Protein AF-A0A936FU42-F1 (afdb_monomer_lite)

Foldseek 3Di:
DPPPVVVVVVVVVVVVVPPPDDFDWDWDWDDKFKAWDDPLDQAGDPCRVVRLVVLLVVCLLPVQKAKEKEFEAAPDDDQQSQQLSRLSNSVNSLLVVVLVPNDNVSYHYHTQRNPPQPADSVDPVSRRSRRMMMMIIIDTDTDDDDDDDDDDDPVVVVVVVVVVVVVVVVVVVVSVVVVVVVVVVVVVVVVVVVVVVVVVVVVVVVVVVVVVVVVVVVVVVVVVVVVVVVVVVVVVVVVVVVVVVVVVVVVVVVVVVVVVVVVVVVVVVVPDDDDDDDDDDDDDDDDDDDDDDDDDDDDDDDDDDDDDDDDDDDDDDDDDDDDDDDDDDDDDDDDDDDDDPDPDDDLDQAAWKQKAFEAAPVPRFGAWWKKWWADPVRDIDIDTAPRRRIDIGGDDAQDWIWIWIEAAQWQIDIDITGGHSDPDYHYDYIYGDDAFDKDFLPPFDADPLDLHTRPSNVVSLVSVLVNCVNHVPWAKEKWFFADDAPQDPVRQDPSQQVRRQSNSVSSVVSNVVVVRDPRRYHYHYPYQVDQPCNPDRPNDPSRVSRGTIMIGTNGD

Structure (mmCIF, N/CA/C/O backbone):
data_AF-A0A936FU42-F1
#
_entry.id   AF-A0A936FU42-F1
#
loop_
_atom_site.group_PDB
_atom_site.id
_atom_site.type_symbol
_atom_site.label_atom_id
_atom_site.label_alt_id
_atom_site.label_comp_id
_atom_site.label_asym_id
_atom_site.label_entity_id
_atom_site.label_seq_id
_atom_site.pdbx_PDB_ins_code
_atom_site.Cartn_x
_atom_site.Cartn_y
_atom_site.Cartn_z
_atom_site.occupancy
_atom_site.B_iso_or_equiv
_atom_site.auth_seq_id
_atom_site.auth_comp_id
_atom_site.auth_asym_id
_atom_site.auth_atom_id
_atom_site.pdbx_PDB_model_num
ATOM 1 N N . MET A 1 1 ? -40.659 41.402 34.732 1.00 45.66 1 MET A N 1
ATOM 2 C CA . MET A 1 1 ? -39.389 41.041 34.055 1.00 45.66 1 MET A CA 1
ATOM 3 C C . MET A 1 1 ? -39.177 39.518 34.016 1.00 45.66 1 MET A C 1
ATOM 5 O O . MET A 1 1 ? -38.180 39.026 34.521 1.00 45.66 1 MET A O 1
ATOM 9 N N . ARG A 1 2 ? -40.112 38.744 33.442 1.00 39.75 2 ARG A N 1
ATOM 10 C CA . ARG A 1 2 ? -39.961 37.280 33.254 1.00 39.75 2 ARG A CA 1
ATOM 11 C C . ARG A 1 2 ? -40.356 36.780 31.857 1.00 39.75 2 ARG A C 1
ATOM 13 O O . ARG A 1 2 ? -40.262 35.591 31.597 1.00 39.75 2 ARG A O 1
ATOM 20 N N . SER A 1 3 ? -40.696 37.684 30.938 1.00 39.44 3 SER A N 1
ATOM 21 C CA . SER A 1 3 ? -41.165 37.325 29.588 1.00 39.44 3 SER A CA 1
ATOM 22 C C . SER A 1 3 ? -40.184 37.690 28.467 1.00 39.44 3 SER A C 1
ATOM 24 O O . SER A 1 3 ? -40.525 37.545 27.304 1.00 39.44 3 SER A O 1
ATOM 26 N N . ILE A 1 4 ? -38.966 38.144 28.799 1.00 35.12 4 ILE A N 1
ATOM 27 C CA . ILE A 1 4 ? -37.943 38.540 27.806 1.00 35.12 4 ILE A CA 1
ATOM 28 C C . ILE A 1 4 ? -36.847 37.460 27.650 1.00 35.12 4 ILE A C 1
ATOM 30 O O . ILE A 1 4 ? -36.282 37.314 26.573 1.00 35.12 4 ILE A O 1
ATOM 34 N N . SER A 1 5 ? -36.614 36.604 28.658 1.00 39.22 5 SER A N 1
ATOM 35 C CA . SER A 1 5 ? -35.595 35.535 28.581 1.00 39.22 5 SER A CA 1
ATOM 36 C C . SER A 1 5 ? -35.994 34.304 27.762 1.00 39.22 5 SER A C 1
ATOM 38 O O . SER A 1 5 ? -35.105 33.607 27.286 1.00 39.22 5 SER A O 1
ATOM 40 N N . LEU A 1 6 ? -37.288 34.015 27.570 1.00 33.84 6 LEU A N 1
ATOM 41 C CA . LEU A 1 6 ? -37.700 32.832 26.796 1.00 33.84 6 LEU A CA 1
ATOM 42 C C . LEU A 1 6 ? -37.689 33.062 25.279 1.00 33.84 6 LEU A C 1
ATOM 44 O O . LEU A 1 6 ? -37.496 32.111 24.529 1.00 33.84 6 LEU A O 1
ATOM 48 N N . ILE A 1 7 ? -37.840 34.307 24.820 1.00 35.84 7 ILE A N 1
ATOM 49 C CA . ILE A 1 7 ? -37.869 34.626 23.384 1.00 35.84 7 ILE A CA 1
ATOM 50 C C . ILE A 1 7 ? -36.449 34.620 22.790 1.00 35.84 7 ILE A C 1
ATOM 52 O O . ILE A 1 7 ? -36.260 34.168 21.665 1.00 35.84 7 ILE A O 1
ATOM 56 N N . ILE A 1 8 ? -35.426 34.995 23.569 1.00 35.59 8 ILE A N 1
ATOM 57 C CA . ILE A 1 8 ? -34.021 34.973 23.120 1.00 35.59 8 ILE A CA 1
ATOM 58 C C . ILE A 1 8 ? -33.492 33.531 23.001 1.00 35.59 8 ILE A C 1
ATOM 60 O O . ILE A 1 8 ? -32.760 33.216 22.068 1.00 35.59 8 ILE A O 1
ATOM 64 N N . VAL A 1 9 ? -33.926 32.613 23.873 1.00 36.50 9 VAL A N 1
ATOM 65 C CA . VAL A 1 9 ? -33.519 31.196 23.805 1.00 36.50 9 VAL A CA 1
ATOM 66 C C . VAL A 1 9 ? -34.270 30.438 22.697 1.00 36.50 9 VAL A C 1
ATOM 68 O O . VAL A 1 9 ? -33.690 29.562 22.062 1.00 36.50 9 VAL A O 1
ATOM 71 N N . PHE A 1 10 ? -35.512 30.819 22.373 1.00 30.73 10 PHE A N 1
ATOM 72 C CA . PHE A 1 10 ? -36.248 30.229 21.244 1.00 30.73 10 PHE A CA 1
ATOM 73 C C . PHE A 1 10 ? -35.762 30.717 19.866 1.00 30.73 10 PHE A C 1
ATOM 75 O O . PHE A 1 10 ? -35.779 29.937 18.914 1.00 30.73 10 PHE A O 1
ATOM 82 N N . ILE A 1 11 ? -35.255 31.952 19.756 1.00 32.56 11 ILE A N 1
ATOM 83 C CA . ILE A 1 11 ? -34.631 32.455 18.516 1.00 32.56 11 ILE A CA 1
ATOM 84 C C . ILE A 1 11 ? -33.245 31.816 18.284 1.00 32.56 11 ILE A C 1
ATOM 86 O O . ILE A 1 11 ? -32.903 31.497 17.148 1.00 32.56 11 ILE A O 1
ATOM 90 N N . PHE A 1 12 ? -32.484 31.494 19.338 1.00 34.22 12 PHE A N 1
ATOM 91 C CA . PHE A 1 12 ? -31.205 30.772 19.205 1.00 34.22 12 PHE A CA 1
ATOM 92 C C . PHE A 1 12 ? -31.357 29.285 18.812 1.00 34.22 12 PHE A C 1
ATOM 94 O O . PHE A 1 12 ? -30.491 28.731 18.128 1.00 34.22 12 PHE A O 1
ATOM 101 N N . ILE A 1 13 ? -32.464 28.634 19.192 1.00 32.66 13 ILE A N 1
ATOM 102 C CA . ILE A 1 13 ? -32.719 27.209 18.892 1.00 32.66 13 ILE A CA 1
ATOM 103 C C . ILE A 1 13 ? -33.344 27.006 17.495 1.00 32.66 13 ILE A C 1
ATOM 105 O O . ILE A 1 13 ? -33.163 25.951 16.888 1.00 32.66 13 ILE A O 1
ATOM 109 N N . GLN A 1 14 ? -34.002 28.022 16.924 1.00 30.70 14 GLN A N 1
ATOM 110 C CA . GLN A 1 14 ? -34.424 27.997 15.513 1.00 30.70 14 GLN A CA 1
ATOM 111 C C . GLN A 1 14 ? -33.289 28.386 14.544 1.00 30.70 14 GLN A C 1
ATOM 113 O O . GLN A 1 14 ? -33.281 27.921 13.408 1.00 30.70 14 GLN A O 1
ATOM 118 N N . CYS A 1 15 ? -32.272 29.137 14.988 1.00 33.41 15 CYS A N 1
ATOM 119 C CA . CYS A 1 15 ? -31.095 29.443 14.159 1.00 33.41 15 CYS A CA 1
ATOM 120 C C . CYS A 1 15 ? -30.047 28.319 14.096 1.00 33.41 15 CYS A C 1
ATOM 122 O O . CYS A 1 15 ? -29.225 28.315 13.187 1.00 33.41 15 CYS A O 1
ATOM 124 N N . SER A 1 16 ? -30.059 27.338 15.002 1.00 33.97 16 SER A N 1
ATOM 125 C CA . SER A 1 16 ? -29.097 26.218 14.967 1.00 33.97 16 SER A CA 1
ATOM 126 C C . SER A 1 16 ? -29.553 25.034 14.102 1.00 33.97 16 SER A C 1
ATOM 128 O O . SER A 1 16 ? -28.726 24.207 13.731 1.00 33.97 16 SER A O 1
ATOM 130 N N . ASN A 1 17 ? -30.831 24.988 13.703 1.00 34.59 17 ASN A N 1
ATOM 131 C CA . ASN A 1 17 ? -31.381 23.955 12.813 1.00 34.59 17 ASN A CA 1
ATOM 132 C C . ASN A 1 17 ? -31.725 24.452 11.394 1.00 34.59 17 ASN A C 1
ATOM 134 O O . ASN A 1 17 ? -32.290 23.690 10.615 1.00 34.59 17 ASN A O 1
ATOM 138 N N . LEU A 1 18 ? -31.339 25.683 11.023 1.00 34.81 18 LEU A N 1
ATOM 139 C CA . LEU A 1 18 ? -31.452 26.192 9.643 1.00 34.81 18 LEU A CA 1
ATOM 140 C C . LEU A 1 18 ? -30.109 26.388 8.910 1.00 34.81 18 LEU A C 1
ATOM 142 O O . LEU A 1 18 ? -30.102 26.875 7.786 1.00 34.81 18 LEU A O 1
ATOM 146 N N . PHE A 1 19 ? -28.978 25.982 9.499 1.00 40.75 19 PHE A N 1
ATOM 147 C CA . PHE A 1 19 ? -27.646 26.072 8.867 1.00 40.75 19 PHE A CA 1
ATOM 148 C C . PHE A 1 19 ? -27.065 24.718 8.442 1.00 40.75 19 PHE A C 1
ATOM 150 O O . PHE A 1 19 ? -25.863 24.578 8.229 1.00 40.75 19 PHE A O 1
ATOM 157 N N . SER A 1 20 ? -27.914 23.706 8.275 1.00 43.56 20 SER A N 1
ATOM 158 C CA . SER A 1 20 ? -27.537 22.526 7.507 1.00 43.56 20 SER A CA 1
ATOM 159 C C . SER A 1 20 ? -28.136 22.661 6.118 1.00 43.56 20 SER A C 1
ATOM 161 O O . SER A 1 20 ? -29.265 22.235 5.910 1.00 43.56 20 SER A O 1
ATOM 163 N N . GLN A 1 21 ? -27.407 23.310 5.205 1.00 45.69 21 GLN A N 1
ATOM 164 C CA . GLN A 1 21 ? -27.310 22.918 3.793 1.00 45.69 21 GLN A CA 1
ATOM 165 C C . GLN A 1 21 ? -26.443 23.906 2.994 1.00 45.69 21 GLN A C 1
ATOM 167 O O . GLN A 1 21 ? -26.700 25.105 2.959 1.00 45.69 21 GLN A O 1
ATOM 172 N N . ASN A 1 22 ? -25.456 23.322 2.302 1.00 40.09 22 ASN A N 1
ATOM 173 C CA . ASN A 1 22 ? -24.639 23.866 1.210 1.00 40.09 22 ASN A CA 1
ATOM 174 C C . ASN A 1 22 ? -23.448 24.765 1.575 1.00 40.09 22 ASN A C 1
ATOM 176 O O . ASN A 1 22 ? -23.336 25.890 1.094 1.00 40.09 22 ASN A O 1
ATOM 180 N N . THR A 1 23 ? -22.472 24.229 2.312 1.00 40.94 23 THR A N 1
ATOM 181 C CA . THR A 1 23 ? -21.099 24.743 2.196 1.00 40.94 23 THR A CA 1
ATOM 182 C C . THR A 1 23 ? -20.504 24.228 0.884 1.00 40.94 23 THR A C 1
ATOM 184 O O . THR A 1 23 ? -20.269 23.029 0.745 1.00 40.94 23 THR A O 1
ATOM 187 N N . ILE A 1 24 ? -20.284 25.110 -0.093 1.00 46.22 24 ILE A N 1
ATOM 188 C CA . ILE A 1 24 ? -19.522 24.771 -1.300 1.00 46.22 24 ILE A CA 1
ATOM 189 C C . ILE A 1 24 ? -18.041 24.819 -0.919 1.00 46.22 24 ILE A C 1
ATOM 191 O O . ILE A 1 24 ? -17.534 25.861 -0.503 1.00 46.22 24 ILE A O 1
ATOM 195 N N . GLU A 1 25 ? -17.353 23.684 -1.019 1.00 58.94 25 GLU A N 1
ATOM 196 C CA . GLU A 1 25 ? -15.897 23.649 -0.909 1.00 58.94 25 GLU A CA 1
ATOM 197 C C . GLU A 1 25 ? -15.304 24.253 -2.187 1.00 58.94 25 GLU A C 1
ATOM 199 O O . GLU A 1 25 ? -15.361 23.658 -3.263 1.00 58.94 25 GLU A O 1
ATOM 204 N N . ASN A 1 26 ? -14.753 25.460 -2.074 1.00 76.62 26 ASN A N 1
ATOM 205 C CA . ASN A 1 26 ? -14.016 26.116 -3.148 1.00 76.62 26 ASN A CA 1
ATOM 206 C C . ASN A 1 26 ? -12.517 25.840 -2.969 1.00 76.62 26 ASN A C 1
ATOM 208 O O . ASN A 1 26 ? -12.024 25.839 -1.845 1.00 76.62 26 ASN A O 1
ATOM 212 N N . LEU A 1 27 ? -11.767 25.638 -4.054 1.00 85.50 27 LEU A N 1
ATOM 213 C CA . LEU A 1 27 ? -10.320 25.395 -3.994 1.00 85.50 27 LEU A CA 1
ATOM 214 C C . LEU A 1 27 ? -9.545 26.624 -4.475 1.00 85.50 27 LEU A C 1
ATOM 216 O O . LEU A 1 27 ? -9.586 26.970 -5.656 1.00 85.50 27 LEU A O 1
ATOM 220 N N . LYS A 1 28 ? -8.784 27.256 -3.578 1.00 92.31 28 LYS A N 1
ATOM 221 C CA . LYS A 1 28 ? -7.870 28.352 -3.916 1.00 92.31 28 LYS A CA 1
ATOM 222 C C . LYS A 1 28 ? -6.492 27.795 -4.258 1.00 92.31 28 LYS A C 1
ATOM 224 O O . LYS A 1 28 ? -5.871 27.151 -3.417 1.00 92.31 28 LYS A O 1
ATOM 229 N N . LEU A 1 29 ? -5.988 28.061 -5.463 1.00 93.69 29 LEU A N 1
ATOM 230 C CA . LEU A 1 29 ? -4.612 27.709 -5.830 1.00 93.69 29 LEU A CA 1
ATOM 231 C C . LEU A 1 29 ? -3.622 28.523 -4.982 1.00 93.69 29 LEU A C 1
ATOM 233 O O . LEU A 1 29 ? -3.698 29.751 -4.952 1.00 93.69 29 LEU A O 1
ATOM 237 N N . ILE A 1 30 ? -2.706 27.837 -4.303 1.00 96.56 30 ILE A N 1
ATOM 238 C CA . ILE A 1 30 ? -1.634 28.438 -3.502 1.00 96.56 30 ILE A CA 1
ATOM 239 C C . ILE A 1 30 ? -0.381 28.613 -4.347 1.00 96.56 30 ILE A C 1
ATOM 241 O O . ILE A 1 30 ? 0.146 29.716 -4.449 1.00 96.56 30 ILE A O 1
ATOM 245 N N . GLU A 1 31 ? 0.085 27.532 -4.967 1.00 97.25 31 GLU A N 1
ATOM 246 C CA . GLU A 1 31 ? 1.273 27.559 -5.813 1.00 97.25 31 GLU A CA 1
ATOM 247 C C . GLU A 1 31 ? 1.204 26.447 -6.862 1.00 97.25 31 GLU A C 1
ATOM 249 O O . GLU A 1 31 ? 0.598 25.393 -6.640 1.00 97.25 31 GLU A O 1
ATOM 254 N N . LYS A 1 32 ? 1.836 26.705 -8.010 1.00 97.31 32 LYS A N 1
ATOM 255 C CA . LYS A 1 32 ? 2.000 25.765 -9.114 1.00 97.31 32 LYS A CA 1
ATOM 256 C C . LYS A 1 32 ? 3.492 25.520 -9.343 1.00 97.31 32 LYS A C 1
ATOM 258 O O . LYS A 1 32 ? 4.252 26.459 -9.562 1.00 97.31 32 LYS A O 1
ATOM 263 N N . PHE A 1 33 ? 3.881 24.253 -9.368 1.00 97.50 33 PHE A N 1
ATOM 264 C CA . PHE A 1 33 ? 5.228 23.786 -9.674 1.00 97.50 33 PHE A CA 1
ATOM 265 C C . PHE A 1 33 ? 5.238 22.994 -10.977 1.00 97.50 33 PHE A C 1
ATOM 267 O O . PHE A 1 33 ? 4.219 22.436 -11.384 1.00 97.50 33 PHE A O 1
ATOM 274 N N . GLU A 1 34 ? 6.402 22.905 -11.612 1.00 96.69 34 GLU A N 1
ATOM 275 C CA . GLU A 1 34 ? 6.609 22.088 -12.804 1.00 96.69 34 GLU A CA 1
ATOM 276 C C . GLU A 1 34 ? 7.904 21.292 -12.662 1.00 96.69 34 GLU A C 1
ATOM 278 O O . GLU A 1 34 ? 8.923 21.815 -12.209 1.00 96.69 34 GLU A O 1
ATOM 283 N N . ILE A 1 35 ? 7.846 20.021 -13.045 1.00 97.62 35 ILE A N 1
ATOM 284 C CA . ILE A 1 35 ? 9.013 19.158 -13.216 1.00 97.62 35 ILE A CA 1
ATOM 285 C C . ILE A 1 35 ? 9.015 18.587 -14.628 1.00 97.62 35 ILE A C 1
ATOM 287 O O . ILE A 1 35 ? 7.963 18.500 -15.268 1.00 97.62 35 ILE A O 1
ATOM 291 N N . TYR A 1 36 ? 10.182 18.149 -15.087 1.00 96.81 36 TYR A N 1
ATOM 292 C CA . TYR A 1 36 ? 10.384 17.679 -16.452 1.00 96.81 36 TYR A CA 1
ATOM 293 C C . TYR A 1 36 ? 10.873 16.237 -16.493 1.00 96.81 36 TYR A C 1
ATOM 295 O O . TYR A 1 36 ? 11.430 15.710 -15.531 1.00 96.81 36 TYR A O 1
ATOM 303 N N . PHE A 1 37 ? 10.646 15.602 -17.638 1.00 96.62 37 PHE A N 1
ATOM 304 C CA . PHE A 1 37 ? 11.007 14.218 -17.878 1.00 96.62 37 PHE A CA 1
ATOM 305 C C . PHE A 1 37 ? 11.813 14.067 -19.159 1.00 96.62 37 PHE A C 1
ATOM 307 O O . PHE A 1 37 ? 11.536 14.671 -20.203 1.00 96.62 37 PHE A O 1
ATOM 314 N N . GLU A 1 38 ? 12.763 13.146 -19.094 1.00 95.62 38 GLU A N 1
ATOM 315 C CA . GLU A 1 38 ? 13.476 12.676 -20.269 1.00 95.62 38 GLU A CA 1
ATOM 316 C C . GLU A 1 38 ? 12.534 11.988 -21.269 1.00 95.62 38 GLU A C 1
ATOM 318 O O . GLU A 1 38 ? 11.441 11.505 -20.935 1.00 95.62 38 GLU A O 1
ATOM 323 N N . SER A 1 39 ? 12.969 11.950 -22.529 1.00 93.31 39 SER A N 1
ATOM 324 C CA . SER A 1 39 ? 12.204 11.320 -23.606 1.00 93.31 39 SER A CA 1
ATOM 325 C C . SER A 1 39 ? 11.890 9.859 -23.275 1.00 93.31 39 SER A C 1
ATOM 327 O O . SER A 1 39 ? 12.772 9.101 -22.874 1.00 93.31 39 SER A O 1
ATOM 329 N N . ASN A 1 40 ? 10.615 9.485 -23.416 1.00 89.38 40 ASN A N 1
ATOM 330 C CA . ASN A 1 40 ? 10.083 8.152 -23.116 1.00 89.38 40 ASN A CA 1
ATOM 331 C C . ASN A 1 40 ? 10.349 7.634 -21.681 1.00 89.38 40 ASN A C 1
ATOM 333 O O . ASN A 1 40 ? 10.277 6.431 -21.430 1.00 89.38 40 ASN A O 1
ATOM 337 N N . LYS A 1 41 ? 10.658 8.524 -20.728 1.00 93.50 41 LYS A N 1
ATOM 338 C CA . LYS A 1 41 ? 10.861 8.177 -19.314 1.00 93.50 41 LYS A CA 1
ATOM 339 C C . LYS A 1 41 ? 9.776 8.768 -18.422 1.00 93.50 41 LYS A C 1
ATOM 341 O O . LYS A 1 41 ? 9.181 9.806 -18.730 1.00 93.50 41 LYS A O 1
ATOM 346 N N . TYR A 1 42 ? 9.558 8.090 -17.301 1.00 92.56 42 TYR A N 1
ATOM 347 C CA . TYR A 1 42 ? 8.673 8.507 -16.210 1.00 92.56 42 TYR A CA 1
ATOM 348 C C . TYR A 1 42 ? 9.385 8.536 -14.856 1.00 92.56 42 TYR A C 1
ATOM 350 O O . TYR A 1 42 ? 8.831 9.028 -13.883 1.00 92.56 42 TYR A O 1
ATOM 358 N N . GLN A 1 43 ? 10.627 8.055 -14.789 1.00 91.31 43 GLN A N 1
ATOM 359 C CA . GLN A 1 43 ? 11.470 8.220 -13.615 1.00 91.31 43 GLN A CA 1
ATOM 360 C C . GLN A 1 43 ? 11.700 9.712 -13.365 1.00 91.31 43 GLN A C 1
ATOM 362 O O . GLN A 1 43 ? 11.962 10.468 -14.304 1.00 91.31 43 GLN A O 1
ATOM 367 N N . LEU A 1 44 ? 11.603 10.118 -12.100 1.00 92.19 44 LEU A N 1
ATOM 368 C CA . LEU A 1 44 ? 11.905 11.482 -11.687 1.00 92.19 44 LEU A CA 1
ATOM 369 C C . LEU A 1 44 ? 13.371 11.795 -12.006 1.00 92.19 44 LEU A C 1
ATOM 371 O O . LEU A 1 44 ? 14.264 11.012 -11.675 1.00 92.19 44 LEU A O 1
ATOM 375 N N . ALA A 1 45 ? 13.606 12.927 -12.666 1.00 91.94 45 ALA A N 1
ATOM 376 C CA . ALA A 1 45 ? 14.949 13.445 -12.881 1.00 91.94 45 ALA A CA 1
ATOM 377 C C . ALA A 1 45 ? 15.585 13.871 -11.545 1.00 91.94 45 ALA A C 1
ATOM 379 O O . ALA A 1 45 ? 14.894 14.067 -10.543 1.00 91.94 45 ALA A O 1
ATOM 380 N N . SER A 1 46 ? 16.912 13.999 -11.511 1.00 91.00 46 SER A N 1
ATOM 381 C CA . SER A 1 46 ? 17.663 14.275 -10.276 1.00 91.00 46 SER A CA 1
ATOM 382 C C . SER A 1 46 ? 17.320 15.616 -9.620 1.00 91.00 46 SER A C 1
ATOM 384 O O . SER A 1 46 ? 17.528 15.785 -8.423 1.00 91.00 46 SER A O 1
ATOM 386 N N . ASP A 1 47 ? 16.809 16.573 -10.390 1.00 91.00 47 ASP A N 1
ATOM 387 C CA . ASP A 1 47 ? 16.375 17.894 -9.935 1.00 91.00 47 ASP A CA 1
ATOM 388 C C . ASP A 1 47 ? 14.936 17.903 -9.388 1.00 91.00 47 ASP A C 1
ATOM 390 O O . ASP A 1 47 ? 14.614 18.727 -8.527 1.00 91.00 47 ASP A O 1
ATOM 394 N N . ALA A 1 48 ? 14.083 16.966 -9.818 1.00 95.75 48 ALA A N 1
ATOM 395 C CA . ALA A 1 48 ? 12.675 16.903 -9.432 1.00 95.75 48 ALA A CA 1
ATOM 396 C C . ALA A 1 48 ? 12.436 16.876 -7.906 1.00 95.75 48 ALA A C 1
ATOM 398 O O . ALA A 1 48 ? 11.575 17.638 -7.457 1.00 95.75 48 ALA A O 1
ATOM 399 N N . PRO A 1 49 ? 13.189 16.118 -7.074 1.00 95.19 49 PRO A N 1
ATOM 400 C CA . PRO A 1 49 ? 13.006 16.133 -5.619 1.00 95.19 49 PRO A CA 1
ATOM 401 C C . PRO A 1 49 ? 13.078 17.537 -5.001 1.00 95.19 49 PRO A C 1
ATOM 403 O O . PRO A 1 49 ? 12.284 17.873 -4.127 1.00 95.19 49 PRO A O 1
ATOM 406 N N . SER A 1 50 ? 13.963 18.410 -5.498 1.00 94.56 50 SER A N 1
ATOM 407 C CA . SER A 1 50 ? 14.086 19.784 -4.985 1.00 94.56 50 SER A CA 1
ATOM 408 C C . SER A 1 50 ? 12.818 20.620 -5.210 1.00 94.56 50 SER A C 1
ATOM 410 O O . SER A 1 50 ? 12.456 21.461 -4.384 1.00 94.56 50 SER A O 1
ATOM 412 N N . VAL A 1 51 ? 12.109 20.369 -6.314 1.00 97.06 51 VAL A N 1
ATOM 413 C CA . VAL A 1 51 ? 10.841 21.021 -6.646 1.00 97.06 51 VAL A CA 1
ATOM 414 C C . VAL A 1 51 ? 9.704 20.412 -5.831 1.00 97.06 51 VAL A C 1
ATOM 416 O O . VAL A 1 51 ? 8.928 21.149 -5.225 1.00 97.06 51 VAL A O 1
ATOM 419 N N . LEU A 1 52 ? 9.633 19.081 -5.769 1.00 97.62 52 LEU A N 1
ATOM 420 C CA . LEU A 1 52 ? 8.577 18.367 -5.054 1.00 97.62 52 LEU A CA 1
ATOM 421 C C . LEU A 1 52 ? 8.616 18.637 -3.542 1.00 97.62 52 LEU A C 1
ATOM 423 O O . LEU A 1 52 ? 7.562 18.835 -2.945 1.00 97.62 52 LEU A O 1
ATOM 427 N N . ASN A 1 53 ? 9.803 18.800 -2.948 1.00 96.69 53 ASN A N 1
ATOM 428 C CA . ASN A 1 53 ? 9.963 19.210 -1.546 1.00 96.69 53 ASN A CA 1
ATOM 429 C C . ASN A 1 53 ? 9.323 20.571 -1.233 1.00 96.69 53 ASN A C 1
ATOM 431 O O . ASN A 1 53 ? 8.871 20.808 -0.113 1.00 96.69 53 ASN A O 1
ATOM 435 N N . ARG A 1 54 ? 9.258 21.494 -2.204 1.00 97.31 54 ARG A N 1
ATOM 436 C CA . ARG A 1 54 ? 8.576 22.785 -2.003 1.00 97.31 54 ARG A CA 1
ATOM 437 C C . ARG A 1 54 ? 7.059 22.614 -1.957 1.00 97.31 54 ARG A C 1
ATOM 439 O O . ARG A 1 54 ? 6.420 23.196 -1.083 1.00 97.31 54 ARG A O 1
ATOM 446 N N . ALA A 1 55 ? 6.502 21.779 -2.834 1.00 97.12 55 ALA A N 1
ATOM 447 C CA . ALA A 1 55 ? 5.083 21.428 -2.804 1.00 97.12 55 ALA A CA 1
ATOM 448 C C . ALA A 1 55 ? 4.709 20.683 -1.510 1.00 97.12 55 ALA A C 1
ATOM 450 O O . ALA A 1 55 ? 3.706 21.009 -0.877 1.00 97.12 55 ALA A O 1
ATOM 451 N N . GLU A 1 56 ? 5.554 19.744 -1.077 1.00 96.88 56 GLU A N 1
ATOM 452 C CA . GLU A 1 56 ? 5.407 19.029 0.195 1.00 96.88 56 GLU A CA 1
ATOM 453 C C . GLU A 1 56 ? 5.406 19.998 1.383 1.00 96.88 56 GLU A C 1
ATOM 455 O O . GLU A 1 56 ? 4.496 19.970 2.211 1.00 96.88 56 GLU A O 1
ATOM 460 N N . LYS A 1 57 ? 6.362 20.934 1.430 1.00 96.31 57 LYS A N 1
ATOM 461 C CA . LYS A 1 57 ? 6.424 21.959 2.479 1.00 96.31 57 LYS A CA 1
ATOM 462 C C . LYS A 1 57 ? 5.139 22.786 2.550 1.00 96.31 57 LYS A C 1
ATOM 464 O O . LYS A 1 57 ? 4.668 23.076 3.649 1.00 96.31 57 LYS A O 1
ATOM 469 N N . LEU A 1 58 ? 4.556 23.160 1.409 1.00 95.75 58 LEU A N 1
ATOM 470 C CA . LEU A 1 58 ? 3.263 23.846 1.394 1.00 95.75 58 LEU A CA 1
ATOM 471 C C . LEU A 1 58 ? 2.138 22.953 1.912 1.00 95.75 58 LEU A C 1
ATOM 473 O O . LEU A 1 58 ? 1.307 23.427 2.680 1.00 95.75 58 LEU A O 1
ATOM 477 N N . TYR A 1 59 ? 2.087 21.683 1.522 1.00 95.25 59 TYR A N 1
ATOM 478 C CA . TYR A 1 59 ? 1.087 20.763 2.059 1.00 95.25 59 TYR A CA 1
ATOM 479 C C . TYR A 1 59 ? 1.209 20.633 3.588 1.00 95.25 59 TYR A C 1
ATOM 481 O O . TYR A 1 59 ? 0.224 20.796 4.304 1.00 95.25 59 TYR A O 1
ATOM 489 N N . ASN A 1 60 ? 2.425 20.473 4.111 1.00 91.75 60 ASN A N 1
ATOM 490 C CA . ASN A 1 60 ? 2.666 20.281 5.545 1.00 91.75 60 ASN A CA 1
ATOM 491 C C . ASN A 1 60 ? 2.304 21.511 6.401 1.00 91.75 60 ASN A C 1
ATOM 493 O O . ASN A 1 60 ? 1.904 21.364 7.557 1.00 91.75 60 ASN A O 1
ATOM 497 N N . GLN A 1 61 ? 2.350 22.724 5.837 1.00 92.31 61 GLN A N 1
ATOM 498 C CA . GLN A 1 61 ? 1.871 23.939 6.515 1.00 92.31 61 GLN A CA 1
ATOM 499 C C . GLN A 1 61 ? 0.366 23.906 6.824 1.00 92.31 61 GLN A C 1
ATOM 501 O O . GLN A 1 61 ? -0.066 24.518 7.801 1.00 92.31 61 GLN A O 1
ATOM 506 N N . ASN A 1 62 ? -0.433 23.221 6.002 1.00 88.62 62 ASN A N 1
ATOM 507 C CA . ASN A 1 62 ? -1.862 23.027 6.218 1.00 88.62 62 ASN A CA 1
ATOM 508 C C . ASN A 1 62 ? -2.306 21.719 5.550 1.00 88.62 62 ASN A C 1
ATOM 510 O O . ASN A 1 62 ? -2.612 21.691 4.361 1.00 88.62 62 ASN A O 1
ATOM 514 N N . THR A 1 63 ? -2.407 20.650 6.337 1.00 89.12 63 THR A N 1
ATOM 515 C CA . THR A 1 63 ? -2.735 19.293 5.866 1.00 89.12 63 THR A CA 1
ATOM 516 C C . THR A 1 63 ? -4.177 19.134 5.368 1.00 89.12 63 THR A C 1
ATOM 518 O O . THR A 1 63 ? -4.560 18.052 4.940 1.00 89.12 63 THR A O 1
ATOM 521 N N . LYS A 1 64 ? -4.992 20.201 5.389 1.00 88.62 64 LYS A N 1
ATOM 522 C CA . LYS A 1 64 ? -6.275 20.250 4.667 1.00 88.62 64 LYS A CA 1
ATOM 523 C C . LYS A 1 64 ? -6.097 20.555 3.175 1.00 88.62 64 LYS A C 1
ATOM 525 O O . LYS A 1 64 ? -7.050 20.411 2.415 1.00 88.62 64 LYS A O 1
ATOM 530 N N . ARG A 1 65 ? -4.911 21.011 2.754 1.00 93.31 65 ARG A N 1
ATOM 531 C CA . ARG A 1 65 ? -4.606 21.315 1.352 1.00 93.31 65 ARG A CA 1
ATOM 532 C C . ARG A 1 65 ? -4.725 20.069 0.482 1.00 93.31 65 ARG A C 1
ATOM 534 O O . ARG A 1 65 ? -4.562 18.945 0.944 1.00 93.31 65 ARG A O 1
ATOM 541 N N . LYS A 1 66 ? -4.999 20.279 -0.799 1.00 94.06 66 LYS A N 1
ATOM 542 C CA . LYS A 1 66 ? -5.056 19.224 -1.812 1.00 94.06 66 LYS A CA 1
ATOM 543 C C . LYS A 1 66 ? -3.953 19.442 -2.831 1.00 94.06 66 LYS A C 1
ATOM 545 O O . LYS A 1 66 ? -3.643 20.576 -3.178 1.00 94.06 66 LYS A O 1
ATOM 550 N N . ILE A 1 67 ? -3.372 18.359 -3.319 1.00 96.44 67 ILE A N 1
ATOM 551 C CA . ILE A 1 67 ? -2.391 18.370 -4.395 1.00 96.44 67 ILE A CA 1
ATOM 552 C C . ILE A 1 67 ? -3.073 17.835 -5.649 1.00 96.44 67 ILE A C 1
ATOM 554 O O . ILE A 1 67 ? -3.665 16.755 -5.638 1.00 96.44 67 ILE A O 1
ATOM 558 N N . ARG A 1 68 ? -2.988 18.578 -6.748 1.00 95.69 68 ARG A N 1
ATOM 559 C CA . ARG A 1 68 ? -3.346 18.097 -8.080 1.00 95.69 68 ARG A CA 1
ATOM 560 C C . ARG A 1 68 ? -2.085 17.949 -8.903 1.00 95.69 68 ARG A C 1
ATOM 562 O O . ARG A 1 68 ? -1.298 18.881 -9.017 1.00 95.69 68 ARG A O 1
ATOM 569 N N . ILE A 1 69 ? -1.907 16.777 -9.486 1.00 97.12 69 ILE A N 1
ATOM 570 C CA . ILE A 1 69 ? -0.801 16.477 -10.382 1.00 97.12 69 ILE A CA 1
ATOM 571 C C . ILE A 1 69 ? -1.383 16.356 -11.778 1.00 97.12 69 ILE A C 1
ATOM 573 O O . ILE A 1 69 ? -2.187 15.465 -12.024 1.00 97.12 69 ILE A O 1
ATOM 577 N N . THR A 1 70 ? -0.967 17.220 -12.692 1.00 92.31 70 THR A N 1
ATOM 578 C CA . THR A 1 70 ? -1.326 17.115 -14.105 1.00 92.31 70 THR A CA 1
ATOM 579 C C . THR A 1 70 ? -0.084 16.779 -14.907 1.00 92.31 70 THR A C 1
ATOM 581 O O . THR A 1 70 ? 0.877 17.535 -14.849 1.00 92.31 70 THR A O 1
ATOM 584 N N . ALA A 1 71 ? -0.071 15.685 -15.661 1.00 94.50 71 ALA A N 1
ATOM 585 C CA . ALA A 1 71 ? 1.097 15.314 -16.459 1.00 94.50 71 ALA A CA 1
ATOM 586 C C . ALA A 1 71 ? 0.827 15.350 -17.962 1.00 94.50 71 ALA A C 1
ATOM 588 O O . ALA A 1 71 ? -0.289 15.103 -18.424 1.00 94.50 71 ALA A O 1
ATOM 589 N N . GLN A 1 72 ? 1.876 15.604 -18.740 1.00 91.94 72 GLN A N 1
ATOM 590 C CA . GLN A 1 72 ? 1.851 15.687 -20.195 1.00 91.94 72 GLN A CA 1
ATOM 591 C C . GLN A 1 72 ? 3.069 14.988 -20.815 1.00 91.94 72 GLN A C 1
ATOM 593 O O . GLN A 1 72 ? 4.113 14.760 -20.187 1.00 91.94 72 GLN A O 1
ATOM 598 N N . THR A 1 73 ? 2.937 14.652 -22.090 1.00 92.81 73 THR A N 1
ATOM 599 C CA . THR A 1 73 ? 4.021 14.230 -22.972 1.00 92.81 73 THR A CA 1
ATOM 600 C C . THR A 1 73 ? 4.292 15.280 -24.037 1.00 92.81 73 THR A C 1
ATOM 602 O O . THR A 1 73 ? 3.591 16.284 -24.152 1.00 92.81 73 THR A O 1
ATOM 605 N N . ASP A 1 74 ? 5.324 15.036 -24.840 1.00 91.44 74 ASP A N 1
ATOM 606 C CA . ASP A 1 74 ? 5.418 15.699 -26.132 1.00 91.44 74 ASP A CA 1
ATOM 607 C C . ASP A 1 74 ? 4.456 15.056 -27.148 1.00 91.44 74 ASP A C 1
ATOM 609 O O . ASP A 1 74 ? 3.698 14.132 -26.837 1.00 91.44 74 ASP A O 1
ATOM 613 N N . GLY A 1 75 ? 4.451 15.597 -28.364 1.00 90.12 75 GLY A N 1
ATOM 614 C CA . GLY A 1 75 ? 3.565 15.171 -29.444 1.00 90.12 75 GLY A CA 1
ATOM 615 C C . GLY A 1 75 ? 3.980 13.887 -30.167 1.00 90.12 75 GLY A C 1
ATOM 616 O O . GLY A 1 75 ? 3.279 13.484 -31.096 1.00 90.12 75 GLY A O 1
ATOM 617 N N . VAL A 1 76 ? 5.104 13.257 -29.808 1.00 92.31 76 VAL A N 1
ATOM 618 C CA . VAL A 1 76 ? 5.666 12.140 -30.581 1.00 92.31 76 VAL A CA 1
ATOM 619 C C . VAL A 1 76 ? 4.971 10.830 -30.217 1.00 92.31 76 VAL A C 1
ATOM 621 O O . VAL A 1 76 ? 4.842 10.475 -29.051 1.00 92.31 76 VAL A O 1
ATOM 624 N N . GLY A 1 77 ? 4.552 10.064 -31.224 1.00 89.25 77 GLY A N 1
ATOM 625 C CA . GLY A 1 77 ? 3.948 8.743 -31.034 1.00 89.25 77 GLY A CA 1
ATOM 626 C C . GLY A 1 77 ? 2.421 8.749 -30.910 1.00 89.25 77 GLY A C 1
ATOM 627 O O . GLY A 1 77 ? 1.739 9.742 -31.174 1.00 89.25 77 GLY A O 1
ATOM 628 N N . LYS A 1 78 ? 1.872 7.578 -30.570 1.00 80.19 78 LYS A N 1
ATOM 629 C CA . LYS A 1 78 ? 0.423 7.326 -30.534 1.00 80.19 78 LYS A CA 1
ATOM 630 C C . LYS A 1 78 ? -0.219 7.929 -29.285 1.00 80.19 78 LYS A C 1
ATOM 632 O O . LYS A 1 78 ? 0.367 7.884 -28.207 1.00 80.19 78 LYS A O 1
ATOM 637 N N . ASP A 1 79 ? -1.459 8.386 -29.417 1.00 71.12 79 ASP A N 1
ATOM 638 C CA . ASP A 1 79 ? -2.231 9.053 -28.358 1.00 71.12 79 ASP A CA 1
ATOM 639 C C . ASP A 1 79 ? -2.324 8.193 -27.097 1.00 71.12 79 ASP A C 1
ATOM 641 O O . ASP A 1 79 ? -1.958 8.641 -26.017 1.00 71.12 79 ASP A O 1
ATOM 645 N N . ASN A 1 80 ? -2.701 6.920 -27.246 1.00 66.50 80 ASN A N 1
ATOM 646 C CA . ASN A 1 80 ? -2.799 5.991 -26.119 1.00 66.50 80 ASN A CA 1
ATOM 647 C C . ASN A 1 80 ? -1.445 5.762 -25.424 1.00 66.50 80 ASN A C 1
ATOM 649 O O . ASN A 1 80 ? -1.377 5.699 -24.201 1.00 66.50 80 ASN A O 1
ATOM 653 N N . SER A 1 81 ? -0.351 5.670 -26.188 1.00 72.81 81 SER A N 1
ATOM 654 C CA . SER A 1 81 ? 0.997 5.527 -25.621 1.00 72.81 81 SER A CA 1
ATOM 655 C C . SER A 1 81 ? 1.406 6.769 -24.826 1.00 72.81 81 SER A C 1
ATOM 657 O O . SER A 1 81 ? 1.970 6.643 -23.743 1.00 72.81 81 SER A O 1
ATOM 659 N N . ASN A 1 82 ? 1.081 7.957 -25.337 1.00 82.00 82 ASN A N 1
ATOM 660 C CA . ASN A 1 82 ? 1.350 9.224 -24.666 1.00 82.00 82 ASN A CA 1
ATOM 661 C C . ASN A 1 82 ? 0.490 9.422 -23.421 1.00 82.00 82 ASN A C 1
ATOM 663 O O . ASN A 1 82 ? 1.003 9.856 -22.394 1.00 82.00 82 ASN A O 1
ATOM 667 N N . TYR A 1 83 ? -0.788 9.049 -23.477 1.00 78.06 83 TYR A N 1
ATOM 668 C CA . TYR A 1 83 ? -1.661 9.042 -22.308 1.00 78.06 83 TYR A CA 1
ATOM 669 C C . TYR A 1 83 ? -1.065 8.175 -21.194 1.00 78.06 83 TYR A C 1
ATOM 671 O O . TYR A 1 83 ? -0.821 8.681 -20.106 1.00 78.06 83 TYR A O 1
ATOM 679 N N . ILE A 1 84 ? -0.702 6.921 -21.500 1.00 72.75 84 ILE A N 1
ATOM 680 C CA . ILE A 1 84 ? -0.059 6.002 -20.544 1.00 72.75 84 ILE A CA 1
ATOM 681 C C . ILE A 1 84 ? 1.236 6.596 -19.968 1.00 72.75 84 ILE A C 1
ATOM 683 O O . ILE A 1 84 ? 1.492 6.483 -18.771 1.00 72.75 84 ILE A O 1
ATOM 687 N N . LEU A 1 85 ? 2.074 7.223 -20.798 1.00 84.38 85 LEU A N 1
ATOM 688 C CA . LEU A 1 85 ? 3.341 7.798 -20.343 1.00 84.38 85 LEU A CA 1
ATOM 689 C C . LEU A 1 85 ? 3.143 9.031 -19.446 1.00 84.38 85 LEU A C 1
ATOM 691 O O . LEU A 1 85 ? 3.819 9.153 -18.426 1.00 84.38 85 LEU A O 1
ATOM 695 N N . SER A 1 86 ? 2.232 9.935 -19.809 1.00 86.06 86 SER A N 1
ATOM 696 C CA . SER A 1 86 ? 1.819 11.069 -18.969 1.00 86.06 86 SER A CA 1
ATOM 697 C C . SER A 1 86 ? 1.323 10.566 -17.609 1.00 86.06 86 SER A C 1
ATOM 699 O O . SER A 1 86 ? 1.744 11.050 -16.563 1.00 86.06 86 SER A O 1
ATOM 701 N N . ASP A 1 87 ? 0.537 9.502 -17.601 1.00 76.50 87 ASP A N 1
ATOM 702 C CA . ASP A 1 87 ? -0.020 8.951 -16.377 1.00 76.50 87 ASP A CA 1
ATOM 703 C C . ASP A 1 87 ? 1.038 8.322 -15.462 1.00 76.50 87 ASP A C 1
ATOM 705 O O . ASP A 1 87 ? 1.095 8.602 -14.261 1.00 76.50 87 ASP A O 1
ATOM 709 N N . LYS A 1 88 ? 1.969 7.553 -16.050 1.00 81.88 88 LYS A N 1
ATOM 710 C CA . LYS A 1 88 ? 3.158 7.042 -15.353 1.00 81.88 88 LYS A CA 1
ATOM 711 C C . LYS A 1 88 ? 3.934 8.168 -14.676 1.00 81.88 88 LYS A C 1
ATOM 713 O O . LYS A 1 88 ? 4.349 8.018 -13.531 1.00 81.88 88 LYS A O 1
ATOM 718 N N . ARG A 1 89 ? 4.100 9.304 -15.359 1.00 93.69 89 ARG A N 1
ATOM 719 C CA . ARG A 1 89 ? 4.775 10.493 -14.815 1.00 93.69 89 ARG A CA 1
ATOM 720 C C . ARG A 1 89 ? 4.020 11.084 -13.635 1.00 93.69 89 ARG A C 1
ATOM 722 O O . ARG A 1 89 ? 4.634 11.341 -12.601 1.00 93.69 89 ARG A O 1
ATOM 729 N N . ALA A 1 90 ? 2.703 11.253 -13.754 1.00 90.00 90 ALA A N 1
ATOM 730 C CA . ALA A 1 90 ? 1.887 11.726 -12.641 1.00 90.00 90 ALA A CA 1
ATOM 731 C C . ALA A 1 90 ? 1.979 10.787 -11.431 1.00 90.00 90 ALA A C 1
ATOM 733 O O . ALA A 1 90 ? 2.061 11.242 -10.291 1.00 90.00 90 ALA A O 1
ATOM 734 N N . ASN A 1 91 ? 2.050 9.478 -11.671 1.00 82.31 91 ASN A N 1
ATOM 735 C CA . ASN A 1 91 ? 2.174 8.494 -10.605 1.00 82.31 91 ASN A CA 1
ATOM 736 C C . ASN A 1 91 ? 3.550 8.486 -9.974 1.00 82.31 91 ASN A C 1
ATOM 738 O O . ASN A 1 91 ? 3.631 8.407 -8.758 1.00 82.31 91 ASN A O 1
ATOM 742 N N . SER A 1 92 ? 4.628 8.645 -10.737 1.00 90.31 92 SER A N 1
ATOM 743 C CA . SER A 1 92 ? 5.957 8.833 -10.153 1.00 90.31 92 SER A CA 1
ATOM 744 C C . SER A 1 92 ? 5.998 10.033 -9.201 1.00 90.31 92 SER A C 1
ATOM 746 O O . SER A 1 92 ? 6.605 9.938 -8.138 1.00 90.31 92 SER A O 1
ATOM 748 N N . VAL A 1 93 ? 5.274 11.112 -9.517 1.00 95.19 93 VAL A N 1
ATOM 749 C CA . VAL A 1 93 ? 5.096 12.256 -8.607 1.00 95.19 93 VAL A CA 1
ATOM 750 C C . VAL A 1 93 ? 4.205 11.910 -7.408 1.00 95.19 93 VAL A C 1
ATOM 752 O O . VAL A 1 93 ? 4.556 12.227 -6.276 1.00 95.19 93 VAL A O 1
ATOM 755 N N . LYS A 1 94 ? 3.072 11.226 -7.610 1.00 90.25 94 LYS A N 1
ATOM 756 C CA . LYS A 1 94 ? 2.206 10.781 -6.504 1.00 90.25 94 LYS A CA 1
ATOM 757 C C . LYS A 1 94 ? 2.958 9.867 -5.540 1.00 90.25 94 LYS A C 1
ATOM 759 O O . LYS A 1 94 ? 2.897 10.090 -4.340 1.00 90.25 94 LYS A O 1
ATOM 764 N N . TYR A 1 95 ? 3.687 8.875 -6.047 1.00 84.62 95 TYR A N 1
ATOM 765 C CA . TYR A 1 95 ? 4.482 7.954 -5.238 1.00 84.62 95 TYR A CA 1
ATOM 766 C C . TYR A 1 95 ? 5.578 8.672 -4.461 1.00 84.62 95 TYR A C 1
ATOM 768 O O . TYR A 1 95 ? 5.787 8.326 -3.306 1.00 84.62 95 TYR A O 1
ATOM 776 N N . TYR A 1 96 ? 6.209 9.698 -5.040 1.00 93.19 96 TYR A N 1
ATOM 777 C CA . TYR A 1 96 ? 7.109 10.564 -4.282 1.00 93.19 96 TYR A CA 1
ATOM 778 C C . TYR A 1 96 ? 6.402 11.157 -3.061 1.00 93.19 96 TYR A C 1
ATOM 780 O O . TYR A 1 96 ? 6.879 11.005 -1.942 1.00 93.19 96 TYR A O 1
ATOM 788 N N . PHE A 1 97 ? 5.228 11.762 -3.242 1.00 94.31 97 PHE A N 1
ATOM 789 C CA . PHE A 1 97 ? 4.473 12.339 -2.130 1.00 94.31 97 PHE A CA 1
ATOM 790 C C . PHE A 1 97 ? 4.000 11.292 -1.110 1.00 94.31 97 PHE A C 1
ATOM 792 O O . PHE A 1 97 ? 4.080 11.546 0.090 1.00 94.31 97 PHE A O 1
ATOM 799 N N . LEU A 1 98 ? 3.585 10.101 -1.559 1.00 84.50 98 LEU A N 1
ATOM 800 C CA . LEU A 1 98 ? 3.249 8.982 -0.669 1.00 84.50 98 LEU A CA 1
ATOM 801 C C . LEU A 1 98 ? 4.463 8.503 0.141 1.00 84.50 98 LEU A C 1
ATOM 803 O O . LEU A 1 98 ? 4.306 8.136 1.302 1.00 84.50 98 LEU A O 1
ATOM 807 N N . GLU A 1 99 ? 5.661 8.485 -0.451 1.00 83.81 99 GLU A N 1
ATOM 808 C CA . GLU A 1 99 ? 6.915 8.161 0.247 1.00 83.81 99 GLU A CA 1
ATOM 809 C C . GLU A 1 99 ? 7.287 9.229 1.288 1.00 83.81 99 GLU A C 1
ATOM 811 O O . GLU A 1 99 ? 7.888 8.893 2.305 1.00 83.81 99 GLU A O 1
ATOM 816 N N . HIS A 1 100 ? 6.869 10.480 1.077 1.00 89.75 100 HIS A N 1
ATOM 817 C CA . HIS A 1 100 ? 7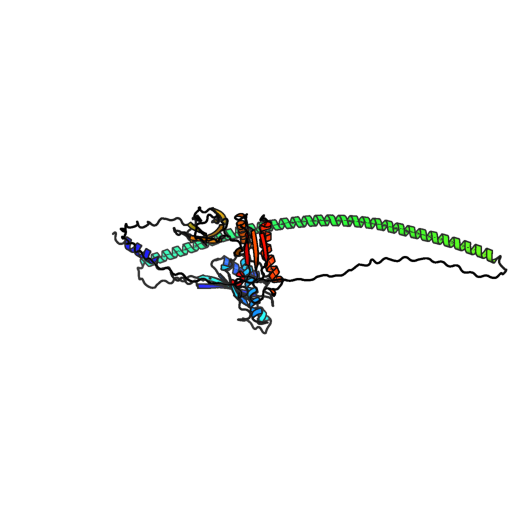.099 11.613 1.982 1.00 89.75 100 HIS A CA 1
ATOM 818 C C . HIS A 1 100 ? 5.911 11.882 2.928 1.00 89.75 100 HIS A C 1
ATOM 820 O O . HIS A 1 100 ? 5.802 12.951 3.520 1.00 89.75 100 HIS A O 1
ATOM 826 N N . GLY A 1 101 ? 5.012 10.906 3.100 1.00 85.75 101 GLY A N 1
ATOM 827 C CA . GLY A 1 101 ? 3.968 10.951 4.130 1.00 85.75 101 GLY A CA 1
ATOM 828 C C . GLY A 1 101 ? 2.707 11.738 3.767 1.00 85.75 101 GLY A C 1
ATOM 829 O O . GLY A 1 101 ? 1.813 11.858 4.603 1.00 85.75 101 GLY A O 1
ATOM 830 N N . ILE A 1 102 ? 2.580 12.235 2.535 1.00 89.38 102 ILE A N 1
ATOM 831 C CA . ILE A 1 102 ? 1.328 12.845 2.078 1.00 89.38 102 ILE A CA 1
ATOM 832 C C . ILE A 1 102 ? 0.316 11.723 1.815 1.00 89.38 102 ILE A C 1
ATOM 834 O O . ILE A 1 102 ? 0.611 10.802 1.049 1.00 89.38 102 ILE A O 1
ATOM 838 N N . PRO A 1 103 ? -0.880 11.763 2.421 1.00 82.00 103 PRO A N 1
ATOM 839 C CA . PRO A 1 103 ? -1.858 10.701 2.278 1.00 82.00 103 PRO A CA 1
ATOM 840 C C . PRO A 1 103 ? -2.490 10.722 0.877 1.00 82.00 103 PRO A C 1
ATOM 842 O O . PRO A 1 103 ? -2.636 11.769 0.240 1.00 82.00 103 PRO A O 1
ATOM 845 N N . SER A 1 104 ? -2.863 9.545 0.363 1.00 81.44 104 SER A N 1
ATOM 846 C CA . SER A 1 104 ? -3.335 9.417 -1.025 1.00 81.44 104 SER A CA 1
ATOM 847 C C . SER A 1 104 ? -4.620 10.200 -1.313 1.00 81.44 104 SER A C 1
ATOM 849 O O . SER A 1 104 ? -4.857 10.536 -2.468 1.00 81.44 104 SER A O 1
ATOM 851 N N . ASP A 1 105 ? -5.459 10.460 -0.314 1.00 81.81 105 ASP A N 1
ATOM 852 C CA . ASP A 1 105 ? -6.715 11.216 -0.422 1.00 81.81 105 ASP A CA 1
ATOM 853 C C . ASP A 1 105 ? -6.499 12.742 -0.497 1.00 81.81 105 ASP A C 1
ATOM 855 O O . ASP A 1 105 ? -7.407 13.503 -0.854 1.00 81.81 105 ASP A O 1
ATOM 859 N N . ALA A 1 106 ? -5.288 13.212 -0.190 1.00 89.75 106 ALA A N 1
ATOM 860 C CA . ALA A 1 106 ? -4.863 14.578 -0.458 1.00 89.75 106 ALA A CA 1
ATOM 861 C C . ALA A 1 106 ? -4.391 14.777 -1.905 1.00 89.75 106 ALA A C 1
ATOM 863 O O . ALA A 1 106 ? -4.275 15.921 -2.340 1.00 89.75 106 ALA A O 1
ATOM 864 N N . ILE A 1 107 ? -4.130 13.701 -2.656 1.00 92.06 107 ILE A N 1
ATOM 865 C CA . ILE A 1 107 ? -3.502 13.757 -3.979 1.00 92.06 107 ILE A CA 1
ATOM 866 C C . ILE A 1 107 ? -4.497 13.329 -5.061 1.00 92.06 107 ILE A C 1
ATOM 868 O O . ILE A 1 107 ? -5.017 12.216 -5.059 1.00 92.06 107 ILE A O 1
ATOM 872 N N . SER A 1 108 ? -4.692 14.192 -6.050 1.00 87.69 108 SER A N 1
ATOM 873 C CA . SER A 1 108 ? -5.443 13.907 -7.272 1.00 87.69 108 SER A CA 1
ATOM 874 C C . SER A 1 108 ? -4.510 13.917 -8.481 1.00 87.69 108 SER A C 1
ATOM 876 O O . SER A 1 108 ? -3.560 14.698 -8.534 1.00 87.69 108 SER A O 1
ATOM 878 N N . ILE A 1 109 ? -4.774 13.047 -9.452 1.00 86.88 109 ILE A N 1
ATOM 879 C CA . ILE A 1 109 ? -4.032 12.976 -10.713 1.00 86.88 109 ILE A CA 1
ATOM 880 C C . ILE A 1 109 ? -4.956 13.375 -11.859 1.00 86.88 109 ILE A C 1
ATOM 882 O O . ILE A 1 109 ? -6.141 13.050 -11.870 1.00 86.88 109 ILE A O 1
ATOM 886 N N . THR A 1 110 ? -4.405 14.096 -12.825 1.00 82.94 110 THR A N 1
ATOM 887 C CA . THR A 1 110 ? -5.012 14.398 -14.113 1.00 82.94 110 THR A CA 1
ATOM 888 C C . THR A 1 110 ? -4.024 14.053 -15.222 1.00 82.94 110 THR A C 1
ATOM 890 O O . THR A 1 110 ? -2.877 14.498 -15.233 1.00 82.94 110 THR A O 1
ATOM 893 N N . THR A 1 111 ? -4.488 13.271 -16.187 1.00 81.62 111 THR A N 1
ATOM 894 C CA . THR A 1 111 ? -3.643 12.710 -17.242 1.00 81.62 111 THR A CA 1
ATOM 895 C C . THR A 1 111 ? -4.092 13.265 -18.575 1.00 81.62 111 THR A C 1
ATOM 897 O O . THR A 1 111 ? -5.248 13.099 -18.959 1.00 81.62 111 THR A O 1
ATOM 900 N N . MET A 1 112 ? -3.176 13.948 -19.261 1.00 84.06 112 MET A N 1
ATOM 901 C CA . MET A 1 112 ? -3.480 14.700 -20.482 1.00 84.06 112 MET A CA 1
ATOM 902 C C . MET A 1 112 ? -2.819 14.107 -21.732 1.00 84.06 112 MET A C 1
ATOM 904 O O . MET A 1 112 ? -3.084 14.561 -22.839 1.00 84.06 112 MET A O 1
ATOM 908 N N . GLY A 1 113 ? -1.939 13.107 -21.595 1.00 86.12 113 GLY A N 1
ATOM 909 C CA . GLY A 1 113 ? -1.181 12.591 -22.737 1.00 86.12 113 GLY A CA 1
ATOM 910 C C . GLY A 1 113 ? -0.429 13.707 -23.464 1.00 86.12 113 GLY A C 1
ATOM 911 O O . GLY A 1 113 ? 0.259 14.498 -22.821 1.00 86.12 113 GLY A O 1
ATOM 912 N N . LYS A 1 114 ? -0.583 13.785 -24.790 1.00 88.06 114 LYS A N 1
ATOM 913 C CA . LYS A 1 114 ? 0.023 14.843 -25.619 1.00 88.06 114 LYS A CA 1
ATOM 914 C C . LYS A 1 114 ? -0.867 16.077 -25.805 1.00 88.06 114 LYS A C 1
ATOM 916 O O . LYS A 1 114 ? -0.489 16.987 -26.547 1.00 88.06 114 LYS A O 1
ATOM 921 N N . ASP A 1 115 ? -2.043 16.093 -25.183 1.00 83.12 115 ASP A N 1
ATOM 922 C CA . ASP A 1 115 ? -2.990 17.191 -25.316 1.00 83.12 115 ASP A CA 1
ATOM 923 C C . ASP A 1 115 ? -2.498 18.421 -24.547 1.00 83.12 115 ASP A C 1
ATOM 925 O O . ASP A 1 115 ? -1.743 18.331 -23.574 1.00 83.12 115 ASP A O 1
ATOM 929 N N . PHE A 1 116 ? -2.944 19.595 -24.994 1.00 86.06 116 PHE A N 1
ATOM 930 C CA . PHE A 1 116 ? -2.586 20.892 -24.409 1.00 86.06 116 PHE A CA 1
ATOM 931 C C . PHE A 1 116 ? -1.057 21.127 -24.314 1.00 86.06 116 PHE A C 1
ATOM 933 O O . PHE A 1 116 ? -0.519 21.371 -23.219 1.00 86.06 116 PHE A O 1
ATOM 940 N N . PRO A 1 117 ? -0.324 21.060 -25.448 1.00 90.06 117 PRO A N 1
ATOM 941 C CA . PRO A 1 117 ? 1.091 21.410 -25.472 1.00 90.06 117 PRO A CA 1
ATOM 942 C C . PRO A 1 117 ? 1.273 22.892 -25.124 1.00 90.06 117 PRO A C 1
ATOM 944 O O . PRO A 1 117 ? 0.510 23.746 -25.569 1.00 90.06 117 PRO A O 1
ATOM 947 N N . VAL A 1 118 ? 2.305 23.200 -24.339 1.00 90.81 118 VAL A N 1
ATOM 948 C CA . VAL A 1 118 ? 2.656 24.579 -23.942 1.00 90.81 118 VAL A CA 1
ATOM 949 C C . VAL A 1 118 ? 3.818 25.139 -24.760 1.00 90.81 118 VAL A C 1
ATOM 951 O O . VAL A 1 118 ? 4.107 26.328 -24.692 1.00 90.81 118 VAL A O 1
ATOM 954 N N . ALA A 1 119 ? 4.476 24.291 -25.551 1.00 92.69 119 ALA A N 1
ATOM 955 C CA . ALA A 1 119 ? 5.545 24.660 -26.466 1.00 92.69 119 ALA A CA 1
ATOM 956 C C . ALA A 1 119 ? 5.431 23.900 -27.800 1.00 92.69 119 ALA A C 1
ATOM 958 O O . ALA A 1 119 ? 4.687 22.926 -27.928 1.00 92.69 119 ALA A O 1
ATOM 959 N N . ASN A 1 120 ? 6.177 24.343 -28.815 1.00 92.56 120 ASN A N 1
ATOM 960 C CA . ASN A 1 120 ? 6.134 23.751 -30.153 1.00 92.56 120 ASN A CA 1
ATOM 961 C C . ASN A 1 120 ? 6.744 22.329 -30.172 1.00 92.56 120 ASN A C 1
ATOM 963 O O . ASN A 1 120 ? 7.932 22.162 -29.904 1.00 92.56 120 ASN A O 1
ATOM 967 N N . ASN A 1 121 ? 5.952 21.319 -30.549 1.00 92.56 121 ASN A N 1
ATOM 968 C CA . ASN A 1 121 ? 6.387 19.918 -30.630 1.00 92.56 121 ASN A CA 1
ATOM 969 C C . ASN A 1 121 ? 7.312 19.594 -31.819 1.00 92.56 121 ASN A C 1
ATOM 971 O O . ASN A 1 121 ? 7.973 18.552 -31.805 1.00 92.56 121 ASN A O 1
ATOM 975 N N . ASP A 1 122 ? 7.420 20.474 -32.811 1.00 93.12 122 ASP A N 1
ATOM 976 C CA . ASP A 1 122 ? 8.303 20.271 -33.964 1.00 93.12 122 ASP A CA 1
ATOM 977 C C . ASP A 1 122 ? 9.782 20.438 -33.577 1.00 93.12 122 ASP A C 1
ATOM 979 O O . ASP A 1 122 ? 10.672 19.831 -34.177 1.00 93.12 122 ASP A O 1
ATOM 983 N N . LYS A 1 123 ? 10.062 21.203 -32.513 1.00 93.69 123 LYS A N 1
ATOM 984 C CA . LYS A 1 123 ? 11.417 21.468 -32.010 1.00 93.69 123 LYS A CA 1
ATOM 985 C C . LYS A 1 123 ? 11.706 20.661 -30.748 1.00 93.69 123 LYS A C 1
ATOM 987 O O . LYS A 1 123 ? 10.867 20.591 -29.855 1.00 93.69 123 LYS A O 1
ATOM 992 N N . GLU A 1 124 ? 12.916 20.110 -30.627 1.00 94.88 124 GLU A N 1
ATOM 993 C CA . GLU A 1 124 ? 13.293 19.313 -29.446 1.00 94.88 124 GLU A CA 1
ATOM 994 C C . GLU A 1 124 ? 13.191 20.107 -28.140 1.00 94.88 124 GLU A C 1
ATOM 996 O O . GLU A 1 124 ? 12.703 19.577 -27.146 1.00 94.88 124 GLU A O 1
ATOM 1001 N N . ASP A 1 125 ? 13.566 21.386 -28.142 1.00 93.56 125 ASP A N 1
ATOM 1002 C CA . ASP A 1 125 ? 13.460 22.220 -26.941 1.00 93.56 125 ASP A CA 1
ATOM 1003 C C . ASP A 1 125 ? 12.004 22.434 -26.510 1.00 93.56 125 ASP A C 1
ATOM 1005 O O . ASP A 1 125 ? 11.700 22.402 -25.321 1.00 93.56 125 ASP A O 1
ATOM 1009 N N . GLY A 1 126 ? 11.074 22.556 -27.462 1.00 93.31 126 GLY A N 1
ATOM 1010 C CA . GLY A 1 126 ? 9.652 22.616 -27.135 1.00 93.31 126 GLY A CA 1
ATOM 1011 C C . GLY A 1 126 ? 9.109 21.270 -26.648 1.00 93.31 126 GLY A C 1
ATOM 1012 O O . GLY A 1 126 ? 8.342 21.227 -25.686 1.00 93.31 126 GLY A O 1
ATOM 1013 N N . ARG A 1 127 ? 9.573 20.150 -27.219 1.00 95.81 127 ARG A N 1
ATOM 1014 C CA . ARG A 1 127 ? 9.234 18.809 -26.715 1.00 95.81 127 ARG A CA 1
ATOM 1015 C C . ARG A 1 127 ? 9.704 18.597 -25.276 1.00 95.81 127 ARG A C 1
ATOM 1017 O O . ARG A 1 127 ? 8.930 18.086 -24.471 1.00 95.81 127 ARG A O 1
ATOM 1024 N N . LYS A 1 128 ? 10.916 19.039 -24.919 1.00 95.00 128 LYS A N 1
ATOM 1025 C CA . LYS A 1 128 ? 11.425 18.994 -23.533 1.00 95.00 128 LYS A CA 1
ATOM 1026 C C . LYS A 1 128 ? 10.481 19.685 -22.549 1.00 95.00 128 LYS A C 1
ATOM 1028 O O . LYS A 1 128 ? 10.159 19.095 -21.525 1.00 95.00 128 LYS A O 1
ATOM 1033 N N . ILE A 1 129 ? 9.986 20.876 -22.891 1.00 93.44 129 ILE A N 1
ATOM 1034 C CA . ILE A 1 129 ? 9.037 21.624 -22.049 1.00 93.44 129 ILE A CA 1
ATOM 1035 C C . ILE A 1 129 ? 7.687 20.892 -21.957 1.00 93.44 129 ILE A C 1
ATOM 1037 O O . ILE A 1 129 ? 7.056 20.862 -20.903 1.00 93.44 129 ILE A O 1
ATOM 1041 N N . ASN A 1 130 ? 7.234 20.262 -23.043 1.00 92.50 130 ASN A N 1
ATOM 1042 C CA . ASN A 1 130 ? 5.966 19.530 -23.044 1.00 92.50 130 ASN A CA 1
ATOM 1043 C C . ASN A 1 130 ? 6.012 18.230 -22.228 1.00 92.50 130 ASN A C 1
ATOM 1045 O O . ASN A 1 130 ? 4.990 17.835 -21.666 1.00 92.50 130 ASN A O 1
ATOM 1049 N N . ARG A 1 131 ? 7.183 17.592 -22.097 1.00 97.31 131 ARG A N 1
ATOM 1050 C CA . ARG A 1 131 ? 7.401 16.428 -21.224 1.00 97.31 131 ARG A CA 1
ATOM 1051 C C . ARG A 1 131 ? 7.463 16.846 -19.751 1.00 97.31 131 ARG A C 1
ATOM 1053 O O . ARG A 1 131 ? 8.525 16.799 -19.134 1.00 97.31 131 ARG A O 1
ATOM 1060 N N . ARG A 1 132 ? 6.322 17.231 -19.182 1.00 96.62 132 ARG A N 1
ATOM 1061 C CA . ARG A 1 132 ? 6.233 17.815 -17.837 1.00 96.62 132 ARG A CA 1
ATOM 1062 C C . ARG A 1 132 ? 5.189 17.146 -16.953 1.00 96.62 132 ARG A C 1
ATOM 1064 O O . ARG A 1 132 ? 4.255 16.514 -17.442 1.00 96.62 132 ARG A O 1
ATOM 1071 N N . ALA A 1 133 ? 5.327 17.356 -15.651 1.00 97.44 133 ALA A N 1
ATOM 1072 C CA . ALA A 1 133 ? 4.219 17.282 -14.713 1.00 97.44 133 ALA A CA 1
ATOM 1073 C C . ALA A 1 133 ? 4.099 18.613 -13.973 1.00 97.44 133 ALA A C 1
ATOM 1075 O O . ALA A 1 133 ? 5.080 19.155 -13.469 1.00 97.44 133 ALA A O 1
ATOM 1076 N N . THR A 1 134 ? 2.882 19.130 -13.929 1.00 97.06 134 THR A N 1
ATOM 1077 C CA . THR A 1 134 ? 2.460 20.275 -13.143 1.00 97.06 134 THR A CA 1
ATOM 1078 C C . THR A 1 134 ? 1.918 19.792 -11.801 1.00 97.06 134 THR A C 1
ATOM 1080 O O . THR A 1 134 ? 1.080 18.896 -11.760 1.00 97.06 134 THR A O 1
ATOM 1083 N N . ILE A 1 135 ? 2.371 20.401 -10.711 1.00 98.31 135 ILE A N 1
ATOM 1084 C CA . ILE A 1 135 ? 1.911 20.122 -9.353 1.00 98.31 135 ILE A CA 1
ATOM 1085 C C . ILE A 1 135 ? 1.270 21.392 -8.810 1.00 98.31 135 ILE A C 1
ATOM 1087 O O . ILE A 1 135 ? 1.939 22.407 -8.656 1.00 98.31 135 ILE A O 1
ATOM 1091 N N . GLU A 1 136 ? -0.016 21.338 -8.511 1.00 97.75 136 GLU A N 1
ATOM 1092 C CA . GLU A 1 136 ? -0.792 22.453 -7.979 1.00 97.75 136 GLU A CA 1
ATOM 1093 C C . GLU A 1 136 ? -1.206 22.144 -6.544 1.00 97.75 136 GLU A C 1
ATOM 1095 O O . GLU A 1 136 ? -1.818 21.109 -6.278 1.00 97.75 136 GLU A O 1
ATOM 1100 N N . VAL A 1 137 ? -0.879 23.041 -5.614 1.00 97.19 137 VAL A N 1
ATOM 1101 C CA . VAL A 1 137 ? -1.307 22.937 -4.215 1.00 97.19 137 VAL A CA 1
ATOM 1102 C C . VAL A 1 137 ? -2.495 23.866 -4.008 1.00 97.19 137 VAL A C 1
ATOM 1104 O O . VAL A 1 137 ? -2.383 25.071 -4.222 1.00 97.19 137 VAL A O 1
ATOM 1107 N N . TYR A 1 138 ? -3.626 23.318 -3.580 1.00 93.94 138 TYR A N 1
ATOM 1108 C CA . TYR A 1 138 ? -4.865 24.043 -3.325 1.00 93.94 138 TYR A CA 1
ATOM 1109 C C . TYR A 1 138 ? -5.188 24.090 -1.840 1.00 93.94 138 TYR A C 1
ATOM 1111 O O . TYR A 1 138 ? -4.985 23.116 -1.121 1.00 93.94 138 TYR A O 1
ATOM 1119 N N . GLU A 1 139 ? -5.764 25.197 -1.396 1.00 91.81 139 GLU A N 1
ATOM 1120 C CA . GLU A 1 139 ? -6.335 25.356 -0.066 1.00 91.81 139 GLU A CA 1
ATOM 1121 C C . GLU A 1 139 ? -7.865 25.374 -0.153 1.00 91.81 139 GLU A C 1
ATOM 1123 O O . GLU A 1 139 ? -8.412 26.160 -0.934 1.00 91.81 139 GLU A O 1
ATOM 1128 N N . PRO A 1 140 ? -8.569 24.520 0.613 1.00 84.94 140 PRO A N 1
ATOM 1129 C CA . PRO A 1 140 ? -10.020 24.571 0.675 1.00 84.94 140 PRO A CA 1
ATOM 1130 C C . PRO A 1 140 ? -10.467 25.848 1.386 1.00 84.94 140 PRO A C 1
ATOM 1132 O O . PRO A 1 140 ? -10.053 26.148 2.506 1.00 84.94 140 PRO A O 1
ATOM 1135 N N . THR A 1 141 ? -11.327 26.598 0.712 1.00 79.94 141 THR A N 1
ATOM 1136 C CA . THR A 1 141 ? -11.994 27.798 1.208 1.00 79.94 141 THR A CA 1
ATOM 1137 C C . THR A 1 141 ? -13.485 27.519 1.328 1.00 79.94 141 THR A C 1
ATOM 1139 O O . THR A 1 141 ? -14.079 26.903 0.443 1.00 79.94 141 THR A O 1
ATOM 1142 N N . TYR A 1 142 ? -14.082 27.981 2.421 1.00 69.06 142 TYR A N 1
ATOM 1143 C CA . TYR A 1 142 ? -15.505 27.825 2.691 1.00 69.06 142 TYR A CA 1
ATOM 1144 C C . TYR A 1 142 ? -16.150 29.204 2.632 1.00 69.06 142 TYR A C 1
ATOM 1146 O O . TYR A 1 142 ? -15.791 30.093 3.405 1.00 69.06 142 TYR A O 1
ATOM 1154 N N . GLU A 1 143 ? -17.077 29.393 1.700 1.00 52.38 143 GLU A N 1
ATOM 1155 C CA . GLU A 1 143 ? -17.858 30.621 1.606 1.00 52.38 143 GLU A CA 1
ATOM 1156 C C . GLU A 1 143 ? -19.131 30.434 2.437 1.00 52.38 143 GLU A C 1
ATOM 1158 O O . GLU A 1 143 ? -19.934 29.536 2.179 1.00 52.38 143 GLU A O 1
ATOM 1163 N N . THR A 1 144 ? -19.305 31.236 3.488 1.00 46.38 144 THR A N 1
ATOM 1164 C CA . THR A 1 144 ? -20.547 31.241 4.264 1.00 46.38 144 THR A CA 1
ATOM 1165 C C . THR A 1 144 ? -21.585 32.074 3.525 1.00 46.38 144 THR A C 1
ATOM 1167 O O . THR A 1 144 ? -21.493 33.302 3.500 1.00 46.38 144 THR A O 1
ATOM 1170 N N . VAL A 1 145 ? -22.586 31.418 2.942 1.00 43.53 145 VAL A N 1
ATOM 1171 C CA . VAL A 1 145 ? -23.769 32.090 2.402 1.00 43.53 145 VAL A CA 1
ATOM 1172 C C . VAL A 1 145 ? -24.694 32.430 3.572 1.00 43.53 145 VAL A C 1
ATOM 1174 O O . VAL A 1 145 ? -25.362 31.553 4.116 1.00 43.53 145 VAL A O 1
ATOM 1177 N N . TYR A 1 146 ? -24.726 33.696 3.991 1.00 44.16 146 TYR A N 1
ATOM 1178 C CA . TYR A 1 146 ? -25.758 34.165 4.918 1.00 44.16 146 TYR A CA 1
ATOM 1179 C C . TYR A 1 146 ? -27.028 34.516 4.131 1.00 44.16 146 TYR A C 1
ATOM 1181 O O . TYR A 1 146 ? -26.942 35.295 3.177 1.00 44.16 146 TYR A O 1
ATOM 1189 N N . PRO A 1 147 ? -28.212 34.003 4.512 1.00 43.56 147 PRO A N 1
ATOM 1190 C CA . PRO A 1 147 ? -29.464 34.498 3.961 1.00 43.56 147 PRO A CA 1
ATOM 1191 C C . PRO A 1 147 ? -29.650 35.959 4.387 1.00 43.56 147 PRO A C 1
ATOM 1193 O O . PRO A 1 147 ? -29.652 36.296 5.570 1.00 43.56 147 PRO A O 1
ATOM 1196 N N . SER A 1 148 ? -29.763 36.848 3.406 1.00 40.25 148 SER A N 1
ATOM 1197 C CA . SER A 1 148 ? -29.942 38.281 3.618 1.00 40.25 148 SER A CA 1
ATOM 1198 C C . SER A 1 148 ? -31.291 38.579 4.282 1.00 40.25 148 SER A C 1
ATOM 1200 O O . SER A 1 148 ? -32.332 38.439 3.641 1.00 40.25 148 SER A O 1
ATOM 1202 N N . GLY A 1 149 ? -31.269 39.052 5.532 1.00 44.94 149 GLY A N 1
ATOM 1203 C CA . GLY A 1 149 ? -32.404 39.759 6.131 1.00 44.94 149 GLY A CA 1
ATOM 1204 C C . GLY A 1 149 ? -32.520 39.650 7.650 1.00 44.94 149 GLY A C 1
ATOM 1205 O O . GLY A 1 149 ? -33.215 38.769 8.137 1.00 44.94 149 GLY A O 1
ATOM 1206 N N . SER A 1 150 ? -31.925 40.586 8.397 1.00 37.25 150 SER A N 1
ATOM 1207 C CA . SER A 1 150 ? -32.531 41.148 9.618 1.00 37.25 150 SER A CA 1
ATOM 1208 C C . SER A 1 150 ? -31.714 42.343 10.114 1.00 37.25 150 SER A C 1
ATOM 1210 O O . SER A 1 150 ? -30.526 42.232 10.405 1.00 37.25 150 SER A O 1
ATOM 1212 N N . SER A 1 151 ? -32.364 43.500 10.181 1.00 49.41 151 SER A N 1
ATOM 1213 C CA . SER A 1 151 ? -31.869 44.736 10.780 1.00 49.41 151 SER A CA 1
ATOM 1214 C C . SER A 1 151 ? -31.963 44.661 12.311 1.00 49.41 151 SER A C 1
ATOM 1216 O O . SER A 1 151 ? -33.072 44.607 12.842 1.00 49.41 151 SER A O 1
ATOM 1218 N N . GLY A 1 152 ? -30.831 44.725 13.018 1.00 37.91 152 GLY A N 1
ATOM 1219 C CA . GLY A 1 152 ? -30.783 44.781 14.484 1.00 37.91 152 GLY A CA 1
ATOM 1220 C C . GLY A 1 152 ? -29.588 45.584 15.016 1.00 37.91 152 GLY A C 1
ATOM 1221 O O . GLY A 1 152 ? -28.445 45.210 14.802 1.00 37.91 152 GLY A O 1
ATOM 1222 N N . GLY A 1 153 ? -29.894 46.721 15.655 1.00 44.59 153 GLY A N 1
ATOM 1223 C CA . GLY A 1 153 ? -29.148 47.452 16.697 1.00 44.59 153 GLY A CA 1
ATOM 1224 C C . GLY A 1 153 ? -27.610 47.561 16.682 1.00 44.59 153 GLY A C 1
ATOM 1225 O O . GLY A 1 153 ? -26.888 46.590 16.881 1.00 44.59 153 GLY A O 1
ATOM 1226 N N . ASN A 1 154 ? -27.105 48.803 16.693 1.00 54.00 154 ASN A N 1
ATOM 1227 C CA . ASN A 1 154 ? -25.678 49.162 16.828 1.00 54.00 154 ASN A CA 1
ATOM 1228 C C . ASN A 1 154 ? -24.937 48.584 18.058 1.00 54.00 154 ASN A C 1
ATOM 1230 O O . ASN A 1 154 ? -23.713 48.637 18.093 1.00 54.00 154 ASN A O 1
ATOM 1234 N N . THR A 1 155 ? -25.616 48.033 19.067 1.00 47.22 155 THR A N 1
ATOM 1235 C CA . THR A 1 155 ? -24.962 47.378 20.220 1.00 47.22 155 THR A CA 1
ATOM 1236 C C . THR A 1 155 ? -24.757 45.874 20.002 1.00 47.22 155 THR A C 1
ATOM 1238 O O . THR A 1 155 ? -23.767 45.324 20.479 1.00 47.22 155 THR A O 1
ATOM 1241 N N . GLU A 1 156 ? -25.636 45.220 19.235 1.00 46.69 156 GLU A N 1
ATOM 1242 C CA . GLU A 1 156 ? -25.475 43.822 18.810 1.00 46.69 156 GLU A CA 1
ATOM 1243 C C . GLU A 1 156 ? -24.341 43.693 17.794 1.00 46.69 156 GLU A C 1
ATOM 1245 O O . GLU A 1 156 ? -23.501 42.811 17.946 1.00 46.69 156 GLU A O 1
ATOM 1250 N N . ASN A 1 157 ? -24.221 44.634 16.851 1.00 50.53 157 ASN A N 1
ATOM 1251 C CA . ASN A 1 157 ? -23.115 44.646 15.887 1.00 50.53 157 ASN A CA 1
ATOM 1252 C C . ASN A 1 157 ? -21.739 44.762 16.562 1.00 50.53 157 ASN A C 1
ATOM 1254 O O . ASN A 1 157 ? -20.825 44.038 16.191 1.00 50.53 157 ASN A O 1
ATOM 1258 N N . VAL A 1 158 ? -21.596 45.579 17.612 1.00 54.09 158 VAL A N 1
ATOM 1259 C CA . VAL A 1 158 ? -20.320 45.715 18.346 1.00 54.09 158 VAL A CA 1
ATOM 1260 C C . VAL A 1 158 ? -19.988 44.454 19.154 1.00 54.09 158 VAL A C 1
ATOM 1262 O O . VAL A 1 158 ? -18.821 44.076 19.269 1.00 54.09 158 VAL A O 1
ATOM 1265 N N . ILE A 1 159 ? -20.994 43.778 19.719 1.00 53.25 159 ILE A N 1
ATOM 1266 C CA . ILE A 1 159 ? -20.790 42.509 20.434 1.00 53.25 159 ILE A CA 1
ATOM 1267 C C . ILE A 1 159 ? -20.427 41.399 19.445 1.00 53.25 159 ILE A C 1
ATOM 1269 O O . ILE A 1 159 ? -19.509 40.630 19.721 1.00 53.25 159 ILE A O 1
ATOM 1273 N N . ILE A 1 160 ? -21.089 41.346 18.290 1.00 53.69 160 ILE A N 1
ATOM 1274 C CA . ILE A 1 160 ? -20.800 40.391 17.217 1.00 53.69 160 ILE A CA 1
ATOM 1275 C C . ILE A 1 160 ? -19.397 40.633 16.656 1.00 53.69 160 ILE A C 1
ATOM 1277 O O . ILE A 1 160 ? -18.630 39.682 16.556 1.00 53.69 160 ILE A O 1
ATOM 1281 N N . GLU A 1 161 ? -19.009 41.881 16.384 1.00 56.50 161 GLU A N 1
ATOM 1282 C CA . GLU A 1 161 ? -17.661 42.236 15.923 1.00 56.50 161 GLU A CA 1
ATOM 1283 C C . GLU A 1 161 ? -16.589 41.830 16.937 1.00 56.50 161 GLU A C 1
ATOM 1285 O O . GLU A 1 161 ? -15.629 41.153 16.571 1.00 56.50 161 GLU A O 1
ATOM 1290 N N . LYS A 1 162 ? -16.776 42.143 18.227 1.00 62.97 162 LYS A N 1
ATOM 1291 C CA . LYS A 1 162 ? -15.824 41.736 19.274 1.00 62.97 162 LYS A CA 1
ATOM 1292 C C . LYS A 1 162 ? -15.785 40.225 19.493 1.00 62.97 162 LYS A C 1
ATOM 1294 O O . LYS A 1 162 ? -14.719 39.680 19.779 1.00 62.97 162 LYS A O 1
ATOM 1299 N N . GLN A 1 163 ? -16.912 39.525 19.359 1.00 57.41 163 GLN A N 1
ATOM 1300 C CA . GLN A 1 163 ? -16.943 38.061 19.404 1.00 57.41 163 GLN A CA 1
ATOM 1301 C C . GLN A 1 163 ? -16.263 37.448 18.174 1.00 57.41 163 GLN A C 1
ATOM 1303 O O . GLN A 1 163 ? -15.557 36.451 18.317 1.00 57.41 163 GLN A O 1
ATOM 1308 N N . MET A 1 164 ? -16.388 38.072 17.001 1.00 58.28 164 MET A N 1
ATOM 1309 C CA . MET A 1 164 ? -15.666 37.696 15.784 1.00 58.28 164 MET A CA 1
ATOM 1310 C C . MET A 1 164 ? -14.163 37.931 15.918 1.00 58.28 164 MET A C 1
ATOM 1312 O O . MET A 1 164 ? -13.381 37.065 15.538 1.00 58.28 164 MET A O 1
ATOM 1316 N N . GLU A 1 165 ? -13.733 39.064 16.472 1.00 67.12 165 GLU A N 1
ATOM 1317 C CA . GLU A 1 165 ? -12.317 39.326 16.749 1.00 67.12 165 GLU A CA 1
ATOM 1318 C C . GLU A 1 165 ? -11.752 38.331 17.762 1.00 67.12 165 GLU A C 1
ATOM 1320 O O . GLU A 1 165 ? -10.663 37.795 17.561 1.00 67.12 165 GLU A O 1
ATOM 1325 N N . LEU A 1 166 ? -12.512 38.012 18.813 1.00 67.38 166 LEU A N 1
ATOM 1326 C CA . LEU A 1 166 ? -12.118 37.010 19.800 1.00 67.38 166 LEU A CA 1
ATOM 1327 C C . LEU A 1 166 ? -12.046 35.601 19.191 1.00 67.38 166 LEU A C 1
ATOM 1329 O O . LEU A 1 166 ? -11.133 34.845 19.521 1.00 67.38 166 LEU A O 1
ATOM 1333 N N . ALA A 1 167 ? -12.979 35.243 18.306 1.00 59.78 167 ALA A N 1
ATOM 1334 C CA . ALA A 1 167 ? -12.966 33.972 17.587 1.00 59.78 167 ALA A CA 1
ATOM 1335 C C . ALA A 1 167 ? -11.753 33.877 16.650 1.00 59.78 167 ALA A C 1
ATOM 1337 O O . ALA A 1 167 ? -11.008 32.904 16.733 1.00 59.78 167 ALA A O 1
ATOM 1338 N N . LYS A 1 168 ? -11.479 34.929 15.866 1.00 64.06 168 LYS A N 1
ATOM 1339 C CA . LYS A 1 168 ? -10.290 35.026 15.003 1.00 64.06 168 LYS A CA 1
ATOM 1340 C C . LYS A 1 168 ? -8.994 34.944 15.810 1.00 64.06 168 LYS A C 1
ATOM 1342 O O . LYS A 1 168 ? -8.073 34.228 15.434 1.00 64.06 168 LYS A O 1
ATOM 1347 N N . ALA A 1 169 ? -8.916 35.628 16.951 1.00 64.62 169 ALA A N 1
ATOM 1348 C CA . ALA A 1 169 ? -7.739 35.586 17.817 1.00 64.62 169 ALA A CA 1
ATOM 1349 C C . ALA A 1 169 ? -7.514 34.191 18.429 1.00 64.62 169 ALA A C 1
ATOM 1351 O O . ALA A 1 169 ? -6.375 33.724 18.507 1.00 64.62 169 ALA A O 1
ATOM 1352 N N . LYS A 1 170 ? -8.590 33.503 18.836 1.00 65.38 170 LYS A N 1
ATOM 1353 C CA . LYS A 1 170 ? -8.525 32.119 19.329 1.00 65.38 170 LYS A CA 1
ATOM 1354 C C . LYS A 1 170 ? -8.123 31.144 18.228 1.00 65.38 170 LYS A C 1
ATOM 1356 O O . LYS A 1 170 ? -7.295 30.280 18.484 1.00 65.38 170 LYS A O 1
ATOM 1361 N N . GLU A 1 171 ? -8.646 31.308 17.020 1.00 69.50 171 GLU A N 1
ATOM 1362 C CA . GLU A 1 171 ? -8.284 30.491 15.862 1.00 69.50 171 GLU A CA 1
ATOM 1363 C C . GLU A 1 171 ? -6.797 30.642 15.515 1.00 69.50 171 GLU A C 1
ATOM 1365 O O . GLU A 1 171 ? -6.091 29.643 15.402 1.00 69.50 171 GLU A O 1
ATOM 1370 N N . VAL A 1 172 ? -6.274 31.874 15.500 1.00 75.00 172 VAL A N 1
ATOM 1371 C CA . VAL A 1 172 ? -4.838 32.143 15.302 1.00 75.00 172 VAL A CA 1
ATOM 1372 C C . VAL A 1 172 ? -3.981 31.512 16.405 1.00 75.00 172 VAL A C 1
ATOM 1374 O O . VAL A 1 172 ? -2.890 31.008 16.134 1.00 75.00 172 VAL A O 1
ATOM 1377 N N . LEU A 1 173 ? -4.442 31.524 17.659 1.00 66.69 173 LEU A N 1
ATOM 1378 C CA . LEU A 1 173 ? -3.735 30.878 18.769 1.00 66.69 173 LEU A CA 1
ATOM 1379 C C . LEU A 1 173 ? -3.753 29.349 18.663 1.00 66.69 173 LEU A C 1
ATOM 1381 O O . LEU A 1 173 ? -2.728 28.718 18.919 1.00 66.69 173 LEU A O 1
ATOM 1385 N N . VAL A 1 174 ? -4.880 28.759 18.260 1.00 72.75 174 VAL A N 1
ATOM 1386 C CA . VAL A 1 174 ? -5.002 27.317 18.001 1.00 72.75 174 VAL A CA 1
ATOM 1387 C C . VAL A 1 174 ? -4.107 26.909 16.832 1.00 72.75 174 VAL A C 1
ATOM 1389 O O . VAL A 1 174 ? -3.397 25.912 16.932 1.00 72.75 174 VAL A O 1
ATOM 1392 N N . GLU A 1 175 ? -4.053 27.709 15.766 1.00 71.12 175 GLU A N 1
ATOM 1393 C CA . GLU A 1 175 ? -3.185 27.461 14.614 1.00 71.12 175 GLU A CA 1
ATOM 1394 C C . GLU A 1 175 ? -1.700 27.565 14.990 1.00 71.12 175 GLU A C 1
ATOM 1396 O O . GLU A 1 175 ? -0.909 26.689 14.639 1.00 71.12 175 GLU A O 1
ATOM 1401 N N . LYS A 1 176 ? -1.307 28.592 15.758 1.00 78.44 176 LYS A N 1
ATOM 1402 C CA . LYS A 1 176 ? 0.068 28.724 16.269 1.00 78.44 176 LYS A CA 1
ATOM 1403 C C . LYS A 1 176 ? 0.449 27.558 17.174 1.00 78.44 176 LYS A C 1
ATOM 1405 O O . LYS A 1 176 ? 1.541 27.021 17.028 1.00 78.44 176 LYS A O 1
ATOM 1410 N N . LYS A 1 177 ? -0.442 27.147 18.080 1.00 76.44 177 LYS A N 1
ATOM 1411 C CA . LYS A 1 177 ? -0.200 26.009 18.971 1.00 76.44 177 LYS A CA 1
ATOM 1412 C C . LYS A 1 177 ? -0.078 24.700 18.188 1.00 76.44 177 LYS A C 1
ATOM 1414 O O . LYS A 1 177 ? 0.875 23.966 18.402 1.00 76.44 177 LYS A O 1
ATOM 1419 N N . SER A 1 178 ? -0.958 24.470 17.214 1.00 76.50 178 SER A N 1
ATOM 1420 C CA . SER A 1 178 ? -0.881 23.310 16.320 1.00 76.50 178 SER A CA 1
ATOM 1421 C C . SER A 1 178 ? 0.417 23.285 15.506 1.00 76.50 178 SER A C 1
ATOM 1423 O O . SER A 1 178 ? 0.996 22.216 15.339 1.00 76.50 178 SER A O 1
ATOM 1425 N N . LYS A 1 179 ? 0.915 24.439 15.038 1.00 75.62 179 LYS A N 1
ATOM 1426 C CA . LYS A 1 179 ? 2.226 24.529 14.369 1.00 75.62 179 LYS A CA 1
ATOM 1427 C C . LYS A 1 179 ? 3.369 24.132 15.299 1.00 75.62 179 LYS A C 1
ATOM 1429 O O . LYS A 1 179 ? 4.201 23.332 14.898 1.00 75.62 179 LYS A O 1
ATOM 1434 N N . VAL A 1 180 ? 3.370 24.622 16.539 1.00 81.25 180 VAL A N 1
ATOM 1435 C CA . VAL A 1 180 ? 4.391 24.262 17.539 1.00 81.25 180 VAL A CA 1
ATOM 1436 C C . VAL A 1 180 ? 4.340 22.771 17.886 1.00 81.25 180 VAL A C 1
ATOM 1438 O O . VAL A 1 180 ? 5.382 22.123 17.955 1.00 81.25 180 VAL A O 1
ATOM 1441 N N . ASP A 1 181 ? 3.144 22.210 18.067 1.00 75.56 181 ASP A N 1
ATOM 1442 C CA . ASP A 1 181 ? 2.978 20.785 18.373 1.00 75.56 181 ASP A CA 1
ATOM 1443 C C . ASP A 1 181 ? 3.468 19.907 17.203 1.00 75.56 181 ASP A C 1
ATOM 1445 O O . ASP A 1 181 ? 4.185 18.930 17.423 1.00 75.56 181 ASP A O 1
ATOM 1449 N N . LYS A 1 182 ? 3.194 20.314 15.955 1.00 75.75 182 LYS A N 1
ATOM 1450 C CA . LYS A 1 182 ? 3.698 19.647 14.742 1.00 75.75 182 LYS A CA 1
ATOM 1451 C C . LYS A 1 182 ? 5.211 19.771 14.570 1.00 75.75 182 LYS A C 1
ATOM 1453 O O . LYS A 1 182 ? 5.856 18.788 14.229 1.00 75.75 182 LYS A O 1
ATOM 1458 N N . GLU A 1 183 ? 5.797 20.941 14.826 1.00 84.31 183 GLU A N 1
ATOM 1459 C CA . GLU A 1 183 ? 7.256 21.129 14.781 1.00 84.31 183 GLU A CA 1
ATOM 1460 C C . GLU A 1 183 ? 7.965 20.248 15.819 1.00 84.31 183 GLU A C 1
ATOM 1462 O O . GLU A 1 183 ? 9.041 19.707 15.559 1.00 84.31 183 GLU A O 1
ATOM 1467 N N . LYS A 1 184 ? 7.345 20.057 16.988 1.00 79.31 184 LYS A N 1
ATOM 1468 C CA . LYS A 1 184 ? 7.854 19.168 18.036 1.00 79.31 184 LYS A CA 1
ATOM 1469 C C . LYS A 1 184 ? 7.783 17.695 17.626 1.00 79.31 184 LYS A C 1
ATOM 1471 O O . LYS A 1 184 ? 8.728 16.951 17.885 1.00 79.31 184 LYS A O 1
ATOM 1476 N N . GLU A 1 185 ? 6.700 17.282 16.974 1.00 84.06 185 GLU A N 1
ATOM 1477 C CA . GLU A 1 185 ? 6.550 15.933 16.417 1.00 84.06 185 GLU A CA 1
ATOM 1478 C C . GLU A 1 185 ? 7.538 15.681 15.265 1.00 84.06 185 GLU A C 1
ATOM 1480 O O . GLU A 1 185 ? 8.220 14.657 15.236 1.00 84.06 185 GLU A O 1
ATOM 1485 N N . GLU A 1 186 ? 7.704 16.647 14.358 1.00 83.94 186 GLU A N 1
ATOM 1486 C CA . GLU A 1 186 ? 8.687 16.583 13.273 1.00 83.94 186 GLU A CA 1
ATOM 1487 C C . GLU A 1 186 ? 10.117 16.478 13.821 1.00 83.94 186 GLU A C 1
ATOM 1489 O O . GLU A 1 186 ? 10.923 15.692 13.317 1.00 83.94 186 GLU A O 1
ATOM 1494 N N . LEU A 1 187 ? 10.437 17.220 14.886 1.00 83.06 187 LEU A N 1
ATOM 1495 C CA . LEU A 1 187 ? 11.729 17.126 15.561 1.00 83.06 187 LEU A CA 1
ATOM 1496 C C . LEU A 1 187 ? 11.949 15.740 16.184 1.00 83.06 187 LEU A C 1
ATOM 1498 O O . LEU A 1 187 ? 13.039 15.187 16.040 1.00 83.06 187 LEU A O 1
ATOM 1502 N N . ALA A 1 188 ? 10.930 15.159 16.823 1.00 79.94 188 ALA A N 1
ATOM 1503 C CA . ALA A 1 188 ? 11.003 13.809 17.381 1.00 79.94 188 ALA A CA 1
ATOM 1504 C C . ALA A 1 188 ? 11.216 12.750 16.282 1.00 79.94 188 ALA A C 1
ATOM 1506 O O . ALA A 1 188 ? 12.080 11.881 16.410 1.00 79.94 188 ALA A O 1
ATOM 1507 N N . ASN A 1 189 ? 10.512 12.877 15.154 1.00 82.12 189 ASN A N 1
ATOM 1508 C CA . ASN A 1 189 ? 10.680 11.993 14.000 1.00 82.12 189 ASN A CA 1
ATOM 1509 C C . ASN A 1 189 ? 12.078 12.118 13.376 1.00 82.12 189 ASN A C 1
ATOM 1511 O O . ASN A 1 189 ? 12.715 11.104 13.084 1.00 82.12 189 ASN A O 1
ATOM 1515 N N . LYS A 1 190 ? 12.602 13.343 13.233 1.00 83.75 190 LYS A N 1
ATOM 1516 C CA . LYS A 1 190 ? 13.981 13.579 12.771 1.00 83.75 190 LYS A CA 1
ATOM 1517 C C . LYS A 1 190 ? 15.015 12.996 13.732 1.00 83.75 190 LYS A C 1
ATOM 1519 O O . LYS A 1 190 ? 16.004 12.431 13.275 1.00 83.75 190 LYS A O 1
ATOM 1524 N N . GLN A 1 191 ? 14.792 13.089 15.043 1.00 83.00 191 GLN A N 1
ATOM 1525 C CA . GLN A 1 191 ? 15.664 12.465 16.043 1.00 83.00 191 GLN A CA 1
ATOM 1526 C C . GLN A 1 191 ? 15.646 10.937 15.931 1.00 83.00 191 GLN A C 1
ATOM 1528 O O . GLN A 1 191 ? 16.708 10.321 15.904 1.00 83.00 191 GLN A O 1
ATOM 1533 N N . MET A 1 192 ? 14.472 10.324 15.775 1.00 89.19 192 MET A N 1
ATOM 1534 C CA . MET A 1 192 ? 14.358 8.878 15.568 1.00 89.19 192 MET A CA 1
ATOM 1535 C C . MET A 1 192 ? 15.055 8.422 14.275 1.00 89.19 192 MET A C 1
ATOM 1537 O O . MET A 1 192 ? 15.778 7.425 14.277 1.00 89.19 192 MET A O 1
ATOM 1541 N N . GLN A 1 193 ? 14.890 9.163 13.173 1.00 79.75 193 GLN A N 1
ATOM 1542 C CA . GLN A 1 193 ? 15.595 8.887 11.917 1.00 79.75 193 GLN A CA 1
ATOM 1543 C C . GLN A 1 193 ? 17.112 9.026 12.068 1.00 79.75 193 GLN A C 1
ATOM 1545 O O . GLN A 1 193 ? 17.852 8.181 11.567 1.00 79.75 193 GLN A O 1
ATOM 1550 N N . LEU A 1 194 ? 17.579 10.054 12.781 1.00 85.62 194 LEU A N 1
ATOM 1551 C CA . LEU A 1 194 ? 18.999 10.251 13.057 1.00 85.62 194 LEU A CA 1
ATOM 1552 C C . LEU A 1 194 ? 19.586 9.069 13.840 1.00 85.62 194 LEU A C 1
ATOM 1554 O O . LEU A 1 194 ? 20.660 8.589 13.487 1.00 85.62 194 LEU A O 1
ATOM 1558 N N . GLU A 1 195 ? 18.885 8.569 14.858 1.00 87.69 195 GLU A N 1
ATOM 1559 C CA . GLU A 1 195 ? 19.329 7.396 15.621 1.00 87.69 195 GLU A CA 1
ATOM 1560 C C . GLU A 1 195 ? 19.342 6.119 14.772 1.00 87.69 195 GLU A C 1
ATOM 1562 O O . GLU A 1 195 ? 20.295 5.342 14.842 1.00 87.69 195 GLU A O 1
ATOM 1567 N N . LYS A 1 196 ? 18.361 5.938 13.881 1.00 87.31 196 LYS A N 1
ATOM 1568 C CA . LYS A 1 196 ? 18.368 4.822 12.926 1.00 87.31 196 LYS A CA 1
ATOM 1569 C C . LYS A 1 196 ? 19.561 4.894 11.965 1.00 87.31 196 LYS A C 1
ATOM 1571 O O . LYS A 1 196 ? 20.250 3.896 11.777 1.00 87.31 196 LYS A O 1
ATOM 1576 N N . ILE A 1 197 ? 19.846 6.071 11.403 1.00 85.38 197 ILE A N 1
ATOM 1577 C CA . ILE A 1 197 ? 21.000 6.282 10.512 1.00 85.38 197 ILE A CA 1
ATOM 1578 C C . ILE A 1 197 ? 22.314 6.021 11.257 1.00 85.38 197 ILE A C 1
ATOM 1580 O O . ILE A 1 197 ? 23.217 5.399 10.701 1.00 85.38 197 ILE A O 1
ATOM 1584 N N . LYS A 1 198 ? 22.432 6.455 12.519 1.00 87.81 198 LYS A N 1
ATOM 1585 C CA . LYS A 1 198 ? 23.605 6.156 13.354 1.00 87.81 198 LYS A CA 1
ATOM 1586 C C . LYS A 1 198 ? 23.779 4.654 13.576 1.00 87.81 198 LYS A C 1
ATOM 1588 O O . LYS A 1 198 ? 24.904 4.170 13.484 1.00 87.81 198 LYS A O 1
ATOM 1593 N N . ALA A 1 199 ? 22.693 3.922 13.830 1.00 86.38 199 ALA A N 1
ATOM 1594 C CA . ALA A 1 199 ? 22.735 2.470 13.992 1.00 86.38 199 ALA A CA 1
ATOM 1595 C C . ALA A 1 199 ? 23.172 1.763 12.696 1.00 86.38 199 ALA A C 1
ATOM 1597 O O . ALA A 1 199 ? 24.079 0.933 12.730 1.00 86.38 199 ALA A O 1
ATOM 1598 N N . GLU A 1 200 ? 22.608 2.150 11.547 1.00 88.00 200 GLU A N 1
ATOM 1599 C CA . GLU A 1 200 ? 23.009 1.621 10.234 1.00 88.00 200 GLU A CA 1
ATOM 1600 C C . GLU A 1 200 ? 24.480 1.939 9.908 1.00 88.00 200 GLU A C 1
ATOM 1602 O O . GLU A 1 200 ? 25.198 1.103 9.356 1.00 88.00 200 GLU A O 1
ATOM 1607 N N . LEU A 1 201 ? 24.959 3.136 10.264 1.00 89.19 201 LEU A N 1
ATOM 1608 C CA . LEU A 1 201 ? 26.360 3.521 10.086 1.00 89.19 201 LEU A CA 1
ATOM 1609 C C . LEU A 1 201 ? 27.292 2.678 10.967 1.00 89.19 201 LEU A C 1
ATOM 1611 O O . LEU A 1 201 ? 28.341 2.242 10.496 1.00 89.19 201 LEU A O 1
ATOM 1615 N N . ALA A 1 202 ? 26.903 2.415 12.217 1.00 90.38 202 ALA A N 1
ATOM 1616 C CA . ALA A 1 202 ? 27.662 1.564 13.129 1.00 90.38 202 ALA A CA 1
ATOM 1617 C C . ALA A 1 202 ? 27.740 0.112 12.626 1.00 90.38 202 ALA A C 1
ATOM 1619 O O . ALA A 1 202 ? 28.803 -0.506 12.683 1.00 90.38 202 ALA A O 1
ATOM 1620 N N . GLU A 1 203 ? 26.647 -0.422 12.075 1.00 90.56 203 GLU A N 1
ATOM 1621 C CA . GLU A 1 203 ? 26.633 -1.753 11.464 1.00 90.56 203 GLU A CA 1
ATOM 1622 C C . GLU A 1 203 ? 27.538 -1.819 10.226 1.00 90.56 203 GLU A C 1
ATOM 1624 O O . GLU A 1 203 ? 28.363 -2.728 10.111 1.00 90.56 203 GLU A O 1
ATOM 1629 N N . LYS A 1 204 ? 27.462 -0.825 9.330 1.00 90.12 204 LYS A N 1
ATOM 1630 C CA . LYS A 1 204 ? 28.358 -0.741 8.165 1.00 90.12 204 LYS A CA 1
ATOM 1631 C C . LYS A 1 204 ? 29.824 -0.635 8.567 1.00 90.12 204 LYS A C 1
ATOM 1633 O O . LYS A 1 204 ? 30.665 -1.269 7.936 1.00 90.12 204 LYS A O 1
ATOM 1638 N N . GLN A 1 205 ? 30.130 0.125 9.617 1.00 90.12 205 GLN A N 1
ATOM 1639 C CA . GLN A 1 205 ? 31.491 0.226 10.136 1.00 90.12 205 GLN A CA 1
ATOM 1640 C C . GLN A 1 205 ? 31.988 -1.130 10.654 1.00 90.12 205 GLN A C 1
ATOM 1642 O O . GLN A 1 205 ? 33.089 -1.546 10.309 1.00 90.12 205 GLN A O 1
ATOM 1647 N N . ARG A 1 206 ? 31.147 -1.868 11.389 1.00 92.94 206 ARG A N 1
ATOM 1648 C CA . ARG A 1 206 ? 31.474 -3.223 11.849 1.00 92.94 206 ARG A CA 1
ATOM 1649 C C . ARG A 1 206 ? 31.732 -4.186 10.685 1.00 92.94 206 ARG A C 1
ATOM 1651 O O . ARG A 1 206 ? 32.661 -4.985 10.760 1.00 92.94 206 ARG A O 1
ATOM 1658 N N . LEU A 1 207 ? 30.922 -4.137 9.625 1.00 90.75 207 LEU A N 1
ATOM 1659 C CA . LEU A 1 207 ? 31.129 -4.969 8.432 1.00 90.75 207 LEU A CA 1
ATOM 1660 C C . LEU A 1 207 ? 32.435 -4.618 7.712 1.00 90.75 207 LEU A C 1
ATOM 1662 O O . LEU A 1 207 ? 33.174 -5.520 7.330 1.00 90.75 207 LEU A O 1
ATOM 1666 N N . LEU A 1 208 ? 32.746 -3.325 7.592 1.00 89.06 208 LEU A N 1
ATOM 1667 C CA . LEU A 1 208 ? 34.008 -2.859 7.019 1.00 89.06 208 LEU A CA 1
ATOM 1668 C C . LEU A 1 208 ? 35.217 -3.359 7.822 1.00 89.06 208 LEU A C 1
ATOM 1670 O O . LEU A 1 208 ? 36.235 -3.726 7.239 1.00 89.06 208 LEU A O 1
ATOM 1674 N N . ASP A 1 209 ? 35.119 -3.385 9.150 1.00 92.69 209 ASP A N 1
ATOM 1675 C CA . ASP A 1 209 ? 36.198 -3.877 10.008 1.00 92.69 209 ASP A CA 1
ATOM 1676 C C . ASP A 1 209 ? 36.392 -5.398 9.865 1.00 92.69 209 ASP A C 1
ATOM 1678 O O . ASP A 1 209 ? 37.530 -5.863 9.791 1.00 92.69 209 ASP A O 1
ATOM 1682 N N . LEU A 1 210 ? 35.303 -6.168 9.726 1.00 92.62 210 LEU A N 1
ATOM 1683 C CA . LEU A 1 210 ? 35.367 -7.606 9.424 1.00 92.62 210 LEU A CA 1
ATOM 1684 C C . LEU A 1 210 ? 35.993 -7.883 8.050 1.00 92.62 210 LEU A C 1
ATOM 1686 O O . LEU A 1 210 ? 36.813 -8.790 7.915 1.00 92.62 210 LEU A O 1
ATOM 1690 N N . GLU A 1 211 ? 35.638 -7.094 7.035 1.00 92.25 211 GLU A N 1
ATOM 1691 C CA . GLU A 1 211 ? 36.198 -7.230 5.688 1.00 92.25 211 GLU A CA 1
ATOM 1692 C C . GLU A 1 211 ? 37.699 -6.910 5.671 1.00 92.25 211 GLU A C 1
ATOM 1694 O O . GLU A 1 211 ? 38.483 -7.649 5.074 1.00 92.25 211 GLU A O 1
ATOM 1699 N N . LYS A 1 212 ? 38.130 -5.868 6.396 1.00 92.19 212 LYS A N 1
ATOM 1700 C CA . LYS A 1 212 ? 39.557 -5.565 6.585 1.00 92.19 212 LYS A CA 1
ATOM 1701 C C . LYS A 1 212 ? 40.304 -6.723 7.242 1.00 92.19 212 LYS A C 1
ATOM 1703 O O . LYS A 1 212 ? 41.385 -7.072 6.781 1.00 92.19 212 LYS A O 1
ATOM 1708 N N . GLU A 1 213 ? 39.730 -7.343 8.273 1.00 93.81 213 GLU A N 1
ATOM 1709 C CA . GLU A 1 213 ? 40.335 -8.510 8.923 1.00 93.81 213 GLU A CA 1
ATOM 1710 C C . GLU A 1 213 ? 40.483 -9.692 7.946 1.00 93.81 213 GLU A C 1
ATOM 1712 O O . GLU A 1 213 ? 41.510 -10.377 7.930 1.00 93.81 213 GLU A O 1
ATOM 1717 N N . GLU A 1 214 ? 39.481 -9.926 7.093 1.00 94.00 214 GLU A N 1
ATOM 1718 C CA . GLU A 1 214 ? 39.543 -10.962 6.059 1.00 94.00 214 GLU A CA 1
ATOM 1719 C C . GLU A 1 214 ? 40.613 -10.657 5.001 1.00 94.00 214 GLU A C 1
ATOM 1721 O O . GLU A 1 214 ? 41.355 -11.557 4.597 1.00 94.00 214 GLU A O 1
ATOM 1726 N N . ILE A 1 215 ? 40.734 -9.394 4.581 1.00 90.69 215 ILE A N 1
ATOM 1727 C CA . ILE A 1 215 ? 41.783 -8.939 3.660 1.00 90.69 215 ILE A CA 1
ATOM 1728 C C . ILE A 1 215 ? 43.162 -9.195 4.269 1.00 90.69 215 ILE A C 1
ATOM 1730 O O . ILE A 1 215 ? 43.983 -9.843 3.626 1.00 90.69 215 ILE A O 1
ATOM 1734 N N . THR A 1 216 ? 43.394 -8.811 5.525 1.00 92.19 216 THR A N 1
ATOM 1735 C CA . THR A 1 216 ? 44.674 -9.057 6.210 1.00 92.19 216 THR A CA 1
ATOM 1736 C C . THR A 1 216 ? 45.011 -10.551 6.287 1.00 92.19 216 THR A C 1
ATOM 1738 O O . THR A 1 216 ? 46.154 -10.950 6.057 1.00 92.19 216 THR A O 1
ATOM 1741 N N . LYS A 1 217 ? 44.020 -11.421 6.540 1.00 92.94 217 LYS A N 1
ATOM 1742 C CA . LYS A 1 217 ? 44.221 -12.883 6.499 1.00 92.94 217 LYS A CA 1
ATOM 1743 C C . LYS A 1 217 ? 44.612 -13.369 5.101 1.00 92.94 217 LYS A C 1
ATOM 1745 O O . LYS A 1 217 ? 45.478 -14.236 4.971 1.00 92.94 217 LYS A O 1
ATOM 1750 N N . LYS A 1 218 ? 43.988 -12.833 4.048 1.00 91.50 218 LYS A N 1
ATOM 1751 C CA . LYS A 1 218 ? 44.330 -13.159 2.654 1.00 91.50 218 LYS A CA 1
ATOM 1752 C C . LYS A 1 218 ? 45.733 -12.675 2.291 1.00 91.50 218 LYS A C 1
ATOM 1754 O O . LYS A 1 218 ? 46.479 -13.445 1.695 1.00 91.50 218 LYS A O 1
ATOM 1759 N N . GLU A 1 219 ? 46.114 -11.467 2.695 1.00 92.31 219 GLU A N 1
ATOM 1760 C CA . GLU A 1 219 ? 47.456 -10.911 2.485 1.00 92.31 219 GLU A CA 1
ATOM 1761 C C . GLU A 1 219 ? 48.534 -11.779 3.143 1.00 92.31 219 GLU A C 1
ATOM 1763 O O . GLU A 1 219 ? 49.488 -12.172 2.474 1.00 92.31 219 GLU A O 1
ATOM 1768 N N . SER A 1 220 ? 48.333 -12.192 4.399 1.00 92.06 220 SER A N 1
ATOM 1769 C CA . SER A 1 220 ? 49.253 -13.106 5.093 1.00 92.06 220 SER A CA 1
ATOM 1770 C C . SER A 1 220 ? 49.387 -14.463 4.381 1.00 92.06 220 SER A C 1
ATOM 1772 O O . SER A 1 220 ? 50.488 -15.001 4.242 1.00 92.06 220 SER A O 1
ATOM 1774 N N . ASN A 1 221 ? 48.285 -15.014 3.859 1.00 92.94 221 ASN A N 1
ATOM 1775 C CA . ASN A 1 221 ? 48.326 -16.251 3.073 1.00 92.94 221 ASN A CA 1
ATOM 1776 C C . ASN A 1 221 ? 49.082 -16.082 1.746 1.00 92.94 221 ASN A C 1
ATOM 1778 O O . ASN A 1 221 ? 49.811 -16.991 1.339 1.00 92.94 221 ASN A O 1
ATOM 1782 N N . ILE A 1 222 ? 48.912 -14.942 1.070 1.00 91.94 222 ILE A N 1
ATOM 1783 C CA . ILE A 1 222 ? 49.645 -14.609 -0.157 1.00 91.94 222 ILE A CA 1
ATOM 1784 C C . ILE A 1 222 ? 51.140 -14.498 0.145 1.00 91.94 222 ILE A C 1
ATOM 1786 O O . ILE A 1 222 ? 51.945 -15.078 -0.579 1.00 91.94 222 ILE A O 1
ATOM 1790 N N . GLU A 1 223 ? 51.516 -13.824 1.231 1.00 93.06 223 GLU A N 1
ATOM 1791 C CA . GLU A 1 223 ? 52.912 -13.686 1.652 1.00 93.06 223 GLU A CA 1
ATOM 1792 C C . GLU A 1 223 ? 53.561 -15.050 1.919 1.00 93.06 223 GLU A C 1
ATOM 1794 O O . GLU A 1 223 ? 54.626 -15.341 1.371 1.00 93.06 223 GLU A O 1
ATOM 1799 N N . ARG A 1 224 ? 52.874 -15.942 2.649 1.00 92.88 224 ARG A N 1
ATOM 1800 C CA . ARG A 1 224 ? 53.337 -17.324 2.858 1.00 92.88 224 ARG A CA 1
ATOM 1801 C C . ARG A 1 224 ? 53.506 -18.078 1.538 1.00 92.88 224 ARG A C 1
ATOM 1803 O O . ARG A 1 224 ? 54.519 -18.736 1.328 1.00 92.88 224 ARG A O 1
ATOM 1810 N N . THR A 1 225 ? 52.539 -17.959 0.631 1.00 90.38 225 THR A N 1
ATOM 1811 C CA . THR A 1 225 ? 52.593 -18.631 -0.678 1.00 90.38 225 THR A CA 1
ATOM 1812 C C . THR A 1 225 ? 53.761 -18.111 -1.523 1.00 90.38 225 THR A C 1
ATOM 1814 O O . THR A 1 225 ? 54.457 -18.889 -2.171 1.00 90.38 225 THR A O 1
ATOM 1817 N N . ASN A 1 226 ? 54.023 -16.803 -1.490 1.00 91.81 226 ASN A N 1
ATOM 1818 C CA . ASN A 1 226 ? 55.159 -16.199 -2.184 1.00 91.81 226 ASN A CA 1
ATOM 1819 C C . ASN A 1 226 ? 56.500 -16.664 -1.601 1.00 91.81 226 ASN A C 1
ATOM 1821 O O . ASN A 1 226 ? 57.431 -16.920 -2.367 1.00 91.81 226 ASN A O 1
ATOM 1825 N N . ALA A 1 227 ? 56.595 -16.825 -0.278 1.00 92.06 227 ALA A N 1
ATOM 1826 C CA . ALA A 1 227 ? 57.772 -17.404 0.365 1.00 92.06 227 ALA A CA 1
ATOM 1827 C C . ALA A 1 227 ? 58.018 -18.848 -0.111 1.00 92.06 227 ALA A C 1
ATOM 1829 O O . ALA A 1 227 ? 59.118 -19.158 -0.566 1.00 92.06 227 ALA A O 1
ATOM 1830 N N . GLU A 1 228 ? 56.981 -19.695 -0.135 1.00 93.25 228 GLU A N 1
ATOM 1831 C CA . GLU A 1 228 ? 57.075 -21.072 -0.648 1.00 93.25 228 GLU A CA 1
ATOM 1832 C C . GLU A 1 228 ? 57.483 -21.127 -2.132 1.00 93.25 228 GLU A C 1
ATOM 1834 O O . GLU A 1 228 ? 58.256 -21.995 -2.547 1.00 93.25 228 GLU A O 1
ATOM 1839 N N . ILE A 1 229 ? 56.970 -20.208 -2.960 1.00 92.38 229 ILE A N 1
ATOM 1840 C CA . ILE A 1 229 ? 57.365 -20.098 -4.371 1.00 92.38 229 ILE A CA 1
ATOM 1841 C C . ILE A 1 229 ? 58.846 -19.726 -4.481 1.00 92.38 229 ILE A C 1
ATOM 1843 O O . ILE A 1 229 ? 59.560 -20.332 -5.280 1.00 92.38 229 ILE A O 1
ATOM 1847 N N . SER A 1 230 ? 59.311 -18.763 -3.683 1.00 91.69 230 SER A N 1
ATOM 1848 C CA . SER A 1 230 ? 60.712 -18.335 -3.663 1.00 91.69 230 SER A CA 1
ATOM 1849 C C . SER A 1 230 ? 61.644 -19.491 -3.285 1.00 91.69 230 SER A C 1
ATOM 1851 O O . SER A 1 230 ? 62.607 -19.768 -4.000 1.00 91.69 230 SER A O 1
ATOM 1853 N N . GLU A 1 231 ? 61.306 -20.254 -2.241 1.00 92.75 231 GLU A N 1
ATOM 1854 C CA . GLU A 1 231 ? 62.059 -21.453 -1.848 1.00 92.75 231 GLU A CA 1
ATOM 1855 C C . GLU A 1 231 ? 62.126 -22.483 -2.984 1.00 92.75 231 GLU A C 1
ATOM 1857 O O . GLU A 1 231 ? 63.206 -22.964 -3.338 1.00 92.75 231 GLU A O 1
ATOM 1862 N N . LYS A 1 232 ? 60.991 -22.774 -3.633 1.00 92.00 232 LYS A N 1
ATOM 1863 C CA . LYS A 1 232 ? 60.952 -23.697 -4.778 1.00 92.00 232 LYS A CA 1
ATOM 1864 C C . LYS A 1 232 ? 61.778 -23.195 -5.961 1.00 92.00 232 LYS A C 1
ATOM 1866 O O . LYS A 1 232 ? 62.409 -24.004 -6.640 1.00 92.00 232 LYS A O 1
ATOM 1871 N N . GLN A 1 233 ? 61.815 -21.887 -6.216 1.00 90.81 233 GLN A N 1
ATOM 1872 C CA . GLN A 1 233 ? 62.650 -21.308 -7.272 1.00 90.81 233 GLN A CA 1
ATOM 1873 C C . GLN A 1 233 ? 64.145 -21.499 -6.996 1.00 90.81 233 GLN A C 1
ATOM 1875 O O . GLN A 1 233 ? 64.892 -21.791 -7.933 1.00 90.81 233 GLN A O 1
ATOM 1880 N N . VAL A 1 234 ? 64.582 -21.399 -5.735 1.00 93.94 234 VAL A N 1
ATOM 1881 C CA . VAL A 1 234 ? 65.973 -21.696 -5.352 1.00 93.94 234 VAL A CA 1
ATOM 1882 C C . VAL A 1 234 ? 66.310 -23.157 -5.645 1.00 93.94 234 VAL A C 1
ATOM 1884 O O . VAL A 1 234 ? 67.323 -23.422 -6.289 1.00 93.94 234 VAL A O 1
ATOM 1887 N N . VAL A 1 235 ? 65.435 -24.095 -5.264 1.00 92.69 235 VAL A N 1
ATOM 1888 C CA . VAL A 1 235 ? 65.636 -25.532 -5.528 1.00 92.69 235 VAL A CA 1
ATOM 1889 C C . VAL A 1 235 ? 65.714 -25.819 -7.030 1.00 92.69 235 VAL A C 1
ATOM 1891 O O . VAL A 1 235 ? 66.606 -26.531 -7.483 1.00 92.69 235 VAL A O 1
ATOM 1894 N N . VAL A 1 236 ? 64.823 -25.229 -7.834 1.00 92.50 236 VAL A N 1
ATOM 1895 C CA . VAL A 1 236 ? 64.852 -25.384 -9.300 1.00 92.50 236 VAL A CA 1
ATOM 1896 C C . VAL A 1 236 ? 66.144 -24.822 -9.893 1.00 92.50 236 VAL A C 1
ATOM 1898 O O . VAL A 1 236 ? 66.713 -25.423 -10.807 1.00 92.50 236 VAL A O 1
ATOM 1901 N N . LYS A 1 237 ? 66.631 -23.685 -9.382 1.00 91.94 237 LYS A N 1
ATOM 1902 C CA . LYS A 1 237 ? 67.900 -23.097 -9.821 1.00 91.94 237 LYS A CA 1
ATOM 1903 C C . LYS A 1 237 ? 69.080 -24.022 -9.506 1.00 91.94 237 LYS A C 1
ATOM 1905 O O . LYS A 1 237 ? 69.875 -24.278 -10.405 1.00 91.94 237 LYS A O 1
ATOM 1910 N N . GLN A 1 238 ? 69.147 -24.565 -8.291 1.00 91.81 238 GLN A N 1
ATOM 1911 C CA . GLN A 1 238 ? 70.184 -25.523 -7.886 1.00 91.81 238 GLN A CA 1
ATOM 1912 C C . GLN A 1 238 ? 70.152 -26.788 -8.751 1.00 91.81 238 GLN A C 1
ATOM 1914 O O . GLN A 1 238 ? 71.169 -27.163 -9.327 1.00 91.81 238 GLN A O 1
ATOM 1919 N N . ALA A 1 239 ? 68.974 -27.384 -8.955 1.00 90.00 239 ALA A N 1
ATOM 1920 C CA . ALA A 1 239 ? 68.824 -28.561 -9.812 1.00 90.00 239 ALA A CA 1
ATOM 1921 C C . ALA A 1 239 ? 69.256 -28.288 -11.266 1.00 90.00 239 ALA A C 1
ATOM 1923 O O . ALA A 1 239 ? 69.821 -29.155 -11.934 1.00 90.00 239 ALA A O 1
ATOM 1924 N N . LYS A 1 240 ? 69.017 -27.070 -11.772 1.00 92.12 240 LYS A N 1
ATOM 1925 C CA . LYS A 1 240 ? 69.482 -26.657 -13.101 1.00 92.12 240 LYS A CA 1
ATOM 1926 C C . LYS A 1 240 ? 71.007 -26.552 -13.160 1.00 92.12 240 LYS A C 1
ATOM 1928 O O . LYS A 1 240 ? 71.588 -26.986 -14.151 1.00 92.12 240 LYS A O 1
ATOM 1933 N N . GLU A 1 241 ? 71.644 -25.988 -12.137 1.00 92.88 241 GLU A N 1
ATOM 1934 C CA . GLU A 1 241 ? 73.109 -25.908 -12.034 1.00 92.88 241 GLU A CA 1
ATOM 1935 C C . GLU A 1 241 ? 73.740 -27.310 -11.954 1.00 92.88 241 GLU A C 1
ATOM 1937 O O . GLU A 1 241 ? 74.682 -27.601 -12.691 1.00 92.88 241 GLU A O 1
ATOM 1942 N N . GLU A 1 242 ? 73.162 -28.218 -11.163 1.00 92.25 242 GLU A N 1
ATOM 1943 C CA . GLU A 1 242 ? 73.583 -29.626 -11.094 1.00 92.25 242 GLU A CA 1
ATOM 1944 C C . GLU A 1 242 ? 73.468 -30.340 -12.445 1.00 92.25 242 GLU A C 1
ATOM 1946 O O . GLU A 1 242 ? 74.390 -31.048 -12.861 1.00 92.25 242 GLU A O 1
ATOM 1951 N N . LEU A 1 243 ? 72.366 -30.124 -13.169 1.00 91.69 243 LEU A N 1
ATOM 1952 C CA . LEU A 1 243 ? 72.168 -30.707 -14.494 1.00 91.69 243 LEU A CA 1
ATOM 1953 C C . LEU A 1 243 ? 73.207 -30.197 -15.501 1.00 91.69 243 LEU A C 1
ATOM 1955 O O . LEU A 1 243 ? 73.704 -30.979 -16.310 1.00 91.69 243 LEU A O 1
ATOM 1959 N N . VAL A 1 244 ? 73.556 -28.906 -15.452 1.00 93.31 244 VAL A N 1
ATOM 1960 C CA . VAL A 1 244 ? 74.602 -28.330 -16.314 1.00 93.31 244 VAL A CA 1
ATOM 1961 C C . VAL A 1 244 ? 75.947 -29.004 -16.045 1.00 93.31 244 VAL A C 1
ATOM 1963 O O . VAL A 1 244 ? 76.573 -29.481 -16.994 1.00 93.31 244 VAL A O 1
ATOM 1966 N N . MET A 1 245 ? 76.340 -29.144 -14.774 1.00 90.38 245 MET A N 1
ATOM 1967 C CA . MET A 1 245 ? 77.579 -29.837 -14.399 1.00 90.38 245 MET A CA 1
ATOM 1968 C C . MET A 1 245 ? 77.583 -31.305 -14.857 1.00 90.38 245 MET A C 1
ATOM 1970 O O . MET A 1 245 ? 78.582 -31.798 -15.382 1.00 90.38 245 MET A O 1
ATOM 1974 N N . ALA A 1 246 ? 76.459 -32.015 -14.712 1.00 89.12 246 ALA A N 1
ATOM 1975 C CA . ALA A 1 246 ? 76.334 -33.402 -15.163 1.00 89.12 246 ALA A CA 1
ATOM 1976 C C . ALA A 1 246 ? 76.473 -33.535 -16.691 1.00 89.12 246 ALA A C 1
ATOM 1978 O O . ALA A 1 246 ? 77.121 -34.463 -17.187 1.00 89.12 246 ALA A O 1
ATOM 1979 N N . VAL A 1 247 ? 75.896 -32.595 -17.447 1.00 92.06 247 VAL A N 1
ATOM 1980 C CA . VAL A 1 247 ? 76.025 -32.544 -18.910 1.00 92.06 247 VAL A CA 1
ATOM 1981 C C . VAL A 1 247 ? 77.471 -32.272 -19.323 1.00 92.06 247 VAL A C 1
ATOM 1983 O O . VAL A 1 247 ? 77.960 -32.929 -20.242 1.00 92.06 247 VAL A O 1
ATOM 1986 N N . GLU A 1 248 ? 78.167 -31.347 -18.662 1.00 91.06 248 GLU A N 1
ATOM 1987 C CA . GLU A 1 248 ? 79.583 -31.062 -18.935 1.00 91.06 248 GLU A CA 1
ATOM 1988 C C . GLU A 1 248 ? 80.468 -32.280 -18.671 1.00 91.06 248 GLU A C 1
ATOM 1990 O O . GLU A 1 248 ? 81.194 -32.702 -19.571 1.00 91.06 248 GLU A O 1
ATOM 1995 N N . LYS A 1 249 ? 80.306 -32.940 -17.520 1.00 90.62 249 LYS A N 1
ATOM 1996 C CA . LYS A 1 249 ? 81.020 -34.187 -17.213 1.00 90.62 249 LYS A CA 1
ATOM 1997 C C . LYS A 1 249 ? 80.770 -35.274 -18.265 1.00 90.62 249 LYS A C 1
ATOM 1999 O O . LYS A 1 249 ? 81.692 -35.951 -18.711 1.00 90.62 249 LYS A O 1
ATOM 2004 N N . THR A 1 250 ? 79.523 -35.420 -18.714 1.00 88.50 250 THR A N 1
ATOM 2005 C CA . THR A 1 250 ? 79.172 -36.403 -19.752 1.00 88.50 250 THR A CA 1
ATOM 2006 C C . THR A 1 250 ? 79.832 -36.064 -21.093 1.00 88.50 250 THR A C 1
ATOM 2008 O O . THR A 1 250 ? 80.288 -36.960 -21.804 1.00 88.50 250 THR A O 1
ATOM 2011 N N . LYS A 1 251 ? 79.920 -34.774 -21.452 1.00 91.12 251 LYS A N 1
ATOM 2012 C CA . LYS A 1 251 ? 80.640 -34.331 -22.656 1.00 91.12 251 LYS A CA 1
ATOM 2013 C C . LYS A 1 251 ? 82.127 -34.672 -22.576 1.00 91.12 251 LYS A C 1
ATOM 2015 O O . LYS A 1 251 ? 82.672 -35.158 -23.565 1.00 91.12 251 LYS A O 1
ATOM 2020 N N . GLU A 1 252 ? 82.761 -34.465 -21.423 1.00 90.88 252 GLU A N 1
ATOM 2021 C CA . GLU A 1 252 ? 84.163 -34.840 -21.197 1.00 90.88 252 GLU A CA 1
ATOM 2022 C C . GLU A 1 252 ? 84.376 -36.355 -21.342 1.00 90.88 252 GLU A C 1
ATOM 2024 O O . GLU A 1 252 ? 85.285 -36.790 -22.053 1.00 90.88 252 GLU A O 1
ATOM 2029 N N . GLU A 1 253 ? 83.496 -37.176 -20.757 1.00 90.00 253 GLU A N 1
ATOM 2030 C CA . GLU A 1 253 ? 83.547 -38.638 -20.898 1.00 90.00 253 GLU A CA 1
ATOM 2031 C C . GLU A 1 253 ? 83.388 -39.092 -22.359 1.00 90.00 253 GLU A C 1
ATOM 2033 O O . GLU A 1 253 ? 84.102 -39.990 -22.818 1.00 90.00 253 GLU A O 1
ATOM 2038 N N . ILE A 1 254 ? 82.471 -38.474 -23.115 1.00 90.44 254 ILE A N 1
ATOM 2039 C CA . ILE A 1 254 ? 82.290 -38.753 -24.547 1.00 90.44 254 ILE A CA 1
ATOM 2040 C C . ILE A 1 254 ? 83.552 -38.377 -25.328 1.00 90.44 254 ILE A C 1
ATOM 2042 O O . ILE A 1 254 ? 84.010 -39.179 -26.143 1.00 90.44 254 ILE A O 1
ATOM 2046 N N . ALA A 1 255 ? 84.143 -37.209 -25.066 1.00 89.88 255 ALA A N 1
ATOM 2047 C CA . ALA A 1 255 ? 85.368 -36.767 -25.729 1.00 89.88 255 ALA A CA 1
ATOM 2048 C C . ALA A 1 255 ? 86.538 -37.733 -25.467 1.00 89.88 255 ALA A C 1
ATOM 2050 O O . ALA A 1 255 ? 87.259 -38.108 -26.396 1.00 89.88 255 ALA A O 1
ATOM 2051 N N . MET A 1 256 ? 86.682 -38.218 -24.229 1.00 89.12 256 MET A N 1
ATOM 2052 C CA . MET A 1 256 ? 87.691 -39.219 -23.872 1.00 89.12 256 MET A CA 1
ATOM 2053 C C . MET A 1 256 ? 87.464 -40.547 -24.611 1.00 89.12 256 MET A C 1
ATOM 2055 O O . MET A 1 256 ? 88.402 -41.124 -25.167 1.00 89.12 256 MET A O 1
ATOM 2059 N N . LYS A 1 257 ? 86.213 -41.026 -24.677 1.00 88.00 257 LYS A N 1
ATOM 2060 C CA . LYS A 1 257 ? 85.859 -42.245 -25.427 1.00 88.00 257 LYS A CA 1
ATOM 2061 C C . LYS A 1 257 ? 86.103 -42.093 -26.929 1.00 88.00 257 LYS A C 1
ATOM 2063 O O . LYS A 1 257 ? 86.564 -43.039 -27.562 1.00 88.00 257 LYS A O 1
ATOM 2068 N N . GLN A 1 258 ? 85.839 -40.918 -27.499 1.00 86.56 258 GLN A N 1
ATOM 2069 C CA . GLN A 1 258 ? 86.128 -40.623 -28.904 1.00 86.56 258 GLN A CA 1
ATOM 2070 C C . GLN A 1 258 ? 87.634 -40.628 -29.188 1.00 86.56 258 GLN A C 1
ATOM 2072 O O . GLN A 1 258 ? 88.054 -41.236 -30.169 1.00 86.56 258 GLN A O 1
ATOM 2077 N N . GLN A 1 259 ? 88.460 -40.045 -28.311 1.00 85.50 259 GLN A N 1
ATOM 2078 C CA . GLN A 1 259 ? 89.920 -40.146 -28.433 1.00 85.50 259 GLN A CA 1
ATOM 2079 C C . GLN A 1 259 ? 90.410 -41.599 -28.385 1.00 85.50 259 GLN A C 1
ATOM 2081 O O . GLN A 1 259 ? 91.283 -41.978 -29.165 1.00 85.50 259 GLN A O 1
ATOM 2086 N N . LEU A 1 260 ? 89.859 -42.421 -27.487 1.00 85.75 260 LEU A N 1
ATOM 2087 C CA . LEU A 1 260 ? 90.187 -43.849 -27.417 1.00 85.75 260 LEU A CA 1
ATOM 2088 C C . LEU A 1 260 ? 89.777 -44.592 -28.695 1.00 85.75 260 LEU A C 1
ATOM 2090 O O . LEU A 1 260 ? 90.540 -45.422 -29.184 1.00 85.75 260 LEU A O 1
ATOM 2094 N N . LEU A 1 261 ? 88.609 -44.270 -29.255 1.00 83.44 261 LEU A N 1
ATOM 2095 C CA . LEU A 1 261 ? 88.133 -44.856 -30.505 1.00 83.44 261 LEU A CA 1
ATOM 2096 C C . LEU A 1 261 ? 89.039 -44.494 -31.688 1.00 83.44 261 LEU A C 1
ATOM 2098 O O . LEU A 1 261 ? 89.371 -45.370 -32.479 1.00 83.44 261 LEU A O 1
ATOM 2102 N N . GLU A 1 262 ? 89.466 -43.236 -31.805 1.00 83.50 262 GLU A N 1
ATOM 2103 C CA . GLU A 1 262 ? 90.392 -42.822 -32.867 1.00 83.50 262 GLU A CA 1
ATOM 2104 C C . GLU A 1 262 ? 91.764 -43.493 -32.722 1.00 83.50 262 GLU A C 1
ATOM 2106 O O . GLU A 1 262 ? 92.299 -44.004 -33.705 1.00 83.50 262 GLU A O 1
ATOM 2111 N N . LYS A 1 263 ? 92.288 -43.623 -31.493 1.00 80.88 263 LYS A N 1
ATOM 2112 C CA . LYS A 1 263 ? 93.494 -44.430 -31.237 1.00 80.88 263 LYS A CA 1
ATOM 2113 C C . LYS A 1 263 ? 93.317 -45.891 -31.668 1.00 80.88 263 LYS A C 1
ATOM 2115 O O . LYS A 1 263 ? 94.213 -46.454 -32.290 1.00 80.88 263 LYS A O 1
ATOM 2120 N N . ALA A 1 264 ? 92.168 -46.501 -31.371 1.00 76.62 264 ALA A N 1
ATOM 2121 C CA . ALA A 1 264 ? 91.879 -47.878 -31.771 1.00 76.62 264 ALA A CA 1
ATOM 2122 C C . ALA A 1 264 ? 91.766 -48.031 -33.299 1.00 76.62 264 ALA A C 1
ATOM 2124 O O . ALA A 1 264 ? 92.286 -48.994 -33.856 1.00 76.62 264 ALA A O 1
ATOM 2125 N N . LYS A 1 265 ? 91.141 -47.072 -33.997 1.00 79.75 265 LYS A N 1
ATOM 2126 C CA . LYS A 1 265 ? 91.063 -47.065 -35.467 1.00 79.75 265 LYS A CA 1
ATOM 2127 C C . LYS A 1 265 ? 92.436 -46.936 -36.123 1.00 79.75 265 LYS A C 1
ATOM 2129 O O . LYS A 1 265 ? 92.687 -47.632 -37.101 1.00 79.75 265 LYS A O 1
ATOM 2134 N N . MET A 1 266 ? 93.320 -46.090 -35.587 1.00 73.75 266 MET A N 1
ATOM 2135 C CA . MET A 1 266 ? 94.702 -45.985 -36.074 1.00 73.75 266 MET A CA 1
ATOM 2136 C C . MET A 1 266 ? 95.437 -47.329 -35.953 1.00 73.75 266 MET A C 1
ATOM 2138 O O . MET A 1 266 ? 96.038 -47.772 -36.925 1.00 73.75 266 MET A O 1
ATOM 2142 N N . ALA A 1 267 ? 95.285 -48.030 -34.824 1.00 67.75 267 ALA A N 1
ATOM 2143 C CA . ALA A 1 267 ? 95.871 -49.359 -34.624 1.00 67.75 267 ALA A CA 1
ATOM 2144 C C . ALA A 1 267 ? 95.287 -50.445 -35.555 1.00 67.75 267 ALA A C 1
ATOM 2146 O O . ALA A 1 267 ? 95.980 -51.396 -35.908 1.00 67.75 267 ALA A O 1
ATOM 2147 N N . ILE A 1 268 ? 94.016 -50.324 -35.962 1.00 64.50 268 ILE A N 1
ATOM 2148 C CA . ILE A 1 268 ? 93.382 -51.242 -36.927 1.00 64.50 268 ILE A CA 1
ATOM 2149 C C . ILE A 1 268 ? 93.865 -50.960 -38.357 1.00 64.50 268 ILE A C 1
ATOM 2151 O O . ILE A 1 268 ? 94.131 -51.898 -39.102 1.00 64.50 268 ILE A O 1
ATOM 2155 N N . ASN A 1 269 ? 94.017 -49.691 -38.746 1.00 58.97 269 ASN A N 1
ATOM 2156 C CA . ASN A 1 269 ? 94.435 -49.324 -40.103 1.00 58.97 269 ASN A CA 1
ATOM 2157 C C . ASN A 1 269 ? 95.913 -49.659 -40.392 1.00 58.97 269 ASN A C 1
ATOM 2159 O O . ASN A 1 269 ? 96.276 -49.864 -41.545 1.00 58.97 269 ASN A O 1
ATOM 2163 N N . GLU A 1 270 ? 96.753 -49.792 -39.361 1.00 55.97 270 GLU A N 1
ATOM 2164 C CA . GLU A 1 270 ? 98.096 -50.380 -39.495 1.00 55.97 270 GLU A CA 1
ATOM 2165 C C . GLU A 1 270 ? 98.070 -51.899 -39.779 1.00 55.97 270 GLU A C 1
ATOM 2167 O O . GLU A 1 270 ? 99.078 -52.454 -40.204 1.00 55.97 270 GLU A O 1
ATOM 2172 N N . ASN A 1 271 ? 96.923 -52.573 -39.613 1.00 53.62 271 ASN A N 1
ATOM 2173 C CA . ASN A 1 271 ? 96.803 -54.036 -39.609 1.00 53.62 271 ASN A CA 1
ATOM 2174 C C . ASN A 1 271 ? 95.797 -54.612 -40.631 1.00 53.62 271 ASN A C 1
ATOM 2176 O O . ASN A 1 271 ? 95.358 -55.751 -40.475 1.00 53.62 271 ASN A O 1
ATOM 2180 N N . SER A 1 272 ? 95.360 -53.874 -41.660 1.00 46.44 272 SER A N 1
ATOM 2181 C CA . SER A 1 272 ? 94.279 -54.350 -42.551 1.00 46.44 272 SER A CA 1
ATOM 2182 C C . SER A 1 272 ? 94.458 -53.996 -44.033 1.00 46.44 272 SER A C 1
ATOM 2184 O O . SER A 1 272 ? 93.681 -53.232 -44.602 1.00 46.44 272 SER A O 1
ATOM 2186 N N . SER A 1 273 ? 95.425 -54.637 -44.695 1.00 37.69 273 SER A N 1
ATOM 2187 C CA . SER A 1 273 ? 95.259 -55.060 -46.090 1.00 37.69 273 SER A CA 1
ATOM 2188 C C . SER A 1 273 ? 94.887 -56.544 -46.100 1.00 37.69 273 SER A C 1
ATOM 2190 O O . SER A 1 273 ? 95.763 -57.370 -45.883 1.00 37.69 273 SER A O 1
ATOM 2192 N N . GLU A 1 274 ? 93.610 -56.880 -46.292 1.00 40.56 274 GLU A N 1
ATOM 2193 C CA . GLU A 1 274 ? 93.144 -58.008 -47.121 1.00 40.56 274 GLU A CA 1
ATOM 2194 C C . GLU A 1 274 ? 91.622 -58.235 -47.007 1.00 40.56 274 GLU A C 1
ATOM 2196 O O . GLU A 1 274 ? 90.982 -58.036 -45.979 1.00 40.56 274 GLU A O 1
ATOM 2201 N N . THR A 1 275 ? 91.075 -58.594 -48.163 1.00 34.91 275 THR A N 1
ATOM 2202 C CA . THR A 1 275 ? 89.690 -58.785 -48.620 1.00 34.91 275 THR A CA 1
ATOM 2203 C C . THR A 1 275 ? 88.895 -59.865 -47.863 1.00 34.91 275 THR A C 1
ATOM 2205 O O . THR A 1 275 ? 89.502 -60.803 -47.367 1.00 34.91 275 THR A O 1
ATOM 2208 N N . ILE A 1 276 ? 87.545 -59.817 -47.893 1.00 40.09 276 ILE A N 1
ATOM 2209 C CA . ILE A 1 276 ? 86.631 -60.917 -48.325 1.00 40.09 276 ILE A CA 1
ATOM 2210 C C . ILE A 1 276 ? 85.139 -60.501 -48.235 1.00 40.09 276 ILE A C 1
ATOM 2212 O O . ILE A 1 276 ? 84.730 -59.640 -47.462 1.00 40.09 276 ILE A O 1
ATOM 2216 N N . THR A 1 277 ? 84.354 -61.119 -49.117 1.00 34.41 277 THR A N 1
ATOM 2217 C CA . THR A 1 277 ? 82.977 -60.900 -49.575 1.00 34.41 277 THR A CA 1
ATOM 2218 C C . THR A 1 277 ? 81.878 -61.724 -48.866 1.00 34.41 277 THR A C 1
ATOM 2220 O O . THR A 1 277 ? 82.096 -62.845 -48.422 1.00 34.41 277 THR A O 1
ATOM 2223 N N . SER A 1 278 ? 80.637 -61.214 -48.983 1.00 36.00 278 SER A N 1
ATOM 2224 C CA . SER A 1 278 ? 79.322 -61.908 -49.060 1.00 36.00 278 SER A CA 1
ATOM 2225 C C . SER A 1 278 ? 78.633 -62.461 -47.791 1.00 36.00 278 SER A C 1
ATOM 2227 O O . SER A 1 278 ? 79.129 -63.371 -47.145 1.00 36.00 278 SER A O 1
ATOM 2229 N N . THR A 1 279 ? 77.405 -61.996 -47.489 1.00 32.44 279 THR A N 1
ATOM 2230 C CA . THR A 1 279 ? 76.098 -62.695 -47.678 1.00 32.44 279 THR A CA 1
ATOM 2231 C C . THR A 1 279 ? 74.930 -61.991 -46.944 1.00 32.44 279 THR A C 1
ATOM 2233 O O . THR A 1 279 ? 75.112 -61.202 -46.026 1.00 32.44 279 THR A O 1
ATOM 2236 N N . LYS A 1 280 ? 73.716 -62.245 -47.449 1.00 36.84 280 LYS A N 1
ATOM 2237 C CA . LYS A 1 280 ? 72.380 -61.672 -47.167 1.00 36.84 280 LYS A CA 1
ATOM 2238 C C . LYS A 1 280 ? 71.721 -62.343 -45.941 1.00 36.84 280 LYS A C 1
ATOM 2240 O O . LYS A 1 280 ? 71.970 -63.531 -45.782 1.00 36.84 280 LYS A O 1
ATOM 2245 N N . THR A 1 281 ? 70.846 -61.664 -45.168 1.00 30.75 281 THR A N 1
ATOM 2246 C CA . THR A 1 281 ? 69.519 -62.132 -44.635 1.00 30.75 281 THR A CA 1
ATOM 2247 C C . THR A 1 281 ? 68.871 -61.094 -43.679 1.00 30.75 281 THR A C 1
ATOM 2249 O O . THR A 1 281 ? 69.557 -60.435 -42.907 1.00 30.75 281 THR A O 1
ATOM 2252 N N . GLU A 1 282 ? 67.542 -60.949 -43.778 1.00 38.16 282 GLU A N 1
ATOM 2253 C CA . GLU A 1 282 ? 66.613 -60.058 -43.051 1.00 38.16 282 GLU A CA 1
ATOM 2254 C C . GLU A 1 282 ? 66.449 -60.348 -41.545 1.00 38.16 282 GLU A C 1
ATOM 2256 O O . GLU A 1 282 ? 66.404 -61.514 -41.166 1.00 38.16 282 GLU A O 1
ATOM 2261 N N . VAL A 1 283 ? 66.152 -59.319 -40.726 1.00 34.38 283 VAL A N 1
ATOM 2262 C CA . VAL A 1 283 ? 65.365 -59.448 -39.473 1.00 34.38 283 VAL A CA 1
ATOM 2263 C C . VAL A 1 283 ? 64.509 -58.187 -39.210 1.00 34.38 283 VAL A C 1
ATOM 2265 O O . VAL A 1 283 ? 64.994 -57.059 -39.251 1.00 34.38 283 VAL A O 1
ATOM 2268 N N . LYS A 1 284 ? 63.217 -58.418 -38.929 1.00 35.84 284 LYS A N 1
ATOM 2269 C CA . LYS A 1 284 ? 62.160 -57.498 -38.446 1.00 35.84 284 LYS A CA 1
ATOM 2270 C C . LYS A 1 284 ? 62.363 -57.050 -36.986 1.00 35.84 284 LYS A C 1
ATOM 2272 O O . LYS A 1 284 ? 62.738 -57.897 -36.193 1.00 35.84 284 LYS A O 1
ATOM 2277 N N . THR A 1 285 ? 61.885 -55.845 -36.622 1.00 37.44 285 THR A N 1
ATOM 2278 C CA . THR A 1 285 ? 61.231 -55.448 -35.326 1.00 37.44 285 THR A CA 1
ATOM 2279 C C . THR A 1 285 ? 60.955 -53.929 -35.370 1.00 37.44 285 THR A C 1
ATOM 2281 O O . THR A 1 285 ? 61.878 -53.190 -35.679 1.00 37.44 285 THR A O 1
ATOM 2284 N N . LYS A 1 286 ? 59.743 -53.348 -35.281 1.00 31.31 286 LYS A N 1
ATOM 2285 C CA . LYS A 1 286 ? 58.618 -53.371 -34.306 1.00 31.31 286 LYS A CA 1
ATOM 2286 C C . LYS A 1 286 ? 58.923 -52.684 -32.958 1.00 31.31 286 LYS A C 1
ATOM 2288 O O . LYS A 1 286 ? 59.438 -53.373 -32.093 1.00 31.31 286 LYS A O 1
ATOM 2293 N N . VAL A 1 287 ? 58.491 -51.420 -32.768 1.00 35.12 287 VAL A N 1
ATOM 2294 C CA . VAL A 1 287 ? 58.169 -50.740 -31.473 1.00 35.12 287 VAL A CA 1
ATOM 2295 C C . VAL A 1 287 ? 57.239 -49.527 -31.776 1.00 35.12 287 VAL A C 1
ATOM 2297 O O . VAL A 1 287 ? 57.677 -48.608 -32.454 1.00 35.12 287 VAL A O 1
ATOM 2300 N N . THR A 1 288 ? 55.901 -49.623 -31.687 1.00 33.44 288 THR A N 1
ATOM 2301 C CA . THR A 1 288 ? 54.945 -49.261 -30.593 1.00 33.44 288 THR A CA 1
ATOM 2302 C C . THR A 1 288 ? 54.837 -47.784 -30.153 1.00 33.44 288 THR A C 1
ATOM 2304 O O . THR A 1 288 ? 55.781 -47.206 -29.629 1.00 33.44 288 THR A O 1
ATOM 2307 N N . THR A 1 289 ? 53.615 -47.251 -30.307 1.00 31.94 289 THR A N 1
ATOM 2308 C CA . THR A 1 289 ? 52.989 -46.011 -29.782 1.00 31.94 289 THR A CA 1
ATOM 2309 C C . THR A 1 289 ? 52.654 -46.084 -28.275 1.00 31.94 289 THR A C 1
ATOM 2311 O O . THR A 1 289 ? 52.698 -47.175 -27.703 1.00 31.94 289 THR A O 1
ATOM 2314 N N . PRO A 1 290 ? 52.227 -44.965 -27.640 1.00 39.50 290 PRO A N 1
ATOM 2315 C CA . PRO A 1 290 ? 50.834 -44.939 -27.152 1.00 39.50 290 PRO A CA 1
ATOM 2316 C C . PRO A 1 290 ? 50.062 -43.610 -27.368 1.00 39.50 290 PRO A C 1
ATOM 2318 O O . PRO A 1 290 ? 50.636 -42.526 -27.421 1.00 39.50 290 PRO A O 1
ATOM 2321 N N . GLU A 1 291 ? 48.736 -43.752 -27.484 1.00 35.03 291 GLU A N 1
ATOM 2322 C CA . GLU A 1 291 ? 47.669 -42.745 -27.686 1.00 35.03 291 GLU A CA 1
ATOM 2323 C C . GLU A 1 291 ? 47.252 -41.982 -26.403 1.00 35.03 291 GLU A C 1
ATOM 2325 O O . GLU A 1 291 ? 47.492 -42.474 -25.298 1.00 35.03 291 GLU A O 1
ATOM 2330 N N . PRO A 1 292 ? 46.463 -40.888 -26.514 1.00 35.12 292 PRO A N 1
ATOM 2331 C CA . PRO A 1 292 ? 45.498 -40.477 -25.496 1.00 35.12 292 PRO A CA 1
ATOM 2332 C C . PRO A 1 292 ? 44.048 -40.889 -25.845 1.00 35.12 292 PRO A C 1
ATOM 2334 O O . PRO A 1 292 ? 43.555 -40.658 -26.949 1.00 35.12 292 PRO A O 1
ATOM 2337 N N . LYS A 1 293 ? 43.349 -41.466 -24.855 1.00 35.00 293 LYS A N 1
ATOM 2338 C CA . LYS A 1 293 ? 41.936 -41.890 -24.893 1.00 35.00 293 LYS A CA 1
ATOM 2339 C C . LYS A 1 293 ? 40.964 -40.700 -24.925 1.00 35.00 293 LYS A C 1
ATOM 2341 O O . LYS A 1 293 ? 41.047 -39.816 -24.077 1.00 35.00 293 LYS A O 1
ATOM 2346 N N . VAL A 1 294 ? 39.972 -40.763 -25.815 1.00 32.00 294 VAL A N 1
ATOM 2347 C CA . VAL A 1 294 ? 38.746 -39.943 -25.800 1.00 32.00 294 VAL A CA 1
ATOM 2348 C C . VAL A 1 294 ? 37.586 -40.813 -25.307 1.00 32.00 294 VAL A C 1
ATOM 2350 O O . VAL A 1 294 ? 37.387 -41.919 -25.804 1.00 32.00 294 VAL A O 1
ATOM 2353 N N . VAL A 1 295 ? 36.834 -40.323 -24.320 1.00 34.06 295 VAL A N 1
ATOM 2354 C CA . VAL A 1 295 ? 35.630 -40.966 -23.766 1.00 34.06 295 VAL A CA 1
ATOM 2355 C C . VAL A 1 295 ? 34.404 -40.519 -24.565 1.00 34.06 295 VAL A C 1
ATOM 2357 O O . VAL A 1 295 ? 34.186 -39.325 -24.759 1.00 34.06 295 VAL A O 1
ATOM 2360 N N . THR A 1 296 ? 33.612 -41.483 -25.035 1.00 32.19 296 THR A N 1
ATOM 2361 C CA . THR A 1 296 ? 32.365 -41.279 -25.785 1.00 32.19 296 THR A CA 1
ATOM 2362 C C . THR A 1 296 ? 31.163 -41.211 -24.839 1.00 32.19 296 THR A C 1
ATOM 2364 O O . THR A 1 296 ? 31.089 -41.943 -23.857 1.00 32.19 296 THR A O 1
ATOM 2367 N N . VAL A 1 297 ? 30.226 -40.320 -25.162 1.00 30.95 297 VAL A N 1
ATOM 2368 C CA . VAL A 1 297 ? 28.927 -40.114 -24.506 1.00 30.95 297 VAL A CA 1
ATOM 2369 C C . VAL A 1 297 ? 27.890 -41.027 -25.164 1.00 30.95 297 VAL A C 1
ATOM 2371 O O . VAL A 1 297 ? 27.736 -40.979 -26.384 1.00 30.95 297 VAL A O 1
ATOM 2374 N N . GLU A 1 298 ? 27.155 -41.819 -24.381 1.00 33.09 298 GLU A N 1
ATOM 2375 C CA . GLU A 1 298 ? 25.977 -42.545 -24.869 1.00 33.09 298 GLU A CA 1
ATOM 2376 C C . GLU A 1 298 ? 24.712 -41.682 -24.798 1.00 33.09 298 GLU A C 1
ATOM 2378 O O . GLU A 1 298 ? 24.454 -40.959 -23.836 1.00 33.09 298 GLU A O 1
ATOM 2383 N N . LYS A 1 299 ? 23.912 -41.792 -25.859 1.00 30.89 299 LYS A N 1
ATOM 2384 C CA . LYS A 1 299 ? 22.596 -41.191 -26.048 1.00 30.89 299 LYS A CA 1
ATOM 2385 C C . LYS A 1 299 ? 21.661 -42.318 -26.476 1.00 30.89 299 LYS A C 1
ATOM 2387 O O . LYS A 1 299 ? 21.916 -42.930 -27.508 1.00 30.89 299 LYS A O 1
ATOM 2392 N N . THR A 1 300 ? 20.559 -42.531 -25.762 1.00 31.02 300 THR A N 1
ATOM 2393 C CA . THR A 1 300 ? 19.412 -43.298 -26.270 1.00 31.02 300 THR A CA 1
ATOM 2394 C C . THR A 1 300 ? 18.090 -42.578 -25.974 1.00 31.02 300 THR A C 1
ATOM 2396 O O . THR A 1 300 ? 17.720 -42.272 -24.847 1.00 31.02 300 THR A O 1
ATOM 2399 N N . THR A 1 301 ? 17.439 -42.246 -27.086 1.00 29.19 301 THR A N 1
ATOM 2400 C CA . THR A 1 301 ? 16.000 -42.121 -27.395 1.00 29.19 301 THR A CA 1
ATOM 2401 C C . THR A 1 301 ? 15.163 -43.290 -26.833 1.00 29.19 301 THR A C 1
ATOM 2403 O O . THR A 1 301 ? 15.740 -44.339 -26.587 1.00 29.19 301 THR A O 1
ATOM 2406 N N . SER A 1 302 ? 13.830 -43.332 -26.722 1.00 29.23 302 SER A N 1
ATOM 2407 C CA . SER A 1 302 ? 12.670 -42.447 -26.930 1.00 29.23 302 SER A CA 1
ATOM 2408 C C . SER A 1 302 ? 11.396 -43.321 -26.767 1.00 29.23 302 SER A C 1
ATOM 2410 O O . SER A 1 302 ? 11.460 -44.500 -27.086 1.00 29.23 302 SER A O 1
ATOM 2412 N N . ILE A 1 303 ? 10.256 -42.688 -26.431 1.00 30.81 303 ILE A N 1
ATOM 2413 C CA . ILE A 1 303 ? 8.852 -43.006 -26.823 1.00 30.81 303 ILE A CA 1
ATOM 2414 C C . ILE A 1 303 ? 8.168 -44.280 -26.257 1.00 30.81 303 ILE A C 1
ATOM 2416 O O . ILE A 1 303 ? 8.580 -45.390 -26.547 1.00 30.81 303 ILE A O 1
ATOM 2420 N N . ASP A 1 304 ? 7.031 -44.095 -25.556 1.00 32.22 304 ASP A N 1
ATOM 2421 C CA . ASP A 1 304 ? 5.714 -44.608 -26.005 1.00 32.22 304 ASP A CA 1
ATOM 2422 C C . ASP A 1 304 ? 4.509 -44.047 -25.205 1.00 32.22 304 ASP A C 1
ATOM 2424 O O . ASP A 1 304 ? 4.548 -43.844 -23.993 1.00 32.22 304 ASP A O 1
ATOM 2428 N N . LYS A 1 305 ? 3.420 -43.790 -25.940 1.00 31.66 305 LYS A N 1
ATOM 2429 C CA . LYS A 1 305 ? 2.015 -43.500 -25.557 1.00 31.66 305 LYS A CA 1
ATOM 2430 C C . LYS A 1 305 ? 1.185 -44.345 -26.551 1.00 31.66 305 LYS A C 1
ATOM 2432 O O . LYS A 1 305 ? 1.666 -44.435 -27.683 1.00 31.66 305 LYS A O 1
ATOM 2437 N N . PRO A 1 306 ? -0.034 -44.880 -26.274 1.00 43.72 306 PRO A N 1
ATOM 2438 C CA . PRO A 1 306 ? -1.252 -44.040 -26.345 1.00 43.72 306 PRO A CA 1
ATOM 2439 C C . PRO A 1 306 ? -2.556 -44.543 -25.623 1.00 43.72 306 PRO A C 1
ATOM 2441 O O . PRO A 1 306 ? -2.678 -45.694 -25.234 1.00 43.72 306 PRO A O 1
ATOM 2444 N N . LEU A 1 307 ? -3.525 -43.607 -25.511 1.00 27.75 307 LEU A N 1
ATOM 2445 C CA . LEU A 1 307 ? -5.017 -43.640 -25.653 1.00 27.75 307 LEU A CA 1
ATOM 2446 C C . LEU A 1 307 ? -6.001 -44.623 -24.947 1.00 27.75 307 LEU A C 1
ATOM 2448 O O . LEU A 1 307 ? -5.876 -45.831 -25.093 1.00 27.75 307 LEU A O 1
ATOM 2452 N N . ALA A 1 308 ? -7.097 -44.047 -24.388 1.00 30.47 308 ALA A N 1
ATOM 2453 C CA . ALA A 1 308 ? -8.563 -44.294 -24.624 1.00 30.47 308 ALA A CA 1
ATOM 2454 C C . ALA A 1 308 ? -9.399 -43.669 -23.453 1.00 30.47 308 ALA A C 1
ATOM 2456 O O . ALA A 1 308 ? -9.079 -43.944 -22.303 1.00 30.47 308 ALA A O 1
ATOM 2457 N N . GLU A 1 309 ? -10.257 -42.632 -23.557 1.00 31.12 309 GLU A N 1
ATOM 2458 C CA . GLU A 1 309 ? -11.649 -42.433 -24.083 1.00 31.12 309 GLU A CA 1
ATOM 2459 C C . GLU A 1 309 ? -12.796 -43.282 -23.459 1.00 31.12 309 GLU A C 1
ATOM 2461 O O . GLU A 1 309 ? -12.887 -44.472 -23.723 1.00 31.12 309 GLU A O 1
ATOM 2466 N N . ALA A 1 310 ? -13.625 -42.682 -22.566 1.00 30.06 310 ALA A N 1
ATOM 2467 C CA . ALA A 1 310 ? -15.075 -42.313 -22.697 1.00 30.06 310 ALA A CA 1
ATOM 2468 C C . ALA A 1 310 ? -16.051 -43.371 -22.076 1.00 30.06 310 ALA A C 1
ATOM 2470 O O . ALA A 1 310 ? -15.605 -44.506 -21.955 1.00 30.06 310 ALA A O 1
ATOM 2471 N N . PRO A 1 311 ? -17.326 -43.092 -21.652 1.00 41.38 311 PRO A N 1
ATOM 2472 C CA . PRO A 1 311 ? -18.278 -42.081 -22.152 1.00 41.38 311 PRO A CA 1
ATOM 2473 C C . PRO A 1 311 ? -19.190 -41.354 -21.109 1.00 41.38 311 PRO A C 1
ATOM 2475 O O . PRO A 1 311 ? -19.038 -41.459 -19.898 1.00 41.38 311 PRO A O 1
ATOM 2478 N N . LYS A 1 312 ? -20.123 -40.560 -21.663 1.00 32.72 312 LYS A N 1
ATOM 2479 C CA . LYS A 1 312 ? -21.105 -39.620 -21.081 1.00 32.72 312 LYS A CA 1
ATOM 2480 C C . LYS A 1 312 ? -22.398 -40.298 -20.598 1.00 32.72 312 LYS A C 1
ATOM 2482 O O . LYS A 1 312 ? -22.841 -41.241 -21.242 1.00 32.72 312 LYS A O 1
ATOM 2487 N N . GLU A 1 313 ? -23.108 -39.664 -19.659 1.00 33.03 313 GLU A N 1
ATOM 2488 C CA . GLU A 1 313 ? -24.557 -39.846 -19.452 1.00 33.03 313 GLU A CA 1
ATOM 2489 C C . GLU A 1 313 ? -25.301 -38.507 -19.263 1.00 33.03 313 GLU A C 1
ATOM 2491 O O . GLU A 1 313 ? -24.749 -37.513 -18.793 1.00 33.03 313 GLU A O 1
ATOM 2496 N N . LYS A 1 314 ? -26.562 -38.499 -19.711 1.00 31.28 314 LYS A N 1
ATOM 2497 C CA . LYS A 1 314 ? -27.522 -37.390 -19.861 1.00 31.28 314 LYS A CA 1
ATOM 2498 C C . LYS A 1 314 ? -28.857 -37.901 -19.301 1.00 31.28 314 LYS A C 1
ATOM 2500 O O . LYS A 1 314 ? -29.302 -38.908 -19.833 1.00 31.28 314 LYS A O 1
ATOM 2505 N N . MET A 1 315 ? -29.539 -37.212 -18.376 1.00 30.45 315 MET A N 1
ATOM 2506 C CA . MET A 1 315 ? -31.006 -37.310 -18.156 1.00 30.45 315 MET A CA 1
ATOM 2507 C C . MET A 1 315 ? -31.511 -36.011 -17.480 1.00 30.45 315 MET A C 1
ATOM 2509 O O . MET A 1 315 ? -30.909 -35.586 -16.504 1.00 30.45 315 MET A O 1
ATOM 2513 N N . VAL A 1 316 ? -32.351 -35.182 -18.121 1.00 31.17 316 VAL A N 1
ATOM 2514 C CA . VAL A 1 316 ? -33.839 -35.137 -18.229 1.00 31.17 316 VAL A CA 1
ATOM 2515 C C . VAL A 1 316 ? -34.499 -34.182 -17.206 1.00 31.17 316 VAL A C 1
ATOM 2517 O O . VAL A 1 316 ? -34.356 -34.339 -16.000 1.00 31.17 316 VAL A O 1
ATOM 2520 N N . GLU A 1 317 ? -35.246 -33.204 -17.738 1.00 31.81 317 GLU A N 1
ATOM 2521 C CA . GLU A 1 317 ? -36.128 -32.236 -17.062 1.00 31.81 317 GLU A CA 1
ATOM 2522 C C . GLU A 1 317 ? -37.451 -32.846 -16.556 1.00 31.81 317 GLU A C 1
ATOM 2524 O O . GLU A 1 317 ? -37.979 -33.785 -17.153 1.00 31.81 317 GLU A O 1
ATOM 2529 N N . LYS A 1 318 ? -38.077 -32.195 -15.562 1.00 32.72 318 LYS A N 1
ATOM 2530 C CA . LYS A 1 318 ? -39.543 -32.036 -15.461 1.00 32.72 318 LYS A CA 1
ATOM 2531 C C . LYS A 1 318 ? -39.904 -30.824 -14.577 1.00 32.72 318 LYS A C 1
ATOM 2533 O O . LYS A 1 318 ? -39.330 -30.703 -13.496 1.00 32.72 318 LYS A O 1
ATOM 2538 N N . PRO A 1 319 ? -40.857 -29.961 -14.979 1.00 37.59 319 PRO A N 1
ATOM 2539 C CA . PRO A 1 319 ? -41.389 -28.889 -14.141 1.00 37.59 319 PRO A CA 1
ATOM 2540 C C . PRO A 1 319 ? -42.666 -29.339 -13.410 1.00 37.59 319 PRO A C 1
ATOM 2542 O O . PRO A 1 319 ? -43.444 -30.133 -13.942 1.00 37.59 319 PRO A O 1
ATOM 2545 N N . VAL A 1 320 ? -42.910 -28.802 -12.211 1.00 32.69 320 VAL A N 1
ATOM 2546 C CA . VAL A 1 320 ? -44.185 -28.953 -11.491 1.00 32.69 320 VAL A CA 1
ATOM 2547 C C . VAL A 1 320 ? -44.736 -27.581 -11.103 1.00 32.69 320 VAL A C 1
ATOM 2549 O O . VAL A 1 320 ? -44.010 -26.643 -10.784 1.00 32.69 320 VAL A O 1
ATOM 2552 N N . VAL A 1 321 ? -46.053 -27.516 -11.241 1.00 29.80 321 VAL A N 1
ATOM 2553 C CA . VAL A 1 321 ? -46.988 -26.398 -11.284 1.00 29.80 321 VAL A CA 1
ATOM 2554 C C . VAL A 1 321 ? -47.408 -25.929 -9.883 1.00 29.80 321 VAL A C 1
ATOM 2556 O O . VAL A 1 321 ? -47.612 -26.741 -8.993 1.00 29.80 321 VAL A O 1
ATOM 2559 N N . VAL A 1 322 ? -47.542 -24.601 -9.762 1.00 29.95 322 VAL A N 1
ATOM 2560 C CA . VAL A 1 322 ? -48.529 -23.776 -9.026 1.00 29.95 322 VAL A CA 1
ATOM 2561 C C . VAL A 1 322 ? -49.275 -24.401 -7.839 1.00 29.95 322 VAL A C 1
ATOM 2563 O O . VAL A 1 322 ? -50.103 -25.281 -8.027 1.00 29.95 322 VAL A O 1
ATOM 2566 N N . GLU A 1 323 ? -49.207 -23.723 -6.687 1.00 30.58 323 GLU A N 1
ATOM 2567 C CA . GLU A 1 323 ? -50.402 -23.511 -5.862 1.00 30.58 323 GLU A CA 1
ATOM 2568 C C . GLU A 1 323 ? -50.411 -22.107 -5.234 1.00 30.58 323 GLU A C 1
ATOM 2570 O O . GLU A 1 323 ? -49.446 -21.652 -4.621 1.00 30.58 323 GLU A O 1
ATOM 2575 N N . LYS A 1 324 ? -51.518 -21.394 -5.469 1.00 31.83 324 LYS A N 1
ATOM 2576 C CA . LYS A 1 324 ? -51.907 -20.144 -4.815 1.00 31.83 324 LYS A CA 1
ATOM 2577 C C . LYS A 1 324 ? -52.789 -20.509 -3.628 1.00 31.83 324 LYS A C 1
ATOM 2579 O O . LYS A 1 324 ? -53.801 -21.172 -3.828 1.00 31.83 324 LYS A O 1
ATOM 2584 N N . THR A 1 325 ? -52.526 -19.920 -2.472 1.00 30.08 325 THR A N 1
ATOM 2585 C CA . THR A 1 325 ? -53.513 -19.799 -1.394 1.00 30.08 325 THR A CA 1
ATOM 2586 C C . THR A 1 325 ? -53.554 -18.350 -0.908 1.00 30.08 325 THR A C 1
ATOM 2588 O O . THR A 1 325 ? -52.614 -17.833 -0.312 1.00 30.08 325 THR A O 1
ATOM 2591 N N . LYS A 1 326 ? -54.668 -17.679 -1.239 1.00 30.17 326 LYS A N 1
ATOM 2592 C CA . LYS A 1 326 ? -55.279 -16.624 -0.413 1.00 30.17 326 LYS A CA 1
ATOM 2593 C C . LYS A 1 326 ? -55.757 -17.315 0.868 1.00 30.17 326 LYS A C 1
ATOM 2595 O O . LYS A 1 326 ? -56.152 -18.472 0.802 1.00 30.17 326 LYS A O 1
ATOM 2600 N N . GLU A 1 327 ? -55.651 -16.723 2.046 1.00 30.61 327 GLU A N 1
ATOM 2601 C CA . GLU A 1 327 ? -56.618 -15.818 2.697 1.00 30.61 327 GLU A CA 1
ATOM 2602 C C . GLU A 1 327 ? -56.166 -15.877 4.188 1.00 30.61 327 GLU A C 1
ATOM 2604 O O . GLU A 1 327 ? -55.632 -16.898 4.615 1.00 30.61 327 GLU A O 1
ATOM 2609 N N . ILE A 1 328 ? -56.190 -14.853 5.038 1.00 31.80 328 ILE A N 1
ATOM 2610 C CA . ILE A 1 328 ? -57.357 -14.290 5.722 1.00 31.80 328 ILE A CA 1
ATOM 2611 C C . ILE A 1 328 ? -56.861 -13.030 6.454 1.00 31.80 328 ILE A C 1
ATOM 2613 O O . ILE A 1 328 ? -55.844 -13.043 7.149 1.00 31.80 328 ILE A O 1
ATOM 2617 N N . VAL A 1 329 ? -57.614 -11.947 6.291 1.00 34.00 329 VAL A N 1
ATOM 2618 C CA . VAL A 1 329 ? -57.522 -10.704 7.058 1.00 34.00 329 VAL A CA 1
ATOM 2619 C C . VAL A 1 329 ? -58.209 -10.919 8.407 1.00 34.00 329 VAL A C 1
ATOM 2621 O O . VAL A 1 329 ? -59.355 -11.356 8.447 1.00 34.00 329 VAL A O 1
ATOM 2624 N N . ALA A 1 330 ? -57.537 -10.573 9.504 1.00 30.75 330 ALA A N 1
ATOM 2625 C CA . ALA A 1 330 ? -58.171 -10.384 10.804 1.00 30.75 330 ALA A CA 1
ATOM 2626 C C . ALA A 1 330 ? -57.772 -9.006 11.343 1.00 30.75 330 ALA A C 1
ATOM 2628 O O . ALA A 1 330 ? -56.665 -8.805 11.846 1.00 30.75 330 ALA A O 1
ATOM 2629 N N . GLU A 1 331 ? -58.681 -8.045 11.192 1.00 33.72 331 GLU A N 1
ATOM 2630 C CA . GLU A 1 331 ? -58.600 -6.730 11.818 1.00 33.72 331 GLU A CA 1
ATOM 2631 C C . GLU A 1 331 ? -58.677 -6.887 13.339 1.00 33.72 331 GLU A C 1
ATOM 2633 O O . GLU A 1 331 ? -59.693 -7.307 13.895 1.00 33.72 331 GLU A O 1
ATOM 2638 N N . LYS A 1 332 ? -57.590 -6.533 14.029 1.00 32.56 332 LYS A N 1
ATOM 2639 C CA . LYS A 1 332 ? -57.583 -6.390 15.483 1.00 32.56 332 LYS A CA 1
ATOM 2640 C C . LYS A 1 332 ? -57.707 -4.908 15.823 1.00 32.56 332 LYS A C 1
ATOM 2642 O O . LYS A 1 332 ? -56.818 -4.111 15.540 1.00 32.56 332 LYS A O 1
ATOM 2647 N N . LYS A 1 333 ? -58.853 -4.575 16.414 1.00 33.75 333 LYS A N 1
ATOM 2648 C CA . LYS A 1 333 ? -59.252 -3.279 16.971 1.00 33.75 333 LYS A CA 1
ATOM 2649 C C . LYS A 1 333 ? -58.139 -2.706 17.865 1.00 33.75 333 LYS A C 1
ATOM 2651 O O . LYS A 1 333 ? -57.790 -3.314 18.875 1.00 33.75 333 LYS A O 1
ATOM 2656 N N . ILE A 1 334 ? -57.577 -1.564 17.472 1.00 32.78 334 ILE A N 1
ATOM 2657 C CA . ILE A 1 334 ? -56.597 -0.803 18.257 1.00 32.78 334 ILE A CA 1
ATOM 2658 C C . ILE A 1 334 ? -57.380 0.134 19.180 1.00 32.78 334 ILE A C 1
ATOM 2660 O O . ILE A 1 334 ? -58.032 1.064 18.710 1.00 32.78 334 ILE A O 1
ATOM 2664 N N . GLU A 1 335 ? -57.325 -0.112 20.486 1.00 36.75 335 GLU A N 1
ATOM 2665 C CA . GLU A 1 335 ? -57.651 0.897 21.494 1.00 36.75 335 GLU A CA 1
ATOM 2666 C C . GLU A 1 335 ? -56.442 1.827 21.652 1.00 36.75 335 GLU A C 1
ATOM 2668 O O . GLU A 1 335 ? -55.312 1.383 21.858 1.00 36.75 335 GLU A O 1
ATOM 2673 N N . THR A 1 336 ? -56.675 3.128 21.505 1.00 32.44 336 THR A N 1
ATOM 2674 C CA . THR A 1 336 ? -55.692 4.192 21.736 1.00 32.44 336 THR A CA 1
ATOM 2675 C C . THR A 1 336 ? -55.202 4.175 23.187 1.00 32.44 336 THR A C 1
ATOM 2677 O O . THR A 1 336 ? -56.030 4.346 24.086 1.00 32.44 336 THR A O 1
ATOM 2680 N N . PRO A 1 337 ? -53.888 4.040 23.454 1.00 37.53 337 PRO A N 1
ATOM 2681 C CA . PRO A 1 337 ? -53.367 4.221 24.796 1.00 37.53 337 PRO A CA 1
ATOM 2682 C C . PRO A 1 337 ? -53.293 5.715 25.126 1.00 37.53 337 PRO A C 1
ATOM 2684 O O . PRO A 1 337 ? -52.921 6.551 24.300 1.00 37.53 337 PRO A O 1
ATOM 2687 N N . VAL A 1 338 ? -53.661 6.024 26.365 1.00 39.03 338 VAL A N 1
ATOM 2688 C CA . VAL A 1 338 ? -53.556 7.335 27.004 1.00 39.03 338 VAL A CA 1
ATOM 2689 C C . VAL A 1 338 ? -52.123 7.860 26.872 1.00 39.03 338 VAL A C 1
ATOM 2691 O O . VAL A 1 338 ? -51.169 7.217 27.309 1.00 39.03 338 VAL A O 1
ATOM 2694 N N . VAL A 1 339 ? -51.977 9.037 26.261 1.00 36.66 339 VAL A N 1
ATOM 2695 C CA . VAL A 1 339 ? -50.710 9.765 26.152 1.00 36.66 339 VAL A CA 1
ATOM 2696 C C . VAL A 1 339 ? -50.347 10.303 27.535 1.00 36.66 339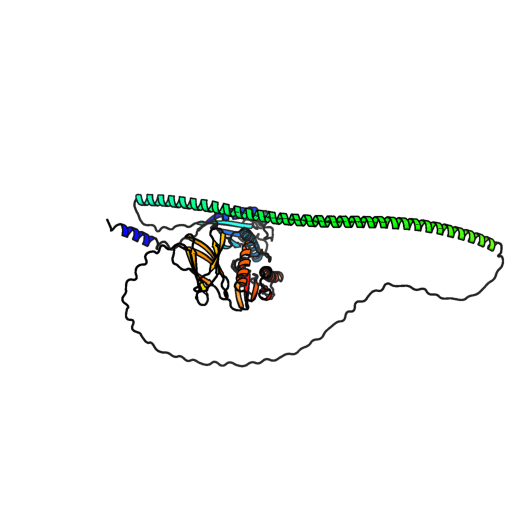 VAL A C 1
ATOM 2698 O O . VAL A 1 339 ? -50.818 11.356 27.950 1.00 36.66 339 VAL A O 1
ATOM 2701 N N . THR A 1 340 ? -49.506 9.577 28.266 1.00 38.53 340 THR A N 1
ATOM 2702 C CA . THR A 1 340 ? -48.694 10.173 29.329 1.00 38.53 340 THR A CA 1
ATOM 2703 C C . THR A 1 340 ? -47.536 10.911 28.670 1.00 38.53 340 THR A C 1
ATOM 2705 O O . THR A 1 340 ? -46.731 10.289 27.971 1.00 38.53 340 THR A O 1
ATOM 2708 N N . GLU A 1 341 ? -47.466 12.228 28.865 1.00 40.53 341 GLU A N 1
ATOM 2709 C CA . GLU A 1 341 ? -46.361 13.066 28.399 1.00 40.53 341 GLU A CA 1
ATOM 2710 C C . GLU A 1 341 ? -45.023 12.466 28.851 1.00 40.53 341 GLU A C 1
ATOM 2712 O O . GLU A 1 341 ? -44.729 12.338 30.041 1.00 40.53 341 GLU A O 1
ATOM 2717 N N . LYS A 1 342 ? -44.218 12.045 27.873 1.00 36.50 342 LYS A N 1
ATOM 2718 C CA . LYS A 1 342 ? -42.855 11.569 28.096 1.00 36.50 342 LYS A CA 1
ATOM 2719 C C . LYS A 1 342 ? -42.046 12.769 28.607 1.00 36.50 342 LYS A C 1
ATOM 2721 O O . LYS A 1 342 ? -42.045 13.791 27.918 1.00 36.50 342 LYS A O 1
ATOM 2726 N N . PRO A 1 343 ? -41.371 12.686 29.767 1.00 39.88 343 PRO A N 1
ATOM 2727 C CA . PRO A 1 343 ? -40.609 13.810 30.290 1.00 39.88 343 PRO A CA 1
ATOM 2728 C C . PRO A 1 343 ? -39.580 14.243 29.246 1.00 39.88 343 PRO A C 1
ATOM 2730 O O . PRO A 1 343 ? -38.816 13.420 28.733 1.00 39.88 343 PRO A O 1
ATOM 2733 N N . THR A 1 344 ? -39.598 15.529 28.901 1.00 38.94 344 THR A N 1
ATOM 2734 C CA . THR A 1 344 ? -38.640 16.147 27.988 1.00 38.94 344 THR A CA 1
ATOM 2735 C C . THR A 1 344 ? -37.235 15.863 28.525 1.00 38.94 344 THR A C 1
ATOM 2737 O O . THR A 1 344 ? -36.963 16.234 29.672 1.00 38.94 344 THR A O 1
ATOM 2740 N N . PRO A 1 345 ? -36.344 15.185 27.773 1.00 45.06 345 PRO A N 1
ATOM 2741 C CA . PRO A 1 345 ? -35.005 14.902 28.263 1.00 45.06 345 PRO A CA 1
ATOM 2742 C C . PRO A 1 345 ? -34.315 16.236 28.531 1.00 45.06 345 PRO A C 1
ATOM 2744 O O . PRO A 1 345 ? -34.141 17.044 27.617 1.00 45.06 345 PRO A O 1
ATOM 2747 N N . GLN A 1 346 ? -33.939 16.481 29.785 1.00 44.25 346 GLN A N 1
ATOM 2748 C CA . GLN A 1 346 ? -32.962 17.521 30.079 1.00 44.25 346 GLN A CA 1
ATOM 2749 C C . GLN A 1 346 ? -31.710 17.215 29.240 1.00 44.25 346 GLN A C 1
ATOM 2751 O O . GLN A 1 346 ? -31.374 16.034 29.099 1.00 44.25 346 GLN A O 1
ATOM 2756 N N . PRO A 1 347 ? -31.040 18.216 28.641 1.00 51.88 347 PRO A N 1
ATOM 2757 C CA . PRO A 1 347 ? -29.810 17.974 27.904 1.00 51.88 347 PRO A CA 1
ATOM 2758 C C . PRO A 1 347 ? -28.794 17.380 28.877 1.00 51.88 347 PRO A C 1
ATOM 2760 O O . PRO A 1 347 ? -28.253 18.077 29.731 1.00 51.88 347 PRO A O 1
ATOM 2763 N N . VAL A 1 348 ? -28.599 16.065 28.788 1.00 58.25 348 VAL A N 1
ATOM 2764 C CA . VAL A 1 348 ? -27.567 15.362 29.539 1.00 58.25 348 VAL A CA 1
ATOM 2765 C C . VAL A 1 348 ? -26.252 15.980 29.083 1.00 58.25 348 VAL A C 1
ATOM 2767 O O . VAL A 1 348 ? -25.975 16.002 27.881 1.00 58.25 348 VAL A O 1
ATOM 2770 N N . ASP A 1 349 ? -25.483 16.544 30.012 1.00 69.69 349 ASP A N 1
ATOM 2771 C CA . ASP A 1 349 ? -24.139 17.040 29.724 1.00 69.69 349 ASP A CA 1
ATOM 2772 C C . ASP A 1 349 ? -23.244 15.839 29.415 1.00 69.69 349 ASP A C 1
ATOM 2774 O O . ASP A 1 349 ? -22.630 15.230 30.286 1.00 69.69 349 ASP A O 1
ATOM 2778 N N . VAL A 1 350 ? -23.282 15.413 28.159 1.00 83.81 350 VAL A N 1
ATOM 2779 C CA . VAL A 1 350 ? -22.565 14.236 27.687 1.00 83.81 350 VAL A CA 1
ATOM 2780 C C . VAL A 1 350 ? -21.118 14.622 27.463 1.00 83.81 350 VAL A C 1
ATOM 2782 O O . VAL A 1 350 ? -20.825 15.560 26.721 1.00 83.81 350 VAL A O 1
ATOM 2785 N N . SER A 1 351 ? -20.190 13.914 28.101 1.00 91.25 351 SER A N 1
ATOM 2786 C CA . SER A 1 351 ? -18.771 14.117 27.823 1.00 91.25 351 SER A CA 1
ATOM 2787 C C . SER A 1 351 ? -18.468 13.733 26.364 1.00 91.25 351 SER A C 1
ATOM 2789 O O . SER A 1 351 ? -19.039 12.750 25.867 1.00 91.25 351 SER A O 1
ATOM 2791 N N . PRO A 1 352 ? -17.608 14.484 25.652 1.00 94.62 352 PRO A N 1
ATOM 2792 C CA . PRO A 1 352 ? -17.245 14.147 24.283 1.00 94.62 352 PRO A CA 1
ATOM 2793 C C . PRO A 1 352 ? -16.534 12.795 24.224 1.00 94.62 352 PRO A C 1
ATOM 2795 O O . PRO A 1 352 ? -15.539 12.562 24.912 1.00 94.62 352 PRO A O 1
ATOM 2798 N N . ALA A 1 353 ? -17.067 11.896 23.404 1.00 95.50 353 ALA A N 1
ATOM 2799 C CA . ALA A 1 353 ? -16.507 10.567 23.217 1.00 95.50 353 ALA A CA 1
ATOM 2800 C C . ALA A 1 353 ? -16.861 10.020 21.833 1.00 95.50 353 ALA A C 1
ATOM 2802 O O . ALA A 1 353 ? -17.815 10.465 21.188 1.00 95.50 353 ALA A O 1
ATOM 2803 N N . ILE A 1 354 ? -16.103 9.025 21.389 1.00 96.19 354 ILE A N 1
ATOM 2804 C CA . ILE A 1 354 ? -16.543 8.102 20.350 1.00 96.19 354 ILE A CA 1
ATOM 2805 C C . ILE A 1 354 ? -17.398 7.056 21.045 1.00 96.19 354 ILE A C 1
ATOM 2807 O O . ILE A 1 354 ? -16.879 6.256 21.815 1.00 96.19 354 ILE A O 1
ATOM 2811 N N . ARG A 1 355 ? -18.697 7.063 20.759 1.00 96.38 355 ARG A N 1
ATOM 2812 C CA . ARG A 1 355 ? -19.625 6.001 21.153 1.00 96.38 355 ARG A CA 1
ATOM 2813 C C . ARG A 1 355 ? -19.975 5.220 19.912 1.00 96.38 355 ARG A C 1
ATOM 2815 O O . ARG A 1 355 ? -20.489 5.797 18.950 1.00 96.38 355 ARG A O 1
ATOM 2822 N N . ALA A 1 356 ? -19.675 3.931 19.905 1.00 96.62 356 ALA A N 1
ATOM 2823 C CA . ALA A 1 356 ? -19.886 3.119 18.723 1.00 96.62 356 ALA A CA 1
ATOM 2824 C C . ALA A 1 356 ? -20.234 1.676 19.068 1.00 96.62 356 ALA A C 1
ATOM 2826 O O . ALA A 1 356 ? -19.968 1.189 20.164 1.00 96.62 356 ALA A O 1
ATOM 2827 N N . ARG A 1 357 ? -20.861 1.006 18.102 1.00 97.81 357 ARG A N 1
ATOM 2828 C CA . ARG A 1 357 ? -21.228 -0.402 18.179 1.00 97.81 357 ARG A CA 1
ATOM 2829 C C . ARG A 1 357 ? -20.701 -1.148 16.963 1.00 97.81 357 ARG A C 1
ATOM 2831 O O . ARG A 1 357 ? -21.032 -0.793 15.827 1.00 97.81 357 ARG A O 1
ATOM 2838 N N . ILE A 1 358 ? -19.921 -2.192 17.212 1.00 98.44 358 ILE A N 1
ATOM 2839 C CA . ILE A 1 358 ? -19.459 -3.124 16.190 1.00 98.44 358 ILE A CA 1
ATOM 2840 C C . ILE A 1 358 ? -20.567 -4.128 15.894 1.00 98.44 358 ILE A C 1
ATOM 2842 O O . ILE A 1 358 ? -21.133 -4.741 16.800 1.00 98.44 358 ILE A O 1
ATOM 2846 N N . THR A 1 359 ? -20.893 -4.278 14.614 1.00 97.88 359 THR A N 1
ATOM 2847 C CA . THR A 1 359 ? -21.991 -5.130 14.157 1.00 97.88 359 THR A CA 1
ATOM 2848 C C . THR A 1 359 ? -21.575 -5.997 12.979 1.00 97.88 359 THR A C 1
ATOM 2850 O O . THR A 1 359 ? -20.800 -5.576 12.120 1.00 97.88 359 THR A O 1
ATOM 2853 N N . ASN A 1 360 ? -22.115 -7.209 12.919 1.00 97.25 360 ASN A N 1
ATOM 2854 C CA . ASN A 1 360 ? -21.994 -8.071 11.754 1.00 97.25 360 ASN A CA 1
ATOM 2855 C C . ASN A 1 360 ? -22.768 -7.433 10.587 1.00 97.25 360 ASN A C 1
ATOM 2857 O O . ASN A 1 360 ? -23.955 -7.136 10.720 1.00 97.25 360 ASN A O 1
ATOM 2861 N N . ILE A 1 361 ? -22.109 -7.226 9.445 1.00 96.19 361 ILE A N 1
ATOM 2862 C CA . ILE A 1 361 ? -22.728 -6.611 8.262 1.00 96.19 361 ILE A CA 1
ATOM 2863 C C . ILE A 1 361 ? -23.897 -7.428 7.689 1.00 96.19 361 ILE A C 1
ATOM 2865 O O . ILE A 1 361 ? -24.790 -6.850 7.075 1.00 96.19 361 ILE A O 1
ATOM 2869 N N . GLU A 1 362 ? -23.902 -8.747 7.887 1.00 94.19 362 GLU A N 1
ATOM 2870 C CA . GLU A 1 362 ? -24.914 -9.661 7.351 1.00 94.19 362 GLU A CA 1
ATOM 2871 C C . GLU A 1 362 ? -26.141 -9.761 8.265 1.00 94.19 362 GLU A C 1
ATOM 2873 O O . GLU A 1 362 ? -27.268 -9.767 7.779 1.00 94.19 362 GLU A O 1
ATOM 2878 N N . THR A 1 363 ? -25.943 -9.810 9.587 1.00 96.00 363 THR A N 1
ATOM 2879 C CA . THR A 1 363 ? -27.040 -10.038 10.549 1.00 96.00 363 THR A CA 1
ATOM 2880 C C . THR A 1 363 ? -27.454 -8.792 11.332 1.00 96.00 363 THR A C 1
ATOM 2882 O O . THR A 1 363 ? -28.501 -8.788 11.975 1.00 96.00 363 THR A O 1
ATOM 2885 N N . GLY A 1 364 ? -26.624 -7.745 11.346 1.00 94.44 364 GLY A N 1
ATOM 2886 C CA . GLY A 1 364 ? -26.786 -6.565 12.202 1.00 94.44 364 GLY A CA 1
ATOM 2887 C C . GLY A 1 364 ? -26.530 -6.818 13.694 1.00 94.44 364 GLY A C 1
ATOM 2888 O O . GLY A 1 364 ? -26.629 -5.889 14.496 1.00 94.44 364 GLY A O 1
ATOM 2889 N N . SER A 1 365 ? -26.202 -8.053 14.088 1.00 96.62 365 SER A N 1
ATOM 2890 C CA . SER A 1 365 ? -25.950 -8.428 15.483 1.00 96.62 365 SER A CA 1
ATOM 2891 C C . SER A 1 365 ? -24.663 -7.791 16.006 1.00 96.62 365 SER A C 1
ATOM 2893 O O . SER A 1 365 ? -23.714 -7.602 15.248 1.00 96.62 365 SER A O 1
ATOM 2895 N N . GLY A 1 366 ? -24.629 -7.490 17.305 1.00 97.31 366 GLY A N 1
ATOM 2896 C CA . GLY A 1 366 ? -23.425 -7.017 17.988 1.00 97.31 366 GLY A CA 1
ATOM 2897 C C . GLY A 1 366 ? -22.283 -8.028 17.923 1.00 97.31 366 GLY A C 1
ATOM 2898 O O . GLY A 1 366 ? -22.540 -9.231 17.960 1.00 97.31 366 GLY A O 1
ATOM 2899 N N . VAL A 1 367 ? -21.045 -7.547 17.813 1.00 98.31 367 VAL A N 1
ATOM 2900 C CA . VAL A 1 367 ? -19.854 -8.406 17.759 1.00 98.31 367 VAL A CA 1
ATOM 2901 C C . VAL A 1 367 ? -18.820 -7.942 18.773 1.00 98.31 367 VAL A C 1
ATOM 2903 O O . VAL A 1 367 ? -18.283 -6.838 18.649 1.00 98.31 367 VAL A O 1
ATOM 2906 N N . LYS A 1 368 ? -18.493 -8.813 19.732 1.00 98.31 368 LYS A N 1
ATOM 2907 C CA . LYS A 1 368 ? -17.383 -8.589 20.658 1.00 98.31 368 LYS A CA 1
ATOM 2908 C C . LYS A 1 368 ? -16.067 -8.459 19.894 1.00 98.31 368 LYS A C 1
ATOM 2910 O O . LYS A 1 368 ? -15.744 -9.324 19.075 1.00 98.31 368 LYS A O 1
ATOM 2915 N N . SER A 1 369 ? -15.340 -7.374 20.122 1.00 98.56 369 SER A N 1
ATOM 2916 C CA . SER A 1 369 ? -14.176 -7.001 19.318 1.00 98.56 369 SER A CA 1
ATOM 2917 C C . SER A 1 369 ? -13.111 -6.293 20.149 1.00 98.56 369 SER A C 1
ATOM 2919 O O . SER A 1 369 ? -13.432 -5.586 21.102 1.00 98.56 369 SER A O 1
ATOM 2921 N N . THR A 1 370 ? -11.863 -6.390 19.702 1.00 98.62 370 THR A N 1
ATOM 2922 C CA . THR A 1 370 ? -10.767 -5.536 20.164 1.00 98.62 370 THR A CA 1
ATOM 2923 C C . THR A 1 370 ? -10.629 -4.352 19.211 1.00 98.62 370 THR A C 1
ATOM 2925 O O . THR A 1 370 ? -10.566 -4.532 17.989 1.00 98.62 370 THR A O 1
ATOM 2928 N N . ILE A 1 371 ? -10.560 -3.141 19.758 1.00 98.31 371 ILE A N 1
ATOM 2929 C CA . ILE A 1 371 ? -10.375 -1.895 19.010 1.00 98.31 371 ILE A CA 1
ATOM 2930 C C . ILE A 1 371 ? -8.994 -1.340 19.329 1.00 98.31 371 ILE A C 1
ATOM 2932 O O . ILE A 1 371 ? -8.728 -1.037 20.488 1.00 98.31 371 ILE A O 1
ATOM 2936 N N . TYR A 1 372 ? -8.146 -1.170 18.318 1.00 97.31 372 TYR A N 1
ATOM 2937 C CA . TYR A 1 372 ? -6.857 -0.486 18.441 1.00 97.31 372 TYR A CA 1
ATOM 2938 C C . TYR A 1 372 ? -6.969 0.945 17.917 1.00 97.31 372 TYR A C 1
ATOM 2940 O O . TYR A 1 372 ? -7.612 1.186 16.891 1.00 97.31 372 TYR A O 1
ATOM 2948 N N . TYR A 1 373 ? -6.347 1.892 18.612 1.00 94.25 373 TYR A N 1
ATOM 2949 C CA . TYR A 1 373 ? -6.320 3.304 18.230 1.00 94.25 373 TYR A CA 1
ATOM 2950 C C . TYR A 1 373 ? -5.083 3.995 18.807 1.00 94.25 373 TYR A C 1
ATOM 2952 O O . TYR A 1 373 ? -4.503 3.530 19.780 1.00 94.25 373 TYR A O 1
ATOM 2960 N N . PHE A 1 374 ? -4.689 5.133 18.238 1.00 88.12 374 PHE A N 1
ATOM 2961 C CA . PHE A 1 374 ? -3.640 5.970 18.823 1.00 88.12 374 PHE A CA 1
ATOM 2962 C C . PHE A 1 374 ? -4.251 7.025 19.753 1.00 88.12 374 PHE A C 1
ATOM 2964 O O . PHE A 1 374 ? -5.199 7.735 19.392 1.00 88.12 374 PHE A O 1
ATOM 2971 N N . ASN A 1 375 ? -3.724 7.122 20.972 1.00 88.50 375 ASN A N 1
ATOM 2972 C CA . ASN A 1 375 ? -4.115 8.159 21.918 1.00 88.50 375 ASN A CA 1
ATOM 2973 C C . ASN A 1 375 ? -3.523 9.527 21.516 1.00 88.50 375 ASN A C 1
ATOM 2975 O O . ASN A 1 375 ? -2.735 9.640 20.579 1.00 88.50 375 ASN A O 1
ATOM 2979 N N . ASP A 1 376 ? -3.885 10.584 22.243 1.00 83.62 376 ASP A N 1
ATOM 2980 C CA . ASP A 1 376 ? -3.433 11.955 21.954 1.00 83.62 376 ASP A CA 1
ATOM 2981 C C . ASP A 1 376 ? -1.904 12.140 22.067 1.00 83.62 376 ASP A C 1
ATOM 2983 O O . ASP A 1 376 ? -1.373 13.143 21.597 1.00 83.62 376 ASP A O 1
ATOM 2987 N N . SER A 1 377 ? -1.194 11.194 22.693 1.00 84.38 377 SER A N 1
ATOM 2988 C CA . SER A 1 377 ? 0.274 11.182 22.783 1.00 84.38 377 SER A CA 1
ATOM 2989 C C . SER A 1 377 ? 0.956 10.403 21.651 1.00 84.38 377 SER A C 1
ATOM 2991 O O . SER A 1 377 ? 2.179 10.298 21.646 1.00 84.38 377 SER A O 1
ATOM 2993 N N . GLY A 1 378 ? 0.186 9.836 20.715 1.00 81.31 378 GLY A N 1
ATOM 2994 C CA . GLY A 1 378 ? 0.702 8.990 19.638 1.00 81.31 378 GLY A CA 1
ATOM 2995 C C . GLY A 1 378 ? 1.070 7.571 20.080 1.00 81.31 378 GLY A C 1
ATOM 2996 O O . GLY A 1 378 ? 1.753 6.863 19.346 1.00 81.31 378 GLY A O 1
ATOM 2997 N N . THR A 1 379 ? 0.623 7.133 21.260 1.00 87.38 379 THR A N 1
ATOM 2998 C CA . THR A 1 379 ? 0.806 5.752 21.734 1.00 87.38 379 THR A CA 1
ATOM 2999 C C . THR A 1 379 ? -0.376 4.897 21.282 1.00 87.38 379 THR A C 1
ATOM 3001 O O . THR A 1 379 ? -1.523 5.330 21.405 1.00 87.38 379 THR A O 1
ATOM 3004 N N . GLU A 1 380 ? -0.112 3.700 20.751 1.00 92.19 380 GLU A N 1
ATOM 3005 C CA . GLU A 1 380 ? -1.167 2.731 20.423 1.00 92.19 380 GLU A CA 1
ATOM 3006 C C . GLU A 1 380 ? -1.781 2.182 21.722 1.00 92.19 380 GLU A C 1
ATOM 3008 O O . GLU A 1 380 ? -1.075 1.701 22.607 1.00 92.19 380 GLU A O 1
ATOM 3013 N N . GLU A 1 381 ? -3.102 2.247 21.824 1.00 95.62 381 GLU A N 1
ATOM 3014 C CA . GLU A 1 381 ? -3.913 1.679 22.895 1.00 95.62 381 GLU A CA 1
ATOM 3015 C C . GLU A 1 381 ? -4.934 0.697 22.314 1.00 95.62 381 GLU A C 1
ATOM 3017 O O . GLU A 1 381 ? -5.213 0.687 21.110 1.00 95.62 381 GLU A O 1
ATOM 3022 N N . SER A 1 382 ? -5.513 -0.126 23.188 1.00 97.19 382 SER A N 1
ATOM 3023 C CA . SER A 1 382 ? -6.586 -1.044 22.823 1.00 97.19 382 SER A CA 1
ATOM 3024 C C . SER A 1 382 ? -7.694 -1.090 23.865 1.00 97.19 382 SER A C 1
ATOM 3026 O O . SER A 1 382 ? -7.418 -1.061 25.064 1.00 97.19 382 SER A O 1
ATOM 3028 N N . ILE A 1 383 ? -8.933 -1.257 23.406 1.00 97.88 383 ILE A N 1
ATOM 3029 C CA . ILE A 1 383 ? -10.113 -1.487 24.245 1.00 97.88 383 ILE A CA 1
ATOM 3030 C C . ILE A 1 383 ? -10.915 -2.684 23.723 1.00 97.88 383 ILE A C 1
ATOM 3032 O O . ILE A 1 383 ? -11.028 -2.888 22.516 1.00 97.88 383 ILE A O 1
ATOM 3036 N N . GLU A 1 384 ? -11.485 -3.465 24.635 1.00 98.25 384 GLU A N 1
ATOM 3037 C CA . GLU A 1 384 ? -12.456 -4.512 24.313 1.00 98.25 384 GLU A CA 1
ATOM 3038 C C . GLU A 1 384 ? -13.872 -3.936 24.342 1.00 98.25 384 GLU A C 1
ATOM 3040 O O . GLU A 1 384 ? -14.235 -3.200 25.262 1.00 98.25 384 GLU A O 1
ATOM 3045 N N . THR A 1 385 ? -14.691 -4.289 23.356 1.00 98.38 385 THR A N 1
ATOM 3046 C CA . THR A 1 385 ? -16.122 -3.985 23.403 1.00 98.38 385 THR A CA 1
ATOM 3047 C C . THR A 1 385 ? -16.841 -4.886 24.409 1.00 98.38 385 THR A C 1
ATOM 3049 O O . THR A 1 385 ? -16.361 -5.965 24.770 1.00 98.38 385 THR A O 1
ATOM 3052 N N . ASP A 1 386 ? -18.062 -4.511 24.789 1.00 98.12 386 ASP A N 1
ATOM 3053 C CA . ASP A 1 386 ? -18.975 -5.454 25.436 1.00 98.12 386 ASP A CA 1
ATOM 3054 C C . ASP A 1 386 ? -19.434 -6.574 24.469 1.00 98.12 386 ASP A C 1
ATOM 3056 O O . ASP A 1 386 ? -19.101 -6.585 23.277 1.00 98.12 386 ASP A O 1
ATOM 3060 N N . GLU A 1 387 ? -20.223 -7.527 24.976 1.00 96.62 387 GLU A N 1
ATOM 3061 C CA . GLU A 1 387 ? -20.785 -8.639 24.184 1.00 96.62 387 GLU A CA 1
ATOM 3062 C C . GLU A 1 387 ? -21.733 -8.161 23.069 1.00 96.62 387 GLU A C 1
ATOM 3064 O O . GLU A 1 387 ? -21.925 -8.830 22.055 1.00 96.62 387 GLU A O 1
ATOM 3069 N N . ALA A 1 388 ? -22.327 -6.980 23.240 1.00 96.00 388 ALA A N 1
ATOM 3070 C CA . ALA A 1 388 ? -23.170 -6.338 22.248 1.00 96.00 388 ALA A CA 1
ATOM 3071 C C . ALA A 1 388 ? -22.354 -5.543 21.210 1.00 96.00 388 ALA A C 1
ATOM 3073 O O . ALA A 1 388 ? -22.959 -4.990 20.287 1.00 96.00 388 ALA A O 1
ATOM 3074 N N . GLY A 1 389 ? -21.024 -5.500 21.316 1.00 97.69 389 GLY A N 1
ATOM 3075 C CA . GLY A 1 389 ? -20.126 -4.759 20.436 1.00 97.69 389 GLY A CA 1
ATOM 3076 C C . GLY A 1 389 ? -20.008 -3.268 20.762 1.00 97.69 389 GLY A C 1
ATOM 3077 O O . GLY A 1 389 ? -19.435 -2.531 19.963 1.00 97.69 389 GLY A O 1
ATOM 3078 N N . TYR A 1 390 ? -20.571 -2.791 21.873 1.00 98.31 390 TYR A N 1
ATOM 3079 C CA . TYR A 1 390 ? -20.501 -1.388 22.279 1.00 98.31 390 TYR A CA 1
ATOM 3080 C C . TYR A 1 390 ? -19.157 -1.052 22.930 1.00 98.31 390 TYR A C 1
ATOM 3082 O O . TYR A 1 390 ? -18.609 -1.842 23.701 1.00 98.31 390 TYR A O 1
ATOM 3090 N N . PHE A 1 391 ? -18.651 0.147 22.650 1.00 97.75 391 PHE A N 1
ATOM 3091 C CA . PHE A 1 391 ? -17.504 0.734 23.334 1.00 97.75 391 PHE A CA 1
ATOM 3092 C C . PHE A 1 391 ? -17.600 2.262 23.379 1.00 97.75 391 PHE A C 1
ATOM 3094 O O . PHE A 1 391 ? -18.337 2.888 22.607 1.00 97.75 391 PHE A O 1
ATOM 3101 N N . GLU A 1 392 ? -16.812 2.855 24.275 1.00 97.00 392 GLU A N 1
ATOM 3102 C CA . GLU A 1 392 ? -16.677 4.300 24.416 1.00 97.00 392 GLU A CA 1
ATOM 3103 C C . GLU A 1 392 ? -15.202 4.698 24.554 1.00 97.00 392 GLU A C 1
ATOM 3105 O O . GLU A 1 392 ? -14.489 4.147 25.390 1.00 97.00 392 GLU A O 1
ATOM 3110 N N . ILE A 1 393 ? -14.749 5.660 23.743 1.00 95.81 393 ILE A N 1
ATOM 3111 C CA . ILE A 1 393 ? -13.403 6.250 23.835 1.00 95.81 393 ILE A CA 1
ATOM 3112 C C . ILE A 1 393 ? -13.552 7.757 24.078 1.00 95.81 393 ILE A C 1
ATOM 3114 O O . ILE A 1 393 ? -14.023 8.462 23.179 1.00 95.81 393 ILE A O 1
ATOM 3118 N N . PRO A 1 394 ? -13.170 8.283 25.254 1.00 94.44 394 PRO A N 1
ATOM 3119 C CA . PRO A 1 394 ? -13.228 9.715 25.522 1.00 94.44 394 PRO A CA 1
ATOM 3120 C C . PRO A 1 394 ? -12.225 10.488 24.654 1.00 94.44 394 PRO A C 1
ATOM 3122 O O . PRO A 1 394 ? -11.178 9.971 24.260 1.00 94.44 394 PRO A O 1
ATOM 3125 N N . GLY A 1 395 ? -12.530 11.751 24.362 1.00 91.69 395 GLY A N 1
ATOM 3126 C CA . GLY A 1 395 ? -11.641 12.616 23.587 1.00 91.69 395 GLY A CA 1
ATOM 3127 C C . GLY A 1 395 ? -12.069 14.078 23.622 1.00 91.69 395 GLY A C 1
ATOM 3128 O O . GLY A 1 395 ? -12.977 14.451 24.363 1.00 91.69 395 GLY A O 1
ATOM 3129 N N . LYS A 1 396 ? -11.432 14.921 22.805 1.00 90.88 396 LYS A N 1
ATOM 3130 C CA . LYS A 1 396 ? -11.864 16.315 22.637 1.00 90.88 396 LYS A CA 1
ATOM 3131 C C . LYS A 1 396 ? -12.925 16.388 21.546 1.00 90.88 396 LYS A C 1
ATOM 3133 O O . LYS A 1 396 ? -12.819 15.726 20.520 1.00 90.88 396 LYS A O 1
ATOM 3138 N N . ASP A 1 397 ? -13.965 17.178 21.788 1.00 91.25 397 ASP A N 1
ATOM 3139 C CA . ASP A 1 397 ? -15.070 17.337 20.843 1.00 91.25 397 ASP A CA 1
ATOM 3140 C C . ASP A 1 397 ? -14.575 17.830 19.475 1.00 91.25 397 ASP A C 1
ATOM 3142 O O . ASP A 1 397 ? -13.788 18.774 19.401 1.00 91.25 397 ASP A O 1
ATOM 3146 N N . GLY A 1 398 ? -15.034 17.183 18.403 1.00 85.19 398 GLY A N 1
ATOM 3147 C CA . GLY A 1 398 ? -14.628 17.484 17.029 1.00 85.19 398 GLY A CA 1
ATOM 3148 C C . GLY A 1 398 ? -13.373 16.751 16.543 1.00 85.19 398 GLY A C 1
ATOM 3149 O O . GLY A 1 398 ? -13.146 16.716 15.330 1.00 85.19 398 GLY A O 1
ATOM 3150 N N . ASP A 1 399 ? -12.598 16.119 17.431 1.00 87.50 399 ASP A N 1
ATOM 3151 C CA . ASP A 1 399 ? -11.460 15.290 17.024 1.00 87.50 399 ASP A CA 1
ATOM 3152 C C . ASP A 1 399 ? -11.929 14.061 16.229 1.00 87.50 399 ASP A C 1
ATOM 3154 O O . ASP A 1 399 ? -13.064 13.592 16.344 1.00 87.50 399 ASP A O 1
ATOM 3158 N N . SER A 1 400 ? -11.037 13.509 15.408 1.00 85.44 400 SER A N 1
ATOM 3159 C CA . SER A 1 400 ? -11.248 12.236 14.713 1.00 85.44 400 SER A CA 1
ATOM 3160 C C . SER A 1 400 ? -10.131 11.269 15.076 1.00 85.44 400 SER A C 1
ATOM 3162 O O . SER A 1 400 ? -8.968 11.664 15.134 1.00 85.44 400 SER A O 1
ATOM 3164 N N . LYS A 1 401 ? -10.482 10.007 15.323 1.00 89.75 401 LYS A N 1
ATOM 3165 C CA . LYS A 1 401 ? -9.522 8.934 15.596 1.00 89.75 401 LYS A CA 1
ATOM 3166 C C . LYS A 1 401 ? -9.710 7.813 14.581 1.00 89.75 401 LYS A C 1
ATOM 3168 O O . LYS A 1 401 ? -10.838 7.377 14.351 1.00 89.75 401 LYS A O 1
ATOM 3173 N N . ALA A 1 402 ? -8.604 7.345 14.011 1.00 88.94 402 ALA A N 1
ATOM 3174 C CA . ALA A 1 402 ? -8.576 6.122 13.224 1.00 88.94 402 ALA A CA 1
ATOM 3175 C C . ALA A 1 402 ? -8.659 4.922 14.174 1.00 88.94 402 ALA A C 1
ATOM 3177 O O . ALA A 1 402 ? -7.844 4.789 15.090 1.00 88.94 402 ALA A O 1
ATOM 3178 N N . LEU A 1 403 ? -9.654 4.069 13.960 1.00 94.75 403 LEU A N 1
ATOM 3179 C CA . LEU A 1 403 ? -9.907 2.862 14.731 1.00 94.75 403 LEU A CA 1
ATOM 3180 C C . LEU A 1 403 ? -9.644 1.634 13.868 1.00 94.75 403 LEU A C 1
ATOM 3182 O O . LEU A 1 403 ? -10.054 1.574 12.705 1.00 94.75 403 LEU A O 1
ATOM 3186 N N . GLU A 1 404 ? -9.015 0.627 14.458 1.00 96.44 404 GLU A N 1
ATOM 3187 C CA . GLU A 1 404 ? -8.837 -0.685 13.852 1.00 96.44 404 GLU A CA 1
ATOM 3188 C C . GLU A 1 404 ? -9.569 -1.751 14.657 1.00 96.44 404 GLU A C 1
ATOM 3190 O O . GLU A 1 404 ? -9.253 -2.003 15.818 1.00 96.44 404 GLU A O 1
ATOM 3195 N N . VAL A 1 405 ? -10.547 -2.387 14.023 1.00 98.19 405 VAL A N 1
ATOM 3196 C CA . VAL A 1 405 ? -11.442 -3.362 14.646 1.00 98.19 405 VAL A CA 1
ATOM 3197 C C . VAL A 1 405 ? -11.010 -4.770 14.263 1.00 98.19 405 VAL A C 1
ATOM 3199 O O . VAL A 1 405 ? -10.929 -5.083 13.072 1.00 98.19 405 VAL A O 1
ATOM 3202 N N . TYR A 1 406 ? -10.790 -5.626 15.261 1.00 98.56 406 TYR A N 1
ATOM 3203 C CA . TYR A 1 406 ? -10.479 -7.043 15.078 1.00 98.56 406 TYR A CA 1
ATOM 3204 C C . TYR A 1 406 ? -11.428 -7.903 15.910 1.00 98.56 406 TYR A C 1
ATOM 3206 O O . TYR A 1 406 ? -11.690 -7.617 17.076 1.00 98.56 406 TYR A O 1
ATOM 3214 N N . SER A 1 407 ? -11.930 -8.980 15.314 1.00 98.25 407 SER A N 1
ATOM 3215 C CA . SER A 1 407 ? -12.747 -9.971 16.009 1.00 98.25 407 SER A CA 1
ATOM 3216 C C . SER A 1 407 ? -12.531 -11.349 15.392 1.00 98.25 407 SER A C 1
ATOM 3218 O O . SER A 1 407 ? -12.287 -11.473 14.186 1.00 98.25 407 SER A O 1
ATOM 3220 N N . LYS A 1 408 ? -12.598 -12.392 16.222 1.00 97.75 408 LYS A N 1
ATOM 3221 C CA . LYS A 1 408 ? -12.443 -13.778 15.775 1.00 97.75 408 LYS A CA 1
ATOM 3222 C C . LYS A 1 408 ? -13.607 -14.155 14.858 1.00 97.75 408 LYS A C 1
ATOM 3224 O O . LYS A 1 408 ? -14.765 -13.960 15.208 1.00 97.75 408 LYS A O 1
ATOM 3229 N N . GLY A 1 409 ? -13.302 -14.714 13.691 1.00 97.75 409 GLY A N 1
ATOM 3230 C CA . GLY A 1 409 ? -14.296 -15.070 12.679 1.00 97.75 409 GLY A CA 1
ATOM 3231 C C . GLY A 1 409 ? -14.737 -13.907 11.787 1.00 97.75 409 GLY A C 1
ATOM 3232 O O . GLY A 1 409 ? -15.688 -14.076 11.028 1.00 97.75 409 GLY A O 1
ATOM 3233 N N . PHE A 1 410 ? -14.057 -12.753 11.825 1.00 98.31 410 PHE A N 1
ATOM 3234 C CA . PHE A 1 410 ? -14.356 -11.591 10.976 1.00 98.31 410 PHE A CA 1
ATOM 3235 C C . PHE A 1 410 ? -13.101 -11.028 10.302 1.00 98.31 410 PHE A C 1
ATOM 3237 O O . PHE A 1 410 ? -11.998 -11.104 10.842 1.00 98.31 410 PHE A O 1
ATOM 3244 N N . PHE A 1 411 ? -13.272 -10.418 9.126 1.00 98.19 411 PHE A N 1
ATOM 3245 C CA . PHE A 1 411 ? -12.245 -9.552 8.549 1.00 98.19 411 PHE A CA 1
ATOM 3246 C C . PHE A 1 411 ? -12.074 -8.297 9.409 1.00 98.19 411 PHE A C 1
ATOM 3248 O O . PHE A 1 411 ? -13.053 -7.750 9.922 1.00 98.19 411 PHE A O 1
ATOM 3255 N N . TYR A 1 412 ? -10.831 -7.832 9.535 1.00 96.88 412 TYR A N 1
ATOM 3256 C CA . TYR A 1 412 ? -10.540 -6.573 10.213 1.00 96.88 412 TYR A CA 1
ATOM 3257 C C . TYR A 1 412 ? -11.106 -5.383 9.432 1.00 96.88 412 TYR A C 1
ATOM 3259 O O . TYR A 1 412 ? -11.278 -5.454 8.216 1.00 96.88 412 TYR A O 1
ATOM 3267 N N . GLN A 1 413 ? -11.364 -4.276 10.123 1.00 93.62 413 GLN A N 1
ATOM 3268 C CA . GLN A 1 413 ? -11.882 -3.053 9.512 1.00 93.62 413 GLN A CA 1
ATOM 3269 C C . GLN A 1 413 ? -11.152 -1.832 10.073 1.00 93.62 413 GLN A C 1
ATOM 3271 O O . GLN A 1 413 ? -10.966 -1.717 11.282 1.00 93.62 413 GLN A O 1
ATOM 3276 N N . SER A 1 414 ? -10.767 -0.902 9.197 1.00 90.31 414 SER A N 1
ATOM 3277 C CA . SER A 1 414 ? -10.297 0.430 9.597 1.00 90.31 414 SER A CA 1
ATOM 3278 C C . SER A 1 414 ? -11.396 1.463 9.351 1.00 90.31 414 SER A C 1
ATOM 3280 O O . SER A 1 414 ? -12.011 1.449 8.281 1.00 90.31 414 SER A O 1
ATOM 3282 N N . VAL A 1 415 ? -11.654 2.333 10.328 1.00 90.00 415 VAL A N 1
ATOM 3283 C CA . VAL A 1 415 ? -12.636 3.426 10.232 1.00 90.00 415 VAL A CA 1
ATOM 3284 C C . VAL A 1 415 ? -12.122 4.680 10.923 1.00 90.00 415 VAL A C 1
ATOM 3286 O O . VAL A 1 415 ? -11.525 4.588 11.988 1.00 90.00 415 VAL A O 1
ATOM 3289 N N . ASP A 1 416 ? -12.410 5.849 10.360 1.00 88.12 416 ASP A N 1
ATOM 3290 C CA . ASP A 1 416 ? -12.242 7.114 11.073 1.00 88.12 416 ASP A CA 1
ATOM 3291 C C . ASP A 1 416 ? -13.531 7.435 11.826 1.00 88.12 416 ASP A C 1
ATOM 3293 O O . ASP A 1 416 ? -14.616 7.502 11.242 1.00 88.12 416 ASP A O 1
ATOM 3297 N N . SER A 1 417 ? -13.424 7.623 13.137 1.00 89.44 417 SER A N 1
ATOM 3298 C CA . SER A 1 417 ? -14.559 7.917 14.007 1.00 89.44 417 SER A CA 1
ATOM 3299 C C . SER A 1 417 ? -14.398 9.273 14.671 1.00 89.44 417 SER A C 1
ATOM 3301 O O . SER A 1 417 ? -13.333 9.618 15.183 1.00 89.44 417 SER A O 1
ATOM 3303 N N . LYS A 1 418 ? -15.486 10.046 14.669 1.00 89.75 418 LYS A N 1
ATOM 3304 C CA . LYS A 1 418 ? -15.518 11.387 15.257 1.00 89.75 418 LYS A CA 1
ATOM 3305 C C . LYS A 1 418 ? -15.843 11.314 16.741 1.00 89.75 418 LYS A C 1
ATOM 3307 O O . LYS A 1 418 ? -16.784 10.620 17.131 1.00 89.75 418 LYS A O 1
ATOM 3312 N N . VAL A 1 419 ? -15.096 12.062 17.543 1.00 91.88 419 VAL A N 1
ATOM 3313 C CA . VAL A 1 419 ? -15.439 12.373 18.927 1.00 91.88 419 VAL A CA 1
ATOM 3314 C C . VAL A 1 419 ? -16.520 13.447 18.894 1.00 91.88 419 VAL A C 1
ATOM 3316 O O . VAL A 1 419 ? -16.336 14.497 18.278 1.00 91.88 419 VAL A O 1
ATOM 3319 N N . ALA A 1 420 ? -17.651 13.185 19.542 1.00 91.19 420 ALA A N 1
ATOM 3320 C CA . ALA A 1 420 ? -18.762 14.124 19.566 1.00 91.19 420 ALA A CA 1
ATOM 3321 C C . ALA A 1 420 ? -19.314 14.293 20.980 1.00 91.19 420 ALA A C 1
ATOM 3323 O O . ALA A 1 420 ? -19.470 13.322 21.728 1.00 91.19 420 ALA A O 1
ATOM 3324 N N . LYS A 1 421 ? -19.708 15.521 21.317 1.00 92.62 421 LYS A N 1
ATOM 3325 C CA . LYS A 1 421 ? -20.543 15.838 22.479 1.00 92.62 421 LYS A CA 1
ATOM 3326 C C . LYS A 1 421 ? -22.001 15.412 22.238 1.00 92.62 421 LYS A C 1
ATOM 3328 O O . LYS A 1 421 ? -22.918 16.227 22.203 1.00 92.62 421 LYS A O 1
ATOM 3333 N N . SER A 1 422 ? -22.212 14.115 22.007 1.00 89.38 422 SER A N 1
ATOM 3334 C CA . SER A 1 422 ? -23.504 13.525 21.647 1.00 89.38 422 SER A CA 1
ATOM 3335 C C . SER A 1 422 ? -23.647 12.096 22.181 1.00 89.38 422 SER A C 1
ATOM 3337 O O . SER A 1 422 ? -22.671 11.353 22.271 1.00 89.38 422 SER A O 1
ATOM 3339 N N . ASN A 1 423 ? -24.885 11.690 22.476 1.00 88.81 423 ASN A N 1
ATOM 3340 C CA . ASN A 1 423 ? -25.244 10.297 22.782 1.00 88.81 423 ASN A CA 1
ATOM 3341 C C . ASN A 1 423 ? -25.413 9.424 21.527 1.00 88.81 423 ASN A C 1
ATOM 3343 O O . ASN A 1 423 ? -25.783 8.256 21.636 1.00 88.81 423 ASN A O 1
ATOM 3347 N N . ALA A 1 424 ? -25.200 9.978 20.330 1.00 89.25 424 ALA A N 1
ATOM 3348 C CA . ALA A 1 424 ? -25.301 9.219 19.093 1.00 89.25 424 ALA A CA 1
ATOM 3349 C C . ALA A 1 424 ? -24.265 8.086 19.062 1.00 89.25 424 ALA A C 1
ATOM 3351 O O . ALA A 1 424 ? -23.067 8.320 19.213 1.00 89.25 424 ALA A O 1
ATOM 3352 N N . VAL A 1 425 ? -24.743 6.864 18.828 1.00 92.00 425 VAL A N 1
ATOM 3353 C CA . VAL A 1 425 ? -23.899 5.674 18.695 1.00 92.00 425 VAL A CA 1
ATOM 3354 C C . VAL A 1 425 ? -23.622 5.427 17.217 1.00 92.00 425 VAL A C 1
ATOM 3356 O O . VAL A 1 425 ? -24.538 5.168 16.436 1.00 92.00 425 VAL A O 1
ATOM 3359 N N . GLN A 1 426 ? -22.352 5.501 16.831 1.00 91.19 426 GLN A N 1
ATOM 3360 C CA . GLN A 1 426 ? -21.893 5.185 15.481 1.00 91.19 426 GLN A CA 1
ATOM 3361 C C . GLN A 1 426 ? -21.970 3.668 15.248 1.00 91.19 426 GLN A C 1
ATOM 3363 O O . GLN A 1 426 ? -21.625 2.876 16.122 1.00 91.19 426 GLN A O 1
ATOM 3368 N N . SER A 1 427 ? -22.418 3.237 14.070 1.00 89.50 427 SER A N 1
ATOM 3369 C CA . SER A 1 427 ? -22.417 1.815 13.704 1.00 89.50 427 SER A CA 1
ATOM 3370 C C . SER A 1 427 ? -21.200 1.516 12.838 1.00 89.50 427 SER A C 1
ATOM 3372 O O . SER A 1 427 ? -21.051 2.095 11.763 1.00 89.50 427 SER A O 1
ATOM 3374 N N . VAL A 1 428 ? -20.351 0.597 13.297 1.00 94.12 428 VAL A N 1
ATOM 3375 C CA . VAL A 1 428 ? -19.228 0.065 12.517 1.00 94.12 428 VAL A CA 1
ATOM 3376 C C . VAL A 1 428 ? -19.581 -1.361 12.118 1.00 94.12 428 VAL A C 1
ATOM 3378 O O . VAL A 1 428 ? -19.885 -2.201 12.965 1.00 94.12 428 VAL A O 1
ATOM 3381 N N . ARG A 1 429 ? -19.597 -1.633 10.813 1.00 95.19 429 ARG A N 1
ATOM 3382 C CA . ARG A 1 429 ? -20.006 -2.929 10.262 1.00 95.19 429 ARG A CA 1
ATOM 3383 C C . ARG A 1 429 ? -18.783 -3.715 9.815 1.00 95.19 429 ARG A C 1
ATOM 3385 O O . ARG A 1 429 ? -17.998 -3.203 9.023 1.00 95.19 429 ARG A O 1
ATOM 3392 N N . ILE A 1 430 ? -18.654 -4.949 10.292 1.00 96.88 430 ILE A N 1
ATOM 3393 C CA . ILE A 1 430 ? -17.559 -5.862 9.941 1.00 96.88 430 ILE A CA 1
ATOM 3394 C C . ILE A 1 430 ? -18.091 -7.111 9.244 1.00 96.88 430 ILE A C 1
ATOM 3396 O O . ILE A 1 430 ? -19.220 -7.551 9.483 1.00 96.88 430 ILE A O 1
ATOM 3400 N N . LYS A 1 431 ? -17.282 -7.668 8.341 1.00 97.06 431 LYS A N 1
ATOM 3401 C CA . LYS A 1 431 ? -17.674 -8.787 7.481 1.00 97.06 431 LYS A CA 1
ATOM 3402 C C . LYS A 1 431 ? -17.213 -10.123 8.073 1.00 97.06 431 LYS A C 1
ATOM 3404 O O . LYS A 1 431 ? -16.020 -10.243 8.358 1.00 97.06 431 LYS A O 1
ATOM 3409 N N . PRO A 1 432 ? -18.098 -11.122 8.239 1.00 97.75 432 PRO A N 1
ATOM 3410 C CA . PRO A 1 432 ? -17.701 -12.437 8.732 1.00 97.75 432 PRO A CA 1
ATOM 3411 C C . PRO A 1 432 ? -16.807 -13.175 7.729 1.00 97.75 432 PRO A C 1
ATOM 3413 O O . PRO A 1 432 ? -16.861 -12.943 6.516 1.00 97.75 432 PRO A O 1
ATOM 3416 N N . LEU A 1 433 ? -15.979 -14.082 8.244 1.00 98.06 433 LEU A N 1
ATOM 3417 C CA . LEU A 1 433 ? -15.152 -14.969 7.438 1.00 98.06 433 LEU A CA 1
ATOM 3418 C C . LEU A 1 433 ? -15.997 -16.142 6.949 1.00 98.06 433 LEU A C 1
ATOM 3420 O O . LEU A 1 433 ? -16.520 -16.928 7.734 1.00 98.06 433 LEU A O 1
ATOM 3424 N N . THR A 1 434 ? -16.086 -16.291 5.632 1.00 97.38 434 THR A N 1
ATOM 3425 C CA . THR A 1 434 ? -16.666 -17.473 4.986 1.00 97.38 434 THR A CA 1
ATOM 3426 C C . THR A 1 434 ? -15.657 -18.071 4.012 1.00 97.38 434 THR A C 1
ATOM 3428 O O . THR A 1 434 ? -14.863 -17.344 3.407 1.00 97.38 434 THR A O 1
ATOM 3431 N N . ILE A 1 435 ? -15.645 -19.397 3.855 1.00 98.00 435 ILE A N 1
ATOM 3432 C CA . ILE A 1 435 ? -14.727 -20.065 2.920 1.00 98.00 435 ILE A CA 1
ATOM 3433 C C . ILE A 1 435 ? -14.940 -19.503 1.508 1.00 98.00 435 ILE A C 1
ATOM 3435 O O . ILE A 1 435 ? -16.057 -19.442 1.004 1.00 98.00 435 ILE A O 1
ATOM 3439 N N . GLY A 1 436 ? -13.852 -19.075 0.870 1.00 95.81 436 GLY A N 1
ATOM 3440 C CA . GLY A 1 436 ? -13.856 -18.466 -0.456 1.00 95.81 436 GLY A CA 1
ATOM 3441 C C . GLY A 1 436 ? -14.088 -16.955 -0.470 1.00 95.81 436 GLY A C 1
ATOM 3442 O O . GLY A 1 436 ? -13.822 -16.335 -1.501 1.00 95.81 436 GLY A O 1
ATOM 3443 N N . SER A 1 437 ? -14.520 -16.350 0.642 1.00 94.94 437 SER A N 1
ATOM 3444 C CA . SER A 1 437 ? -14.622 -14.894 0.750 1.00 94.94 437 SER A CA 1
ATOM 3445 C C . SER A 1 437 ? -13.254 -14.222 0.660 1.00 94.94 437 SER A C 1
ATOM 3447 O O . SER A 1 437 ? -12.234 -14.781 1.076 1.00 94.94 437 SER A O 1
ATOM 3449 N N . SER A 1 438 ? -13.244 -13.008 0.106 1.00 94.25 438 SER A N 1
ATOM 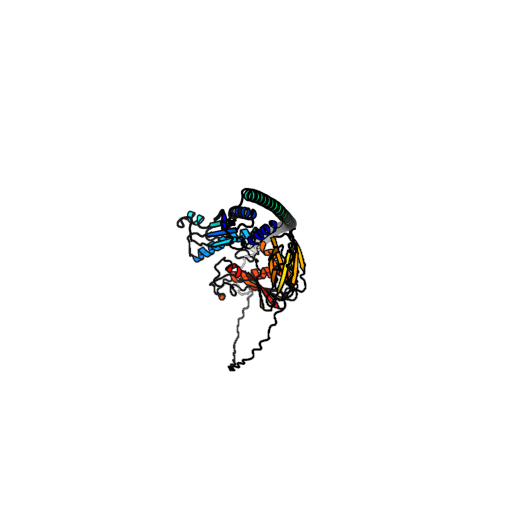3450 C CA . SER A 1 438 ? -12.035 -12.204 -0.045 1.00 94.25 438 SER A CA 1
ATOM 3451 C C . SER A 1 438 ? -12.165 -10.817 0.575 1.00 94.25 438 SER A C 1
ATOM 3453 O O . SER A 1 438 ? -13.267 -10.264 0.668 1.00 94.25 438 SER A O 1
ATOM 3455 N N . TYR A 1 439 ? -11.015 -10.258 0.945 1.00 94.19 439 TYR A N 1
ATOM 3456 C CA . TYR A 1 439 ? -10.849 -8.934 1.529 1.00 94.19 439 TYR A CA 1
ATOM 3457 C C . TYR A 1 439 ? -9.621 -8.246 0.933 1.00 94.19 439 TYR A C 1
ATOM 3459 O O . TYR A 1 439 ? -8.543 -8.832 0.875 1.00 94.19 439 TYR A O 1
ATOM 3467 N N . VAL A 1 440 ? -9.773 -7.010 0.461 1.00 93.38 440 VAL A N 1
ATOM 3468 C CA . VAL A 1 440 ? -8.665 -6.255 -0.140 1.00 93.38 440 VAL A CA 1
ATOM 3469 C C . VAL A 1 440 ? -7.845 -5.586 0.953 1.00 93.38 440 VAL A C 1
ATOM 3471 O O . VAL A 1 440 ? -8.407 -4.921 1.818 1.00 93.38 440 VAL A O 1
ATOM 3474 N N . ILE A 1 441 ? -6.520 -5.718 0.889 1.00 94.19 441 ILE A N 1
ATOM 3475 C CA . ILE A 1 441 ? -5.618 -5.012 1.801 1.00 94.19 441 ILE A CA 1
ATOM 3476 C C . ILE A 1 441 ? -5.503 -3.563 1.315 1.00 94.19 441 ILE A C 1
ATOM 3478 O O . ILE A 1 441 ? -4.704 -3.239 0.436 1.00 94.19 441 ILE A O 1
ATOM 3482 N N . SER A 1 442 ? -6.358 -2.696 1.850 1.00 85.62 442 SER A N 1
ATOM 3483 C CA . SER A 1 442 ? -6.390 -1.273 1.505 1.00 85.62 442 SER A CA 1
ATOM 3484 C C . SER A 1 442 ? -5.078 -0.568 1.851 1.00 85.62 442 SER A C 1
ATOM 3486 O O . SER A 1 442 ? -4.421 -0.910 2.830 1.00 85.62 442 SER A O 1
ATOM 3488 N N . ASN A 1 443 ? -4.721 0.457 1.070 1.00 81.50 443 ASN A N 1
ATOM 3489 C CA . ASN A 1 443 ? -3.506 1.263 1.249 1.00 81.50 443 ASN A CA 1
ATOM 3490 C C . ASN A 1 443 ? -2.187 0.469 1.224 1.00 81.50 443 ASN A C 1
ATOM 3492 O O . ASN A 1 443 ? -1.194 0.898 1.810 1.00 81.50 443 ASN A O 1
ATOM 3496 N N . LEU A 1 444 ? -2.174 -0.690 0.560 1.00 87.44 444 LEU A N 1
ATOM 3497 C CA . LEU A 1 444 ? -0.972 -1.485 0.341 1.00 87.44 444 LEU A CA 1
ATOM 3498 C C . LEU A 1 444 ? -0.374 -1.165 -1.036 1.00 87.44 444 LEU A C 1
ATOM 3500 O O . LEU A 1 444 ? -0.673 -1.826 -2.031 1.00 87.44 444 LEU A O 1
ATOM 3504 N N . TYR A 1 445 ? 0.460 -0.130 -1.090 1.00 82.06 445 TYR A N 1
ATOM 3505 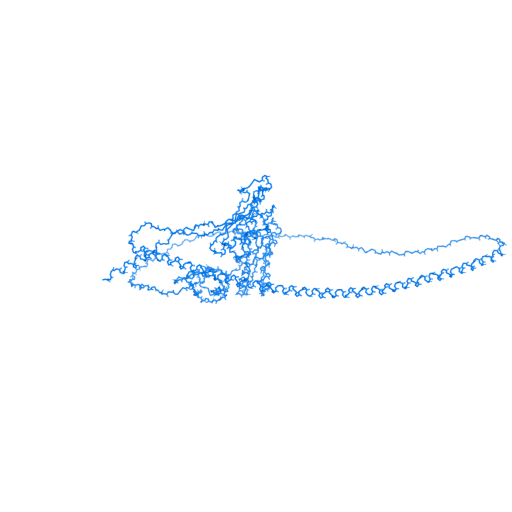C CA . TYR A 1 445 ? 1.059 0.369 -2.322 1.00 82.06 445 TYR A CA 1
ATOM 3506 C C . TYR A 1 445 ? 2.466 -0.189 -2.543 1.00 82.06 445 TYR A C 1
ATOM 3508 O O . TYR A 1 445 ? 3.286 -0.271 -1.627 1.00 82.06 445 TYR A O 1
ATOM 3516 N N . PHE A 1 446 ? 2.766 -0.513 -3.799 1.00 84.12 446 PHE A N 1
ATOM 3517 C CA . PHE A 1 446 ? 4.090 -0.933 -4.246 1.00 84.12 446 PHE A CA 1
ATOM 3518 C C . PHE A 1 446 ? 4.680 0.112 -5.190 1.00 84.12 446 PHE A C 1
ATOM 3520 O O . PHE A 1 446 ? 3.942 0.789 -5.906 1.00 84.12 446 PHE A O 1
ATOM 3527 N N . LYS A 1 447 ? 6.010 0.209 -5.231 1.00 76.19 447 LYS A N 1
ATOM 3528 C CA . LYS A 1 447 ? 6.709 1.039 -6.214 1.00 76.19 447 LYS A CA 1
ATOM 3529 C C . LYS A 1 447 ? 6.318 0.611 -7.642 1.00 76.19 447 LYS A C 1
ATOM 3531 O O . LYS A 1 447 ? 6.080 -0.584 -7.873 1.00 76.19 447 LYS A O 1
ATOM 3536 N N . PRO A 1 448 ? 6.247 1.556 -8.600 1.00 70.44 448 PRO A N 1
ATOM 3537 C CA . PRO A 1 448 ? 5.902 1.257 -9.989 1.00 70.44 448 PRO A CA 1
ATOM 3538 C C . PRO A 1 448 ? 6.711 0.086 -10.547 1.00 70.44 448 PRO A C 1
ATOM 3540 O O . PRO A 1 448 ? 7.925 0.042 -10.368 1.00 70.44 448 PRO A O 1
ATOM 3543 N N . ASP A 1 449 ? 6.023 -0.857 -11.195 1.00 74.31 449 ASP A N 1
ATOM 3544 C CA . ASP A 1 449 ? 6.598 -2.042 -11.854 1.00 74.31 449 ASP A CA 1
ATOM 3545 C C . ASP A 1 449 ? 7.458 -2.952 -10.950 1.00 74.31 449 ASP A C 1
ATOM 3547 O O . ASP A 1 449 ? 8.177 -3.828 -11.427 1.00 74.31 449 ASP A O 1
ATOM 3551 N N . MET A 1 450 ? 7.378 -2.774 -9.627 1.00 81.38 450 MET A N 1
ATOM 3552 C CA . MET A 1 450 ? 8.181 -3.503 -8.648 1.00 81.38 450 MET A CA 1
ATOM 3553 C C . MET A 1 450 ? 7.304 -4.138 -7.563 1.00 81.38 450 MET A C 1
ATOM 3555 O O . MET A 1 450 ? 6.213 -3.663 -7.235 1.00 81.38 450 MET A O 1
ATOM 3559 N N . ALA A 1 451 ? 7.811 -5.217 -6.965 1.00 87.44 451 ALA A N 1
ATOM 3560 C CA . ALA A 1 451 ? 7.265 -5.825 -5.750 1.00 87.44 451 ALA A CA 1
ATOM 3561 C C . ALA A 1 451 ? 7.964 -5.277 -4.491 1.00 87.44 451 ALA A C 1
ATOM 3563 O O . ALA A 1 451 ? 8.283 -6.016 -3.566 1.00 87.44 451 ALA A O 1
ATOM 3564 N N . VAL A 1 452 ? 8.231 -3.969 -4.480 1.00 83.56 452 VAL A N 1
ATOM 3565 C CA . VAL A 1 452 ? 8.832 -3.250 -3.349 1.00 83.56 452 VAL A CA 1
ATOM 3566 C C . VAL A 1 452 ? 7.753 -2.389 -2.716 1.00 83.56 452 VAL A C 1
ATOM 3568 O O . VAL A 1 452 ? 7.183 -1.537 -3.394 1.00 83.56 452 VAL A O 1
ATOM 3571 N N . LEU A 1 453 ? 7.447 -2.627 -1.444 1.00 83.94 453 LEU A N 1
ATOM 3572 C CA . LEU A 1 453 ? 6.407 -1.893 -0.732 1.00 83.94 453 LEU A CA 1
ATOM 3573 C C . LEU A 1 453 ? 6.838 -0.442 -0.448 1.00 83.94 453 LEU A C 1
ATOM 3575 O O . LEU A 1 453 ? 8.001 -0.185 -0.134 1.00 83.94 453 LEU A O 1
ATOM 3579 N N . VAL A 1 454 ? 5.900 0.499 -0.549 1.00 79.31 454 VAL A N 1
ATOM 3580 C CA . VAL A 1 454 ? 6.100 1.898 -0.137 1.00 79.31 454 VAL A CA 1
ATOM 3581 C C . VAL A 1 454 ? 6.092 1.992 1.397 1.00 79.31 454 VAL A C 1
ATOM 3583 O O . VAL A 1 454 ? 5.332 1.285 2.057 1.00 79.31 454 VAL A O 1
ATOM 3586 N N . GLU A 1 455 ? 6.910 2.872 1.984 1.00 75.25 455 GLU A N 1
ATOM 3587 C CA . GLU A 1 455 ? 7.085 2.974 3.446 1.00 75.25 455 GLU A CA 1
ATOM 3588 C C . GLU A 1 455 ? 5.759 3.205 4.190 1.00 75.25 455 GLU A C 1
ATOM 3590 O O . GLU A 1 455 ? 5.450 2.500 5.149 1.00 75.25 455 GLU A O 1
ATOM 3595 N N . THR A 1 456 ? 4.917 4.112 3.687 1.00 74.25 456 THR A N 1
ATOM 3596 C CA . THR A 1 456 ? 3.588 4.421 4.249 1.00 74.25 456 THR A CA 1
ATOM 3597 C C . THR A 1 456 ? 2.599 3.257 4.186 1.00 74.25 456 THR A C 1
ATOM 3599 O O . THR A 1 456 ? 1.575 3.277 4.866 1.00 74.25 456 THR A O 1
ATOM 3602 N N . SER A 1 457 ? 2.899 2.208 3.417 1.00 84.88 457 SER A N 1
ATOM 3603 C CA . SER A 1 457 ? 2.087 0.988 3.346 1.00 84.88 457 SER A CA 1
ATOM 3604 C C . SER A 1 457 ? 2.494 -0.069 4.376 1.00 84.88 457 SER A C 1
ATOM 3606 O O . SER A 1 457 ? 1.729 -1.003 4.614 1.00 84.88 457 SER A O 1
ATOM 3608 N N . LYS A 1 458 ? 3.662 0.057 5.024 1.00 84.62 458 LYS A N 1
ATOM 3609 C CA . LYS A 1 458 ? 4.130 -0.914 6.030 1.00 84.62 458 LYS A CA 1
ATOM 3610 C C . LYS A 1 458 ? 3.144 -1.157 7.177 1.00 84.62 458 LYS A C 1
ATOM 3612 O O . LYS A 1 458 ? 2.979 -2.326 7.524 1.00 84.62 458 LYS A O 1
ATOM 3617 N N . PRO A 1 459 ? 2.430 -0.146 7.721 1.00 87.44 459 PRO A N 1
ATOM 3618 C CA . PRO A 1 459 ? 1.432 -0.388 8.759 1.00 87.44 459 PRO A CA 1
ATOM 3619 C C . PRO A 1 459 ? 0.356 -1.397 8.345 1.00 87.44 459 PRO A C 1
ATOM 3621 O O . PRO A 1 459 ? -0.146 -2.122 9.196 1.00 87.44 459 PRO A O 1
ATOM 3624 N N . GLN A 1 460 ? 0.035 -1.513 7.048 1.00 92.12 460 GLN A N 1
ATOM 3625 C CA . GLN A 1 460 ? -0.962 -2.479 6.571 1.00 92.12 460 GLN A CA 1
ATOM 3626 C C . GLN A 1 460 ? -0.526 -3.927 6.804 1.00 92.12 460 GLN A C 1
ATOM 3628 O O . GLN A 1 460 ? -1.367 -4.776 7.085 1.00 92.12 460 GLN A O 1
ATOM 3633 N N . LEU A 1 461 ? 0.777 -4.217 6.745 1.00 95.56 461 LEU A N 1
ATOM 3634 C CA . LEU A 1 461 ? 1.297 -5.555 7.022 1.00 95.56 461 LEU A CA 1
ATOM 3635 C C . LEU A 1 461 ? 1.055 -5.956 8.482 1.00 95.56 461 LEU A C 1
ATOM 3637 O O . LEU A 1 461 ? 0.630 -7.080 8.745 1.00 95.56 461 LEU A O 1
ATOM 3641 N N . THR A 1 462 ? 1.236 -5.019 9.418 1.00 94.81 462 THR A N 1
ATOM 3642 C CA . THR A 1 462 ? 0.934 -5.225 10.841 1.00 94.81 462 THR A CA 1
ATOM 3643 C C . THR A 1 462 ? -0.548 -5.533 11.054 1.00 94.81 462 THR A C 1
ATOM 3645 O O . THR A 1 462 ? -0.876 -6.408 11.854 1.00 94.81 462 THR A O 1
ATOM 3648 N N . LYS A 1 463 ? -1.449 -4.893 10.293 1.00 96.25 463 LYS A N 1
ATOM 3649 C CA . LYS A 1 463 ? -2.891 -5.192 10.349 1.00 96.25 463 LYS A CA 1
ATOM 3650 C C . LYS A 1 463 ? -3.193 -6.613 9.899 1.00 96.25 463 LYS A C 1
ATOM 3652 O O . LYS A 1 463 ? -3.925 -7.331 10.575 1.00 96.25 463 LYS A O 1
ATOM 3657 N N . VAL A 1 464 ? -2.593 -7.051 8.791 1.00 97.81 464 VAL A N 1
ATOM 3658 C CA . VAL A 1 464 ? -2.759 -8.427 8.296 1.00 97.81 464 VAL A CA 1
ATOM 3659 C C . VAL A 1 464 ? -2.174 -9.436 9.288 1.00 97.81 464 VAL A C 1
ATOM 3661 O O . VAL A 1 464 ? -2.805 -10.453 9.566 1.00 97.81 464 VAL A O 1
ATOM 3664 N N . LEU A 1 465 ? -1.015 -9.145 9.883 1.00 98.12 465 LEU A N 1
ATOM 3665 C CA . LEU A 1 465 ? -0.414 -9.984 10.919 1.00 98.12 465 LEU A CA 1
ATOM 3666 C C . LEU A 1 465 ? -1.318 -10.103 12.151 1.00 98.12 465 LEU A C 1
ATOM 3668 O O . LEU A 1 465 ? -1.561 -11.207 12.632 1.00 98.12 465 LEU A O 1
ATOM 3672 N N . ARG A 1 466 ? -1.851 -8.983 12.648 1.00 97.88 466 ARG A N 1
ATOM 3673 C CA . ARG A 1 466 ? -2.789 -8.964 13.777 1.00 97.88 466 ARG A CA 1
ATOM 3674 C C . ARG A 1 466 ? -4.069 -9.729 13.444 1.00 97.88 466 ARG A C 1
ATOM 3676 O O . ARG A 1 466 ? -4.520 -10.532 14.253 1.00 97.88 466 ARG A O 1
ATOM 3683 N N . PHE A 1 467 ? -4.595 -9.563 12.232 1.00 98.19 467 PHE A N 1
ATOM 3684 C CA . PHE A 1 467 ? -5.721 -10.346 11.728 1.00 98.19 467 PHE A CA 1
ATOM 3685 C C . PHE A 1 467 ? -5.444 -11.858 11.765 1.00 98.19 467 PHE A C 1
ATOM 3687 O O . PHE A 1 467 ? -6.299 -12.604 12.242 1.00 98.19 467 PHE A O 1
ATOM 3694 N N . MET A 1 468 ? -4.254 -12.301 11.341 1.00 98.06 468 MET A N 1
ATOM 3695 C CA . MET A 1 468 ? -3.857 -13.714 11.415 1.00 98.06 468 MET A CA 1
ATOM 3696 C C . MET A 1 468 ? -3.686 -14.205 12.856 1.00 98.06 468 MET A C 1
ATOM 3698 O O . MET A 1 468 ? -4.048 -15.337 13.147 1.00 98.06 468 MET A O 1
ATOM 3702 N N . LYS A 1 469 ? -3.185 -13.366 13.772 1.00 97.00 469 LYS A N 1
ATOM 3703 C CA . LYS A 1 469 ? -3.053 -13.716 15.199 1.00 97.00 469 LYS A CA 1
ATOM 3704 C C . LYS A 1 469 ? -4.408 -13.859 15.897 1.00 97.00 469 LYS A C 1
ATOM 3706 O O . LYS A 1 469 ? -4.584 -14.764 16.701 1.00 97.00 469 LYS A O 1
ATOM 3711 N N . VAL A 1 470 ? -5.369 -12.991 15.581 1.00 97.81 470 VAL A N 1
ATOM 3712 C CA . VAL A 1 470 ? -6.744 -13.064 16.115 1.00 97.81 470 VAL A CA 1
ATOM 3713 C C . VAL A 1 470 ? -7.503 -14.274 15.551 1.00 97.81 470 VAL A C 1
ATOM 3715 O O . VAL A 1 470 ? -8.375 -14.832 16.218 1.00 97.81 470 VAL A O 1
ATOM 3718 N N . ASN A 1 471 ? -7.158 -14.699 14.334 1.00 97.06 471 ASN A N 1
ATOM 3719 C CA . ASN A 1 471 ? -7.778 -15.811 13.618 1.00 97.06 471 ASN A CA 1
ATOM 3720 C C . ASN A 1 471 ? -6.781 -16.963 13.387 1.00 97.06 471 ASN A C 1
ATOM 3722 O O . ASN A 1 471 ? -6.653 -17.470 12.280 1.00 97.06 471 ASN A O 1
ATOM 3726 N N . ASP A 1 472 ? -6.074 -17.383 14.432 1.00 92.94 472 ASP A N 1
ATOM 3727 C CA . ASP A 1 472 ? -4.973 -18.361 14.389 1.00 92.94 472 ASP A CA 1
ATOM 3728 C C . ASP A 1 472 ? -5.294 -19.736 13.757 1.00 92.94 472 ASP A C 1
ATOM 3730 O O . ASP A 1 472 ? -4.387 -20.429 13.290 1.00 92.94 472 ASP A O 1
ATOM 3734 N N . GLY A 1 473 ? -6.570 -20.126 13.706 1.00 93.19 473 GLY A N 1
ATOM 3735 C CA . GLY A 1 473 ? -7.037 -21.386 13.114 1.00 93.19 473 GLY A CA 1
ATOM 3736 C C . GLY A 1 473 ? -7.347 -21.356 11.612 1.00 93.19 473 GLY A C 1
ATOM 3737 O O . GLY A 1 473 ? -7.565 -22.418 11.026 1.00 93.19 473 GLY A O 1
ATOM 3738 N N . ILE A 1 474 ? -7.372 -20.180 10.976 1.00 97.38 474 ILE A N 1
ATOM 3739 C CA . ILE A 1 474 ? -7.792 -20.069 9.572 1.00 97.38 474 ILE A CA 1
ATOM 3740 C C . ILE A 1 474 ? -6.633 -20.356 8.617 1.00 97.38 474 ILE A C 1
ATOM 3742 O O . ILE A 1 474 ? -5.467 -20.117 8.929 1.00 97.38 474 ILE A O 1
ATOM 3746 N N . SER A 1 475 ? -6.964 -20.779 7.397 1.00 98.31 475 SER A N 1
ATOM 3747 C CA . SER A 1 475 ? -6.004 -20.812 6.288 1.00 98.31 475 SER A CA 1
ATOM 3748 C C . SER A 1 475 ? -6.403 -19.806 5.212 1.00 98.31 475 SER A C 1
ATOM 3750 O O . SER A 1 475 ? -7.576 -19.750 4.830 1.00 98.31 475 SER A O 1
ATOM 3752 N N . ILE A 1 476 ? -5.446 -19.034 4.692 1.00 98.69 476 ILE A N 1
ATOM 3753 C CA . ILE A 1 476 ? -5.677 -17.994 3.679 1.00 98.69 476 ILE A CA 1
ATOM 3754 C C . ILE A 1 476 ? -4.768 -18.134 2.450 1.00 98.69 476 ILE A C 1
ATOM 3756 O O . ILE A 1 476 ? -3.655 -18.644 2.525 1.00 98.69 476 ILE A O 1
ATOM 3760 N N . GLU A 1 477 ? -5.231 -17.611 1.316 1.00 98.69 477 GLU A N 1
ATOM 3761 C CA . GLU A 1 477 ? -4.431 -17.321 0.124 1.00 98.69 477 GLU A CA 1
ATOM 3762 C C . GLU A 1 477 ? -4.290 -15.805 -0.034 1.00 98.69 477 GLU A C 1
ATOM 3764 O O . GLU A 1 477 ? -5.285 -15.081 -0.065 1.00 98.69 477 GLU A O 1
ATOM 3769 N N . LEU A 1 478 ? -3.060 -15.326 -0.183 1.00 98.62 478 LEU A N 1
ATOM 3770 C CA . LEU A 1 478 ? -2.760 -13.961 -0.594 1.00 98.62 478 LEU A CA 1
ATOM 3771 C C . LEU A 1 478 ? -2.762 -13.889 -2.123 1.00 98.62 478 LEU A C 1
ATOM 3773 O O . LEU A 1 478 ? -1.927 -14.497 -2.790 1.00 98.62 478 LEU A O 1
ATOM 3777 N N . GLY A 1 479 ? -3.723 -13.168 -2.689 1.00 98.19 479 GLY A N 1
ATOM 3778 C CA . GLY A 1 479 ? -3.924 -13.029 -4.127 1.00 98.19 479 GLY A CA 1
ATOM 3779 C C . GLY A 1 479 ? -3.418 -11.690 -4.643 1.00 98.19 479 GLY A C 1
ATOM 3780 O O . GLY A 1 479 ? -3.949 -10.656 -4.252 1.00 98.19 479 GLY A O 1
ATOM 3781 N N . GLY A 1 480 ? -2.435 -11.694 -5.541 1.00 97.19 480 GLY A N 1
ATOM 3782 C CA . GLY A 1 480 ? -1.914 -10.482 -6.175 1.00 97.19 480 GLY A CA 1
ATOM 3783 C C . GLY A 1 480 ? -2.501 -10.265 -7.563 1.00 97.19 480 GLY A C 1
ATOM 3784 O O . GLY A 1 480 ? -2.669 -11.216 -8.327 1.00 97.19 480 GLY A O 1
ATOM 3785 N N . HIS A 1 481 ? -2.800 -9.012 -7.898 1.00 95.38 481 HIS A N 1
ATOM 3786 C CA . HIS A 1 481 ? -3.481 -8.624 -9.134 1.00 95.38 481 HIS A CA 1
ATOM 3787 C C . HIS A 1 481 ? -2.754 -7.461 -9.813 1.00 95.38 481 HIS A C 1
ATOM 3789 O O . HIS A 1 481 ? -2.089 -6.654 -9.157 1.00 95.38 481 HIS A O 1
ATOM 3795 N N . VAL A 1 482 ? -2.878 -7.376 -11.135 1.00 92.25 482 VAL A N 1
ATOM 3796 C CA . VAL A 1 482 ? -2.386 -6.248 -11.938 1.00 92.25 482 VAL A CA 1
ATOM 3797 C C . VAL A 1 482 ? -3.506 -5.674 -12.790 1.00 92.25 482 VAL A C 1
ATOM 3799 O O . VAL A 1 482 ? -4.469 -6.361 -13.142 1.00 92.25 482 VAL A O 1
ATOM 3802 N N . ASN A 1 483 ? -3.360 -4.402 -13.141 1.00 87.88 483 ASN A N 1
ATOM 3803 C CA . ASN A 1 483 ? -4.231 -3.743 -14.093 1.00 87.88 483 ASN A CA 1
ATOM 3804 C C . ASN A 1 483 ? -3.705 -3.966 -15.513 1.00 87.88 483 ASN A C 1
ATOM 3806 O O . ASN A 1 483 ? -2.588 -3.576 -15.832 1.00 87.88 483 ASN A O 1
ATOM 3810 N N . ALA A 1 484 ? -4.506 -4.607 -16.361 1.00 88.69 484 ALA A N 1
ATOM 3811 C CA . ALA A 1 484 ? -4.204 -4.759 -17.784 1.00 88.69 484 ALA A CA 1
ATOM 3812 C C . ALA A 1 484 ? -5.516 -4.802 -18.590 1.00 88.69 484 ALA A C 1
ATOM 3814 O O . ALA A 1 484 ? -5.878 -5.854 -19.136 1.00 88.69 484 ALA A O 1
ATOM 3815 N N . PRO A 1 485 ? -6.269 -3.684 -18.612 1.00 85.81 485 PRO A N 1
ATOM 3816 C CA . PRO A 1 485 ? -7.514 -3.557 -19.366 1.00 85.81 485 PRO A CA 1
ATOM 3817 C C . PRO A 1 485 ? -7.257 -3.822 -20.855 1.00 85.81 485 PRO A C 1
ATOM 3819 O O . PRO A 1 485 ? -6.223 -3.445 -21.406 1.00 85.81 485 PRO A O 1
ATOM 3822 N N . GLY A 1 486 ? -8.191 -4.500 -21.522 1.00 85.25 486 GLY A N 1
ATOM 3823 C CA . GLY A 1 486 ? -8.084 -4.809 -22.955 1.00 85.25 486 GLY A CA 1
ATOM 3824 C C . GLY A 1 486 ? -7.041 -5.870 -23.337 1.00 85.25 486 GLY A C 1
ATOM 3825 O O . GLY A 1 486 ? -6.982 -6.260 -24.502 1.00 85.25 486 GLY A O 1
ATOM 3826 N N . ILE A 1 487 ? -6.251 -6.385 -22.388 1.00 88.25 487 ILE A N 1
ATOM 3827 C CA . ILE A 1 487 ? -5.351 -7.520 -22.613 1.00 88.25 487 ILE A CA 1
ATOM 3828 C C . ILE A 1 487 ? -6.063 -8.791 -22.152 1.00 88.25 487 ILE A C 1
ATOM 3830 O O . ILE A 1 487 ? -6.418 -8.933 -20.986 1.00 88.25 487 ILE A O 1
ATOM 3834 N N . GLU A 1 488 ? -6.275 -9.752 -23.049 1.00 91.06 488 GLU A N 1
ATOM 3835 C CA . GLU A 1 488 ? -6.797 -11.060 -22.639 1.00 91.06 488 GLU A CA 1
ATOM 3836 C C . GLU A 1 488 ? -5.836 -11.732 -21.643 1.00 91.06 488 GLU A C 1
ATOM 3838 O O . GLU A 1 488 ? -4.627 -11.718 -21.882 1.00 91.06 488 GLU A O 1
ATOM 3843 N N . PRO A 1 489 ? -6.319 -12.414 -20.588 1.00 92.19 489 PRO A N 1
ATOM 3844 C CA . PRO A 1 489 ? -5.424 -12.983 -19.581 1.00 92.19 489 PRO A CA 1
ATOM 3845 C C . PRO A 1 489 ? -4.383 -13.975 -20.105 1.00 92.19 489 PRO A C 1
ATOM 3847 O O . PRO A 1 489 ? -3.273 -14.040 -19.590 1.00 92.19 489 PRO A O 1
ATOM 3850 N N . LYS A 1 490 ? -4.701 -14.713 -21.175 1.00 92.56 490 LYS A N 1
ATOM 3851 C CA . LYS A 1 490 ? -3.751 -15.624 -21.840 1.00 92.56 490 LYS A CA 1
ATOM 3852 C C . LYS A 1 490 ? -2.622 -14.895 -22.581 1.00 92.56 490 LYS A C 1
ATOM 3854 O O . LYS A 1 490 ? -1.617 -15.516 -22.904 1.00 92.56 490 LYS A O 1
ATOM 3859 N N . LYS A 1 491 ? -2.811 -13.609 -22.883 1.00 94.12 491 LYS A N 1
ATOM 3860 C CA . LYS A 1 491 ? -1.868 -12.730 -23.588 1.00 94.12 491 LYS A CA 1
ATOM 3861 C C . LYS A 1 491 ? -1.168 -11.757 -22.634 1.00 94.12 491 LYS A C 1
ATOM 3863 O O . LYS A 1 491 ? -0.413 -10.906 -23.097 1.00 94.12 491 LYS A O 1
ATOM 3868 N N . LEU A 1 492 ? -1.424 -11.855 -21.326 1.00 92.75 492 LEU A N 1
ATOM 3869 C CA . LEU A 1 492 ? -0.765 -11.015 -20.336 1.00 92.75 492 LEU A CA 1
ATOM 3870 C C . LEU A 1 492 ? 0.756 -11.250 -20.395 1.00 92.75 492 LEU A C 1
ATOM 3872 O O . LEU A 1 492 ? 1.182 -12.410 -20.380 1.00 92.75 492 LEU A O 1
ATOM 3876 N N . PRO A 1 493 ? 1.588 -10.192 -20.451 1.00 93.38 493 PRO A N 1
ATOM 3877 C CA . PRO A 1 493 ? 3.033 -10.352 -20.418 1.00 93.38 493 PRO A CA 1
ATOM 3878 C C . PRO A 1 493 ? 3.477 -11.137 -19.183 1.00 93.38 493 PRO A C 1
ATOM 3880 O O . PRO A 1 493 ? 2.970 -10.925 -18.079 1.00 93.38 493 PRO A O 1
ATOM 3883 N N . LYS A 1 494 ? 4.464 -12.022 -19.356 1.00 94.25 494 LYS A N 1
ATOM 3884 C CA . LYS A 1 494 ? 4.981 -12.858 -18.263 1.00 94.25 494 LYS A CA 1
ATOM 3885 C C . LYS A 1 494 ? 5.443 -12.016 -17.068 1.00 94.25 494 LYS A C 1
ATOM 3887 O O . LYS A 1 494 ? 5.148 -12.377 -15.936 1.00 94.25 494 LYS A O 1
ATOM 3892 N N . SER A 1 495 ? 6.087 -10.878 -17.329 1.00 91.19 495 SER A N 1
ATOM 3893 C CA . SER A 1 495 ? 6.543 -9.934 -16.303 1.00 91.19 495 SER A CA 1
ATOM 3894 C C . SER A 1 495 ? 5.400 -9.377 -15.449 1.00 91.19 495 SER A C 1
ATOM 3896 O O . SER A 1 495 ? 5.547 -9.271 -14.238 1.00 91.19 495 SER A O 1
ATOM 3898 N N . GLU A 1 496 ? 4.247 -9.070 -16.046 1.00 91.12 496 GLU A N 1
ATOM 3899 C CA . GLU A 1 496 ? 3.069 -8.564 -15.325 1.00 91.12 496 GLU A CA 1
ATOM 3900 C C . GLU A 1 496 ? 2.426 -9.657 -14.466 1.00 91.12 496 GLU A C 1
ATOM 3902 O O . GLU A 1 496 ? 2.018 -9.433 -13.323 1.00 91.12 496 GLU A O 1
ATOM 3907 N N . PHE A 1 497 ? 2.375 -10.882 -14.995 1.00 95.19 497 PHE A N 1
ATOM 3908 C CA . PHE A 1 497 ? 1.930 -12.027 -14.212 1.00 95.19 497 PHE A CA 1
ATOM 3909 C C . PHE A 1 497 ? 2.869 -12.281 -13.021 1.00 95.19 497 PHE A C 1
ATOM 3911 O O . PHE A 1 497 ? 2.401 -12.383 -11.886 1.00 95.19 497 PHE A O 1
ATOM 3918 N N . GLU A 1 498 ? 4.183 -12.317 -13.249 1.00 96.44 498 GLU A N 1
ATOM 3919 C CA . GLU A 1 498 ? 5.203 -12.472 -12.203 1.00 96.44 498 GLU A CA 1
ATOM 3920 C C . GLU A 1 498 ? 5.158 -11.332 -11.178 1.00 96.44 498 GLU A C 1
ATOM 3922 O O . GLU A 1 498 ? 5.277 -11.586 -9.982 1.00 96.44 498 GLU A O 1
ATOM 3927 N N . LEU A 1 499 ? 4.900 -10.093 -11.602 1.00 92.31 499 LEU A N 1
ATOM 3928 C CA . LEU A 1 499 ? 4.708 -8.955 -10.702 1.00 92.31 499 LEU A CA 1
ATOM 3929 C C . LEU A 1 499 ? 3.531 -9.188 -9.747 1.00 92.31 499 LEU A C 1
ATOM 3931 O O . LEU A 1 499 ? 3.655 -8.949 -8.544 1.00 92.31 499 LEU A O 1
ATOM 3935 N N . SER A 1 500 ? 2.412 -9.713 -10.258 1.00 97.12 500 SER A N 1
ATOM 3936 C CA . SER A 1 500 ? 1.261 -10.086 -9.428 1.00 97.12 500 SER A CA 1
ATOM 3937 C C . SER A 1 500 ? 1.621 -11.171 -8.400 1.00 97.12 500 SER A C 1
ATOM 3939 O O . SER A 1 500 ? 1.252 -11.058 -7.231 1.00 97.12 500 SER A O 1
ATOM 3941 N N . VAL A 1 501 ? 2.412 -12.178 -8.797 1.00 98.00 501 VAL A N 1
ATOM 3942 C CA . VAL A 1 501 ? 2.903 -13.238 -7.899 1.00 98.00 501 VAL A CA 1
ATOM 3943 C C . VAL A 1 501 ? 3.807 -12.647 -6.820 1.00 98.00 501 VAL A C 1
ATOM 3945 O O . VAL A 1 501 ? 3.599 -12.902 -5.636 1.00 98.00 501 VAL A O 1
ATOM 3948 N N . ASN A 1 502 ? 4.783 -11.830 -7.211 1.00 97.31 502 ASN A N 1
ATOM 3949 C CA . ASN A 1 502 ? 5.797 -11.293 -6.308 1.00 97.31 502 ASN A CA 1
ATOM 3950 C C . ASN A 1 502 ? 5.203 -10.332 -5.270 1.00 97.31 502 ASN A C 1
ATOM 3952 O O . ASN A 1 502 ? 5.629 -10.345 -4.120 1.00 97.31 502 ASN A O 1
ATOM 3956 N N . ARG A 1 503 ? 4.181 -9.542 -5.626 1.00 96.19 503 ARG A N 1
ATOM 3957 C CA . ARG A 1 503 ? 3.471 -8.675 -4.667 1.00 96.19 503 ARG A CA 1
ATOM 3958 C C . ARG A 1 503 ? 2.699 -9.472 -3.617 1.00 96.19 503 ARG A C 1
ATOM 3960 O O . ARG A 1 503 ? 2.729 -9.120 -2.442 1.00 96.19 503 ARG A O 1
ATOM 3967 N N . ALA A 1 504 ? 2.052 -10.565 -4.018 1.00 98.38 504 ALA A N 1
ATOM 3968 C CA . ALA A 1 504 ? 1.410 -11.475 -3.072 1.00 98.38 504 ALA A CA 1
ATOM 3969 C C . ALA A 1 504 ? 2.440 -12.191 -2.187 1.00 98.38 504 ALA A C 1
ATOM 3971 O O . ALA A 1 504 ? 2.272 -12.264 -0.968 1.00 98.38 504 ALA A O 1
ATOM 3972 N N . LYS A 1 505 ? 3.537 -12.656 -2.798 1.00 98.19 505 LYS A N 1
ATOM 3973 C CA . LYS A 1 505 ? 4.654 -13.295 -2.102 1.00 98.19 505 LYS A CA 1
ATOM 3974 C C . LYS A 1 505 ? 5.283 -12.367 -1.063 1.00 98.19 505 LYS A C 1
ATOM 3976 O O . LYS A 1 505 ? 5.599 -12.822 0.024 1.00 98.19 505 LYS A O 1
ATOM 3981 N N . PHE A 1 506 ? 5.412 -11.074 -1.356 1.00 97.38 506 PHE A N 1
ATOM 3982 C CA . PHE A 1 506 ? 5.948 -10.094 -0.411 1.00 97.38 506 PHE A CA 1
ATOM 3983 C C . PHE A 1 506 ? 5.166 -10.090 0.913 1.00 97.38 506 PHE A C 1
ATOM 3985 O O . PHE A 1 506 ? 5.757 -10.148 1.989 1.00 97.38 506 PHE A O 1
ATOM 3992 N N . VAL A 1 507 ? 3.830 -10.065 0.839 1.00 98.19 507 VAL A N 1
ATOM 3993 C CA . VAL A 1 507 ? 2.971 -10.112 2.034 1.00 98.19 507 VAL A CA 1
ATOM 3994 C C . VAL A 1 507 ? 3.080 -11.473 2.725 1.00 98.19 507 VAL A C 1
ATOM 3996 O O . VAL A 1 507 ? 3.168 -11.532 3.947 1.00 98.19 507 VAL A O 1
ATOM 3999 N N . HIS A 1 508 ? 3.129 -12.561 1.954 1.00 98.50 508 HIS A N 1
ATOM 4000 C CA . HIS A 1 508 ? 3.302 -13.914 2.484 1.00 98.50 508 HIS A CA 1
ATOM 4001 C C . HIS A 1 508 ? 4.604 -14.061 3.277 1.00 98.50 508 HIS A C 1
ATOM 4003 O O . HIS A 1 508 ? 4.580 -14.519 4.415 1.00 98.50 508 HIS A O 1
ATOM 4009 N N . ASP A 1 509 ? 5.729 -13.647 2.695 1.00 98.12 509 ASP A N 1
ATOM 4010 C CA . ASP A 1 509 ? 7.044 -13.747 3.322 1.00 98.12 509 ASP A CA 1
ATOM 4011 C C . ASP A 1 509 ? 7.111 -12.891 4.587 1.00 98.12 509 ASP A C 1
ATOM 4013 O O . ASP A 1 509 ? 7.681 -13.318 5.586 1.00 98.12 509 ASP A O 1
ATOM 4017 N N . TYR A 1 510 ? 6.480 -11.711 4.579 1.00 97.81 510 TYR A N 1
ATOM 4018 C CA . TYR A 1 510 ? 6.350 -10.904 5.787 1.00 97.81 510 TYR A CA 1
ATOM 4019 C C . TYR A 1 510 ? 5.620 -11.665 6.902 1.00 97.81 510 TYR A C 1
ATOM 4021 O O . TYR A 1 510 ? 6.107 -11.684 8.029 1.00 97.81 510 TYR A O 1
ATOM 4029 N N . LEU A 1 511 ? 4.482 -12.305 6.609 1.00 98.12 511 LEU A N 1
ATOM 4030 C CA . LEU A 1 511 ? 3.733 -13.075 7.610 1.00 98.12 511 LEU A CA 1
ATOM 4031 C C . LEU A 1 511 ? 4.535 -14.277 8.118 1.00 98.12 511 LEU A C 1
ATOM 4033 O O . LEU A 1 511 ? 4.589 -14.501 9.324 1.00 98.12 511 LEU A O 1
ATOM 4037 N N . LEU A 1 512 ? 5.195 -15.005 7.215 1.00 97.44 512 LEU A N 1
ATOM 4038 C CA . LEU A 1 512 ? 6.042 -16.145 7.563 1.00 97.44 512 LEU A CA 1
ATOM 4039 C C . LEU A 1 512 ? 7.197 -15.732 8.488 1.00 97.44 512 LEU A C 1
ATOM 4041 O O . LEU A 1 512 ? 7.456 -16.393 9.487 1.00 97.44 512 LEU A O 1
ATOM 4045 N N . ASN A 1 513 ? 7.846 -14.604 8.190 1.00 97.88 513 ASN A N 1
ATOM 4046 C CA . ASN A 1 513 ? 8.926 -14.043 9.006 1.00 97.88 513 ASN A CA 1
ATOM 4047 C C . ASN A 1 513 ? 8.440 -13.457 10.346 1.00 97.88 513 ASN A C 1
ATOM 4049 O O . ASN A 1 513 ? 9.263 -13.073 11.169 1.00 97.88 513 ASN A O 1
ATOM 4053 N N . ASN A 1 514 ? 7.123 -13.354 10.552 1.00 97.56 514 ASN A N 1
ATOM 4054 C CA . ASN A 1 514 ? 6.490 -12.910 11.796 1.00 97.56 514 ASN A CA 1
ATOM 4055 C C . ASN A 1 514 ? 5.684 -14.050 12.450 1.00 97.56 514 ASN A C 1
ATOM 4057 O O . ASN A 1 514 ? 4.629 -13.815 13.047 1.00 97.56 514 ASN A O 1
ATOM 4061 N N . ASP A 1 515 ? 6.187 -15.280 12.314 1.00 96.44 515 ASP A N 1
ATOM 4062 C CA . ASP A 1 515 ? 5.717 -16.492 12.994 1.00 96.44 515 ASP A CA 1
ATOM 4063 C C . ASP A 1 515 ? 4.290 -16.944 12.637 1.00 96.44 515 ASP A C 1
ATOM 4065 O O . ASP A 1 515 ? 3.667 -17.718 13.368 1.00 96.44 515 ASP A O 1
ATOM 4069 N N . VAL A 1 516 ? 3.750 -16.515 11.491 1.00 97.06 516 VAL A N 1
ATOM 4070 C CA . VAL A 1 516 ? 2.516 -17.114 10.966 1.00 97.06 516 VAL A CA 1
ATOM 4071 C C . VAL A 1 516 ? 2.841 -18.486 10.376 1.00 97.06 516 VAL A C 1
ATOM 4073 O O . VAL A 1 516 ? 3.712 -18.621 9.518 1.00 97.06 516 VAL A O 1
ATOM 4076 N N . ASN A 1 517 ? 2.116 -19.515 10.822 1.00 96.50 517 ASN A N 1
ATOM 4077 C CA . ASN A 1 517 ? 2.329 -20.894 10.388 1.00 96.50 517 ASN A CA 1
ATOM 4078 C C . ASN A 1 517 ? 2.207 -21.017 8.859 1.00 96.50 517 ASN A C 1
ATOM 4080 O O . ASN A 1 517 ? 1.180 -20.663 8.281 1.00 96.50 517 ASN A O 1
ATOM 4084 N N . SER A 1 518 ? 3.235 -21.572 8.214 1.00 96.31 518 SER A N 1
ATOM 4085 C CA . SER A 1 518 ? 3.291 -21.743 6.758 1.00 96.31 518 SER A CA 1
ATOM 4086 C C . SER A 1 518 ? 2.151 -22.599 6.201 1.00 96.31 518 SER A C 1
ATOM 4088 O O . SER A 1 518 ? 1.746 -22.402 5.063 1.00 96.31 518 SER A O 1
ATOM 4090 N N . SER A 1 519 ? 1.583 -23.516 6.991 1.00 96.44 519 SER A N 1
ATOM 4091 C CA . SER A 1 519 ? 0.410 -24.301 6.577 1.00 96.44 519 SER A CA 1
ATOM 4092 C C . SER A 1 519 ? -0.891 -23.483 6.526 1.00 96.44 519 SER A C 1
ATOM 4094 O O . SER A 1 519 ? -1.836 -23.881 5.846 1.00 96.44 519 SER A O 1
ATOM 4096 N N . ASN A 1 520 ? -0.927 -22.320 7.185 1.00 97.44 520 ASN A N 1
ATOM 4097 C CA . ASN A 1 520 ? -2.084 -21.424 7.238 1.00 97.44 520 ASN A CA 1
ATOM 4098 C C . ASN A 1 520 ? -2.036 -20.314 6.182 1.00 97.44 520 ASN A C 1
ATOM 4100 O O . ASN A 1 520 ? -3.007 -19.571 6.034 1.00 97.44 520 ASN A O 1
ATOM 4104 N N . ILE A 1 521 ? -0.940 -20.178 5.436 1.00 98.38 521 ILE A N 1
ATOM 4105 C CA . ILE A 1 521 ? -0.791 -19.134 4.422 1.00 98.38 521 ILE A CA 1
ATOM 4106 C C . ILE A 1 521 ? -0.275 -19.712 3.109 1.00 98.38 521 ILE A C 1
ATOM 4108 O O . ILE A 1 521 ? 0.635 -20.529 3.057 1.00 98.38 521 ILE A O 1
ATOM 4112 N N . THR A 1 522 ? -0.849 -19.253 2.009 1.00 98.62 522 THR A N 1
ATOM 4113 C CA . THR A 1 522 ? -0.324 -19.478 0.664 1.00 98.62 522 THR A CA 1
ATOM 4114 C C . THR A 1 522 ? -0.440 -18.188 -0.138 1.00 98.62 522 THR A C 1
ATOM 4116 O O . THR A 1 522 ? -1.033 -17.212 0.325 1.00 98.62 522 THR A O 1
ATOM 4119 N N . PHE A 1 523 ? 0.136 -18.137 -1.334 1.00 98.69 523 PHE A N 1
ATOM 4120 C CA . PHE A 1 523 ? 0.045 -16.967 -2.199 1.00 98.69 523 PHE A CA 1
ATOM 4121 C C . PHE A 1 523 ? -0.111 -17.359 -3.662 1.00 98.69 523 PHE A C 1
ATOM 4123 O O . PHE A 1 523 ? 0.332 -18.421 -4.101 1.00 98.69 523 PHE A O 1
ATOM 4130 N N . LYS A 1 524 ? -0.743 -16.474 -4.432 1.00 98.38 524 LYS A N 1
ATOM 4131 C CA . LYS A 1 524 ? -1.015 -16.682 -5.849 1.00 98.38 524 LYS A CA 1
ATOM 4132 C C . LYS A 1 524 ? -1.033 -15.365 -6.614 1.00 98.38 524 LYS A C 1
ATOM 4134 O O . LYS A 1 524 ? -1.646 -14.391 -6.188 1.00 98.38 524 LYS A O 1
ATOM 4139 N N . GLY A 1 525 ? -0.409 -15.360 -7.788 1.00 97.69 525 GLY A N 1
ATOM 4140 C CA . GLY A 1 525 ? -0.610 -14.307 -8.780 1.00 97.69 525 GLY A CA 1
ATOM 4141 C C . GLY A 1 525 ? -1.828 -14.608 -9.645 1.00 97.69 525 GLY A C 1
ATOM 4142 O O . GLY A 1 525 ? -1.951 -15.697 -10.210 1.00 97.69 525 GLY A O 1
ATOM 4143 N N . TYR A 1 526 ? -2.733 -13.644 -9.748 1.00 97.44 526 TYR A N 1
ATOM 4144 C CA . TYR A 1 526 ? -3.906 -13.704 -10.615 1.00 97.44 526 TYR A CA 1
ATOM 4145 C C . TYR A 1 526 ? -3.701 -12.962 -11.937 1.00 97.44 526 TYR A C 1
ATOM 4147 O O . TYR A 1 526 ? -4.549 -13.068 -12.829 1.00 97.44 526 TYR A O 1
ATOM 4155 N N . GLY A 1 527 ? -2.601 -12.224 -12.098 1.00 96.19 527 GLY A N 1
ATOM 4156 C CA . GLY A 1 527 ? -2.428 -11.344 -13.245 1.00 96.19 527 GLY A CA 1
ATOM 4157 C C . GLY A 1 527 ? -3.612 -10.377 -13.356 1.00 96.19 527 GLY A C 1
ATOM 4158 O O . GLY A 1 527 ? -4.024 -9.769 -12.369 1.00 96.19 527 GLY A O 1
ATOM 4159 N N . ASN A 1 528 ? -4.208 -10.302 -14.544 1.00 94.88 528 ASN A N 1
ATOM 4160 C CA . ASN A 1 528 ? -5.402 -9.506 -14.828 1.00 94.88 528 ASN A CA 1
ATOM 4161 C C . ASN A 1 528 ? -6.692 -10.348 -14.938 1.00 94.88 528 ASN A C 1
ATOM 4163 O O . ASN A 1 528 ? -7.715 -9.860 -15.414 1.00 94.88 528 ASN A O 1
ATOM 4167 N N . THR A 1 529 ? -6.678 -11.614 -14.497 1.00 95.06 529 THR A N 1
ATOM 4168 C CA . THR A 1 529 ? -7.844 -12.522 -14.608 1.00 95.06 529 THR A CA 1
ATOM 4169 C C . THR A 1 529 ? -9.042 -12.098 -13.755 1.00 95.06 529 THR A C 1
ATOM 4171 O O . THR A 1 529 ? -10.162 -12.527 -14.022 1.00 95.06 529 THR A O 1
ATOM 4174 N N . LYS A 1 530 ? -8.811 -11.280 -12.721 1.00 93.12 530 LYS A N 1
ATOM 4175 C CA . LYS A 1 530 ? -9.810 -10.835 -11.735 1.00 93.12 530 LYS A CA 1
ATOM 4176 C C . LYS A 1 530 ? -9.790 -9.315 -11.539 1.00 93.12 530 LYS A C 1
ATOM 4178 O O . LYS A 1 530 ? -9.857 -8.820 -10.407 1.00 93.12 530 LYS A O 1
ATOM 4183 N N . MET A 1 531 ? -9.660 -8.574 -12.640 1.00 91.94 531 MET A N 1
ATOM 4184 C CA . MET A 1 531 ? -9.879 -7.126 -12.626 1.00 91.94 531 MET A CA 1
ATOM 4185 C C . MET A 1 531 ? -11.309 -6.835 -12.160 1.00 91.94 531 MET A C 1
ATOM 4187 O O . MET A 1 531 ? -12.262 -7.421 -12.669 1.00 91.94 531 MET A O 1
ATOM 4191 N N . LYS A 1 532 ? -11.445 -5.940 -11.182 1.00 90.06 532 LYS A N 1
ATOM 4192 C CA . LYS A 1 532 ? -12.741 -5.429 -10.720 1.00 90.06 532 LYS A CA 1
ATOM 4193 C C . LYS A 1 532 ? -13.319 -4.427 -11.710 1.00 90.06 532 LYS A C 1
ATOM 4195 O O . LYS A 1 532 ? -14.524 -4.405 -11.918 1.00 90.06 532 LYS A O 1
ATOM 4200 N N . ASN A 1 533 ? -12.433 -3.670 -12.352 1.00 87.75 533 ASN A N 1
ATOM 4201 C CA . ASN A 1 533 ? -12.759 -2.629 -13.312 1.00 87.75 533 ASN A CA 1
ATOM 4202 C C . ASN A 1 533 ? -12.107 -2.982 -14.664 1.00 87.75 533 ASN A C 1
ATOM 4204 O O . ASN A 1 533 ? -10.975 -2.578 -14.922 1.00 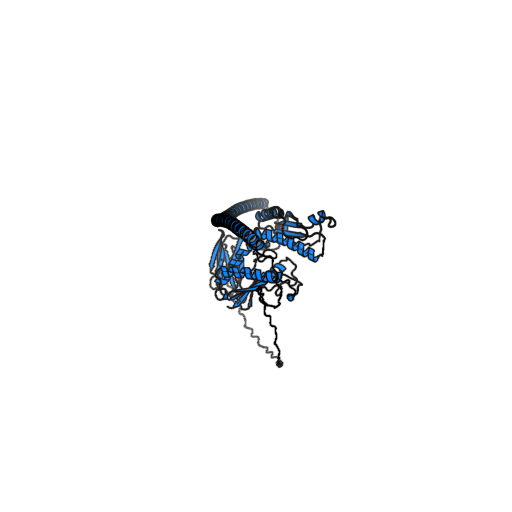87.75 533 ASN A O 1
ATOM 4208 N N . PRO A 1 534 ? -12.756 -3.775 -15.539 1.00 86.12 534 PRO A N 1
ATOM 4209 C CA . PRO A 1 534 ? -12.145 -4.265 -16.786 1.00 86.12 534 PRO A CA 1
ATOM 4210 C C . PRO A 1 534 ? -11.795 -3.165 -17.797 1.00 86.12 534 PRO A C 1
ATOM 4212 O O . PRO A 1 534 ? -11.013 -3.392 -18.719 1.00 86.12 534 PRO A O 1
ATOM 4215 N N . THR A 1 535 ? -12.390 -1.986 -17.623 1.00 83.88 535 THR A N 1
ATOM 4216 C CA . THR A 1 535 ? -12.169 -0.778 -18.423 1.00 83.88 535 THR A CA 1
ATOM 4217 C C . THR A 1 535 ? -11.361 0.277 -17.677 1.00 83.88 535 THR A C 1
ATOM 4219 O O . THR A 1 535 ? -11.276 1.403 -18.169 1.00 83.88 535 THR A O 1
ATOM 4222 N N . ALA A 1 536 ? -10.806 -0.063 -16.503 1.00 77.88 536 ALA A N 1
ATOM 4223 C CA . ALA A 1 536 ? -10.025 0.866 -15.697 1.00 77.88 536 ALA A CA 1
ATOM 4224 C C . ALA A 1 536 ? -8.979 1.520 -16.576 1.00 77.88 536 ALA A C 1
ATOM 4226 O O . ALA A 1 536 ? -8.146 0.842 -17.178 1.00 77.88 536 ALA A O 1
ATOM 4227 N N . ARG A 1 537 ? -9.010 2.844 -16.651 1.00 67.38 537 ARG A N 1
ATOM 4228 C CA . ARG A 1 537 ? -7.911 3.557 -17.287 1.00 67.38 537 ARG A CA 1
ATOM 4229 C C . ARG A 1 537 ? -6.668 3.320 -16.453 1.00 67.38 537 ARG A C 1
ATOM 4231 O O . ARG A 1 537 ? -6.771 3.159 -15.230 1.00 67.38 537 ARG A O 1
ATOM 4238 N N . ALA A 1 538 ? -5.522 3.299 -17.126 1.00 53.00 538 ALA A N 1
ATOM 4239 C CA . ALA A 1 538 ? -4.248 3.343 -16.435 1.00 53.00 538 ALA A CA 1
ATOM 4240 C C . ALA A 1 538 ? -4.304 4.453 -15.364 1.00 53.00 538 ALA A C 1
ATOM 4242 O O . ALA A 1 538 ? -5.065 5.415 -15.492 1.00 53.00 538 ALA A O 1
ATOM 4243 N N . TYR A 1 539 ? -3.656 4.177 -14.245 1.00 52.47 539 TYR A N 1
ATOM 4244 C CA . TYR A 1 539 ? -3.432 5.029 -13.090 1.00 52.47 539 TYR A CA 1
ATOM 4245 C C . TYR A 1 539 ? -4.580 5.902 -12.556 1.00 52.47 539 TYR A C 1
ATOM 4247 O O . TYR A 1 539 ? -4.380 6.937 -11.914 1.00 52.47 539 TYR A O 1
ATOM 4255 N N . SER A 1 540 ? -5.799 5.393 -12.721 1.00 60.47 540 SER A N 1
ATOM 4256 C CA . SER A 1 540 ? -7.020 5.819 -12.039 1.00 60.47 540 SER A CA 1
ATOM 4257 C C . SER A 1 540 ? -7.181 5.143 -10.667 1.00 60.47 540 SER A C 1
ATOM 4259 O O . SER A 1 540 ? -6.519 4.152 -10.354 1.00 60.47 540 SER A O 1
ATOM 4261 N N . ASN A 1 541 ? -8.124 5.621 -9.846 1.00 67.31 541 ASN A N 1
ATOM 4262 C CA . ASN A 1 541 ? -8.519 4.889 -8.634 1.00 67.31 541 ASN A CA 1
ATOM 4263 C C . ASN A 1 541 ? -9.019 3.469 -8.972 1.00 67.31 541 ASN A C 1
ATOM 4265 O O . ASN A 1 541 ? -8.729 2.527 -8.242 1.00 67.31 541 ASN A O 1
ATOM 4269 N N . GLU A 1 542 ? -9.681 3.297 -10.119 1.00 77.31 542 GLU A N 1
ATOM 4270 C CA . GLU A 1 542 ? -10.117 1.991 -10.624 1.00 77.31 542 GLU A CA 1
ATOM 4271 C C . GLU A 1 542 ? -8.935 1.066 -10.965 1.00 77.31 542 GLU A C 1
ATOM 4273 O O . GLU A 1 542 ? -9.024 -0.147 -10.753 1.00 77.31 542 GLU A O 1
ATOM 4278 N N . GLU A 1 543 ? -7.816 1.617 -11.458 1.00 78.88 543 GLU A N 1
ATOM 4279 C CA . GLU A 1 543 ? -6.569 0.864 -11.625 1.00 78.88 543 GLU A CA 1
ATOM 4280 C C . GLU A 1 543 ? -6.032 0.408 -10.270 1.00 78.88 543 GLU A C 1
ATOM 4282 O O . GLU A 1 543 ? -5.657 -0.754 -10.149 1.00 78.88 543 GLU A O 1
ATOM 4287 N N . LEU A 1 544 ? -6.003 1.275 -9.254 1.00 71.44 544 LEU A N 1
ATOM 4288 C CA . LEU A 1 544 ? -5.524 0.895 -7.919 1.00 71.44 544 LEU A CA 1
ATOM 4289 C C . LEU A 1 544 ? -6.374 -0.237 -7.319 1.00 71.44 544 LEU A C 1
ATOM 4291 O O . LEU A 1 544 ? -5.848 -1.131 -6.660 1.00 71.44 544 LEU A O 1
ATOM 4295 N N . GLU A 1 545 ? -7.673 -0.269 -7.614 1.00 82.06 545 GLU A N 1
ATOM 4296 C CA . GLU A 1 545 ? -8.546 -1.392 -7.251 1.00 82.06 545 GLU A CA 1
ATOM 4297 C C . GLU A 1 545 ? -8.239 -2.686 -8.028 1.00 82.06 545 GLU A C 1
ATOM 4299 O O . GLU A 1 545 ? -8.457 -3.796 -7.524 1.00 82.06 545 GLU A O 1
ATOM 4304 N N . AS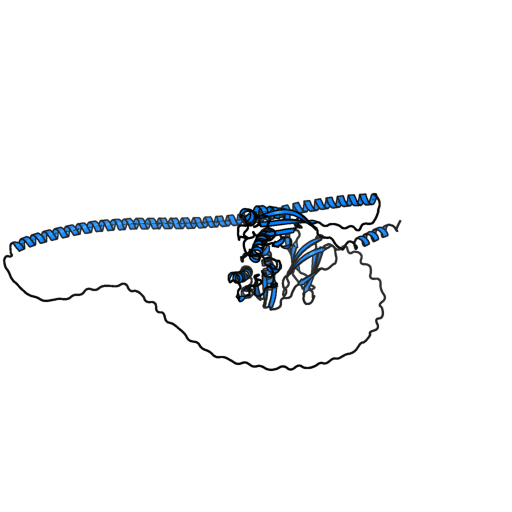N A 1 546 ? -7.718 -2.580 -9.251 1.00 88.69 546 ASN A N 1
ATOM 4305 C CA . ASN A 1 546 ? -7.207 -3.724 -10.003 1.00 88.69 546 ASN A CA 1
ATOM 4306 C C . ASN A 1 546 ? -5.811 -4.148 -9.519 1.00 88.69 546 ASN A C 1
ATOM 4308 O O . ASN A 1 546 ? -5.546 -5.342 -9.425 1.00 88.69 546 ASN A O 1
ATOM 4312 N N . MET A 1 547 ? -4.941 -3.201 -9.167 1.00 87.81 547 MET A N 1
ATOM 4313 C CA . MET A 1 547 ? -3.578 -3.400 -8.667 1.00 87.81 547 MET A CA 1
ATOM 4314 C C . MET A 1 547 ? -3.567 -3.597 -7.155 1.00 87.81 547 MET A C 1
ATOM 4316 O O . MET A 1 547 ? -3.077 -2.766 -6.393 1.00 87.81 547 MET A O 1
ATOM 4320 N N . ARG A 1 548 ? -4.099 -4.730 -6.714 1.00 92.75 548 ARG A N 1
ATOM 4321 C CA . ARG A 1 548 ? -4.296 -5.015 -5.293 1.00 92.75 548 ARG A CA 1
ATOM 4322 C C . ARG A 1 548 ? -3.637 -6.314 -4.858 1.00 92.75 548 ARG A C 1
ATOM 4324 O O . ARG A 1 548 ? -3.397 -7.211 -5.668 1.00 92.75 548 ARG A O 1
ATOM 4331 N N . VAL A 1 549 ? -3.450 -6.437 -3.549 1.00 96.31 549 VAL A N 1
ATOM 4332 C CA . VAL A 1 549 ? -3.330 -7.732 -2.878 1.00 96.31 549 VAL A CA 1
ATOM 4333 C C . VAL A 1 549 ? -4.592 -7.948 -2.050 1.00 96.31 549 VAL A C 1
ATOM 4335 O O . VAL A 1 549 ? -5.068 -7.040 -1.366 1.00 96.31 549 VAL A O 1
ATOM 4338 N N . GLU A 1 550 ? -5.167 -9.139 -2.141 1.00 96.38 550 GLU A N 1
ATOM 4339 C CA . GLU A 1 550 ? -6.341 -9.535 -1.368 1.00 96.38 550 GLU A CA 1
ATOM 4340 C C . GLU A 1 550 ? -6.051 -10.785 -0.540 1.00 96.38 550 GLU A C 1
ATOM 4342 O O . GLU A 1 550 ? -5.261 -11.639 -0.929 1.00 96.38 550 GLU A O 1
ATOM 4347 N N . ILE A 1 551 ? -6.710 -10.893 0.604 1.00 98.25 551 ILE A N 1
ATOM 4348 C CA . ILE A 1 551 ? -6.782 -12.098 1.420 1.00 98.25 551 ILE A CA 1
ATOM 4349 C C . ILE A 1 551 ? -7.984 -12.890 0.926 1.00 98.25 551 ILE A C 1
ATOM 4351 O O . ILE A 1 551 ? -9.067 -12.325 0.790 1.00 98.25 551 ILE A O 1
ATOM 4355 N N . LYS A 1 552 ? -7.827 -14.188 0.689 1.00 98.31 552 LYS A N 1
ATOM 4356 C CA . LYS A 1 552 ? -8.926 -15.116 0.427 1.00 98.31 552 LYS A CA 1
ATOM 4357 C C . LYS A 1 552 ? -8.927 -16.217 1.477 1.00 98.31 552 LYS A C 1
ATOM 4359 O O . LYS A 1 552 ? -7.917 -16.884 1.659 1.00 98.31 552 LYS A O 1
ATOM 4364 N N . VAL A 1 553 ? -10.063 -16.447 2.124 1.00 98.50 553 VAL A N 1
ATOM 4365 C CA . VAL A 1 553 ? -10.208 -17.526 3.109 1.00 98.50 553 VAL A CA 1
ATOM 4366 C C . VAL A 1 553 ? -10.288 -18.870 2.386 1.00 98.50 553 VAL A C 1
ATOM 4368 O O . VAL A 1 553 ? -11.109 -19.050 1.485 1.00 98.50 553 VAL A O 1
ATOM 4371 N N . LEU A 1 554 ? -9.444 -19.820 2.779 1.00 98.00 554 LEU A N 1
ATOM 4372 C CA . LEU A 1 554 ? -9.439 -21.196 2.277 1.00 98.00 554 LEU A CA 1
ATOM 4373 C C . LEU A 1 554 ? -10.069 -22.173 3.274 1.00 98.00 554 LEU A C 1
ATOM 4375 O O . LEU A 1 554 ? -10.747 -23.109 2.858 1.00 98.00 554 LEU A O 1
ATOM 4379 N N . LYS A 1 555 ? -9.854 -21.947 4.574 1.00 97.50 555 LYS A N 1
ATOM 4380 C CA . LYS A 1 555 ? -10.341 -22.791 5.670 1.00 97.50 555 LYS A CA 1
ATOM 4381 C C . LYS A 1 555 ? -10.614 -21.937 6.913 1.00 97.50 555 LYS A C 1
ATOM 4383 O O . LYS A 1 555 ? -9.946 -20.918 7.088 1.00 97.50 555 LYS A O 1
ATOM 4388 N N . LEU A 1 556 ? -11.581 -22.359 7.731 1.00 94.69 556 LEU A N 1
ATOM 4389 C CA . LEU A 1 556 ? -11.941 -21.771 9.026 1.00 94.69 556 LEU A CA 1
ATOM 4390 C C . LEU A 1 556 ? -11.566 -22.687 10.190 1.00 94.69 556 LEU A C 1
ATOM 4392 O O . LEU A 1 556 ? -11.561 -23.925 9.967 1.00 94.69 556 LEU A O 1
#

Secondary structure (DSSP, 8-state):
--SSHHHHHHHHHHHSSS--S---EEEEEEEEEEEE--TT--SPPTTHHHHHHHHHHHHHH-TT-EEEEEE---S-S-HHHHHHHHHHHHHHHHHHHHHTT--GGGEEEEE-TT-S-SS-TTSHHHHHHHSEEEEEEEEEEE-----------HHHHHHHHHHHHHHHHHHHHHHHHHHHHHHHHHHHHHHHHHHHHHHHHHHHHHHHHHHHHHHHHHHHHHHHHHHHHHHHHHHHHHHHHHHHHHHHHHHHHHHHHHHHHHHHHHHHHTT-------------------PPP-PPPP------------------------------------PPPP---PPPPP---PPPEEEEEEEETTT--B---EEEEE-TTS-EEEEE--TTSEEEEE--TT-EEEEEEE-TTB--EEEEEE-BSS-PPEEEEEPBP-TT-EEE-TT--B-TTSS-B-GGGHHHHHHHHHHHHHTTT-EEEEEEE---TTS-GGGS-HHHHHHHHHHHHHHHHHHHTTT--GGGEEEEEEETTT-S-TTPPTTSHHHHHHS-EEEEEEE-

Sequence (556 aa):
MRSISLIIVFIFIQCSNLFSQNTIENLKLIEKFEIYFESNKYQLASDAPSVLNRAEKLYNQNTKRKIRITAQTDGVGKDNSNYILSDKRANSVKYYFLEHGIPSDAISITTMGKDFPVANNDKEDGRKINRRATIEVYEPTYETVYPSGSSGGNTENVIIEKQMELAKAKEVLVEKKSKVDKEKEELANKQMQLEKIKAELAEKQRLLDLEKEEITKKESNIERTNAEISEKQVVVKQAKEELVMAVEKTKEEIAMKQQLLEKAKMAINENSSETITSTKTEVKTKVTTPEPKVVTVEKTTSIDKPLAEAPKEKMVEKPVVVEKTKEIVAEKKIETPVVTEKPTPQPVDVSPAIRARITNIETGSGVKSTIYYFNDSGTEESIETDEAGYFEIPGKDGDSKALEVYSKGFFYQSVDSKVAKSNAVQSVRIKPLTIGSSYVISNLYFKPDMAVLVETSKPQLTKVLRFMKVNDGISIELGGHVNAPGIEPKKLPKSEFELSVNRAKFVHDYLLNNDVNSSNITFKGYGNTKMKNPTARAYSNEELENMRVEIKVLKL

Radius of gyration: 44.39 Å; chains: 1; bounding box: 157×112×84 Å

pLDDT: mean 78.22, std 23.14, range [27.75, 98.69]